Protein AF-A0A918YTJ5-F1 (afdb_monomer_lite)

Secondary structure (DSSP, 8-state):
--------------------EEEEEEEEEEE-TTS-EEEE---SSSTTS--BPPPEETTSPP-----TTSS-TT-EEEEEEEEE-SS-B-SSPPPPEEEEPPPPS-----PPP-TTPPPP-GGGG---EE-SS--B--TT-TT--------SS--TTEEEETTEEEEEEEE-TTSS-HHHHHHHHHHHH---TT-SSGGGTTSPTT-EEE-SSEEEE-SPPEEEEEEEEE-TTS-EEEEEEEEEE--EEEE--S-----SS-EEEPPPEEES-S---SSS------EEE--EEE----TT-EEEE--EEEEEEEETTTEEEEEEEEEEEE-TTTTPEEEE-SSSSS-EEEETT--------TTT-HHHHHHHHHHHHHSTT-TTBTTTTBPPPB--SS--TT---HHHHHHHHS-TTHHHHHS-TTBPPPTT---GGG--S----SS-TTBTTSTTSPTTT-SS--SSGGGSPP---B-S------TT-------

Radius of gyration: 37.9 Å; chains: 1; bounding box: 98×60×128 Å

pLDDT: mean 75.31, std 17.1, range [27.3, 96.94]

Structure (mmCIF, N/CA/C/O backbone):
data_AF-A0A918YTJ5-F1
#
_entry.id   AF-A0A918YTJ5-F1
#
loop_
_atom_site.group_PDB
_atom_site.id
_atom_site.type_symbol
_atom_site.label_atom_id
_atom_site.label_alt_id
_atom_site.label_comp_id
_atom_site.label_asym_id
_atom_site.label_entity_id
_atom_site.label_seq_id
_atom_site.pdbx_PDB_ins_code
_atom_site.Cartn_x
_atom_site.Cartn_y
_atom_site.Cartn_z
_atom_site.occupancy
_atom_site.B_iso_or_equiv
_atom_site.auth_seq_id
_atom_site.auth_comp_id
_atom_site.auth_asym_id
_atom_site.auth_atom_id
_atom_site.pdbx_PDB_model_num
ATOM 1 N N . MET A 1 1 ? 58.053 -27.389 -68.717 1.00 36.47 1 MET A N 1
ATOM 2 C CA . MET A 1 1 ? 59.479 -27.759 -68.578 1.00 36.47 1 MET A CA 1
ATOM 3 C C . MET A 1 1 ? 59.721 -28.129 -67.126 1.00 36.47 1 MET A C 1
ATOM 5 O O . MET A 1 1 ? 59.265 -27.397 -66.259 1.00 36.47 1 MET A O 1
ATOM 9 N N . ALA A 1 2 ? 60.331 -29.284 -66.870 1.00 32.97 2 ALA A N 1
ATOM 10 C CA . ALA A 1 2 ? 60.585 -29.813 -65.532 1.00 32.97 2 ALA A CA 1
ATOM 11 C C . ALA A 1 2 ? 62.058 -29.636 -65.119 1.00 32.97 2 ALA A C 1
ATOM 13 O O . ALA A 1 2 ? 62.939 -29.763 -65.966 1.00 32.97 2 ALA A O 1
ATOM 14 N N . GLY A 1 3 ? 62.282 -29.470 -63.806 1.00 28.69 3 GLY A N 1
ATOM 15 C CA . GLY A 1 3 ? 63.534 -29.760 -63.082 1.00 28.69 3 GLY A CA 1
ATOM 16 C C . GLY A 1 3 ? 64.329 -28.519 -62.636 1.00 28.69 3 GLY A C 1
ATOM 17 O O . GLY A 1 3 ? 64.687 -27.718 -63.483 1.00 28.69 3 GLY A O 1
ATOM 18 N N . ARG A 1 4 ? 64.690 -28.308 -61.359 1.00 31.42 4 ARG A N 1
ATOM 19 C CA . ARG A 1 4 ? 64.740 -29.211 -60.191 1.00 31.42 4 ARG A CA 1
ATOM 20 C C . ARG A 1 4 ? 64.515 -28.488 -58.836 1.00 31.42 4 ARG A C 1
ATOM 22 O O . ARG A 1 4 ? 64.628 -27.268 -58.794 1.00 31.42 4 ARG A O 1
ATOM 29 N N . PRO A 1 5 ? 64.221 -29.253 -57.759 1.00 55.97 5 PRO A N 1
ATOM 30 C CA . PRO A 1 5 ? 63.838 -28.795 -56.415 1.00 55.97 5 PRO A CA 1
ATOM 31 C C . PRO A 1 5 ? 64.933 -29.018 -55.341 1.00 55.97 5 PRO A C 1
ATOM 33 O O . PRO A 1 5 ? 65.920 -29.684 -55.643 1.00 55.97 5 PRO A O 1
ATOM 36 N N . TYR A 1 6 ? 64.668 -28.527 -54.114 1.00 32.19 6 TYR A N 1
ATOM 37 C CA . TYR A 1 6 ? 65.204 -28.838 -52.755 1.00 32.19 6 TYR A CA 1
ATOM 38 C C . TYR A 1 6 ? 65.557 -27.529 -52.002 1.00 32.19 6 TYR A C 1
ATOM 40 O O . TYR A 1 6 ? 66.200 -26.664 -52.577 1.00 32.19 6 TYR A O 1
ATOM 48 N N . ASP A 1 7 ? 65.177 -27.272 -50.747 1.00 29.78 7 ASP A N 1
ATOM 49 C CA . ASP A 1 7 ? 64.709 -28.170 -49.690 1.00 29.78 7 ASP A CA 1
ATOM 50 C C . ASP A 1 7 ? 63.885 -27.404 -48.632 1.00 29.78 7 ASP A C 1
ATOM 52 O O . ASP A 1 7 ? 64.122 -26.221 -48.378 1.00 29.78 7 ASP A O 1
ATOM 56 N N . ARG A 1 8 ? 62.915 -28.087 -48.015 1.00 40.00 8 ARG A N 1
ATOM 57 C CA . ARG A 1 8 ? 62.169 -27.606 -46.842 1.00 40.00 8 ARG A CA 1
ATOM 58 C C . ARG A 1 8 ? 62.979 -27.939 -45.594 1.00 40.00 8 ARG A C 1
ATOM 60 O O . ARG A 1 8 ? 63.242 -29.110 -45.353 1.00 40.00 8 ARG A O 1
ATOM 67 N N . ASP A 1 9 ? 63.225 -26.953 -44.740 1.00 29.66 9 ASP A N 1
ATOM 68 C CA . ASP A 1 9 ? 63.443 -27.209 -43.315 1.00 29.66 9 ASP A CA 1
ATOM 69 C C . ASP A 1 9 ? 62.149 -26.857 -42.552 1.00 29.66 9 ASP A C 1
ATOM 71 O O . ASP A 1 9 ? 61.804 -25.677 -42.455 1.00 29.66 9 ASP A O 1
ATOM 75 N N . PRO A 1 10 ? 61.380 -27.841 -42.043 1.00 40.41 10 PRO A N 1
ATOM 76 C CA . PRO A 1 10 ? 60.172 -27.586 -41.267 1.00 40.41 10 PRO A CA 1
ATOM 77 C C . PRO A 1 10 ? 60.450 -27.333 -39.770 1.00 40.41 10 PRO A C 1
ATOM 79 O O . PRO A 1 10 ? 59.513 -27.336 -38.976 1.00 40.41 10 PRO A O 1
ATOM 82 N N . ALA A 1 11 ? 61.698 -27.097 -39.345 1.00 34.66 11 ALA A N 1
ATOM 83 C CA . ALA A 1 11 ? 62.053 -27.009 -37.923 1.00 34.66 11 ALA A CA 1
ATOM 84 C C . ALA A 1 11 ? 62.209 -25.585 -37.336 1.00 34.66 11 ALA A C 1
ATOM 86 O O . ALA A 1 11 ? 62.731 -25.443 -36.227 1.00 34.66 11 ALA A O 1
ATOM 87 N N . ARG A 1 12 ? 61.743 -24.515 -38.005 1.00 35.09 12 ARG A N 1
ATOM 88 C CA . ARG A 1 12 ? 61.795 -23.133 -37.461 1.00 35.09 12 ARG A CA 1
ATOM 89 C C . ARG A 1 12 ? 60.466 -22.372 -37.454 1.00 35.09 12 ARG A C 1
ATOM 91 O O . ARG A 1 12 ? 60.432 -21.186 -37.744 1.00 35.09 12 ARG A O 1
ATOM 98 N N . HIS A 1 13 ? 59.393 -23.019 -37.022 1.00 40.31 13 HIS A N 1
ATOM 99 C CA . HIS A 1 13 ? 58.301 -22.315 -36.341 1.00 40.31 13 HIS A CA 1
ATOM 100 C C . HIS A 1 13 ? 58.062 -23.009 -35.002 1.00 40.31 13 HIS A C 1
ATOM 102 O O . HIS A 1 13 ? 57.096 -23.734 -34.800 1.00 40.31 13 HIS A O 1
ATOM 108 N N . ARG A 1 14 ? 59.026 -22.853 -34.087 1.00 39.16 14 ARG A N 1
ATOM 109 C CA . ARG A 1 14 ? 58.709 -22.944 -32.664 1.00 39.16 14 ARG A CA 1
ATOM 110 C C . ARG A 1 14 ? 58.101 -21.604 -32.301 1.00 39.16 14 ARG A C 1
ATOM 112 O O . ARG A 1 14 ? 58.812 -20.605 -32.387 1.00 39.16 14 ARG A O 1
ATOM 119 N N . ASP A 1 15 ? 56.834 -21.627 -31.908 1.00 47.06 15 ASP A N 1
ATOM 120 C CA . ASP A 1 15 ? 56.181 -20.581 -31.133 1.00 47.06 15 ASP A CA 1
ATOM 121 C C . ASP A 1 15 ? 57.139 -20.114 -30.030 1.00 47.06 15 ASP A C 1
ATOM 123 O O . ASP A 1 15 ? 57.325 -20.778 -29.006 1.00 47.06 15 ASP A O 1
ATOM 127 N N . ARG A 1 16 ? 57.823 -18.994 -30.268 1.00 38.62 16 ARG A N 1
ATOM 128 C CA . ARG A 1 16 ? 58.324 -18.183 -29.172 1.00 38.62 16 ARG A CA 1
ATOM 129 C C . ARG A 1 16 ? 57.152 -17.300 -28.766 1.00 38.62 16 ARG A C 1
ATOM 131 O O . ARG A 1 16 ? 56.555 -16.679 -29.642 1.00 38.62 16 ARG A O 1
ATOM 138 N N . PRO A 1 17 ? 56.799 -17.230 -27.475 1.00 39.62 17 PRO A N 1
ATOM 139 C CA . PRO A 1 17 ? 55.975 -16.146 -26.980 1.00 39.62 17 PRO A CA 1
ATOM 140 C C . PRO A 1 17 ? 56.853 -14.894 -26.998 1.00 39.62 17 PRO A C 1
ATOM 142 O O . PRO A 1 17 ? 57.390 -14.477 -25.972 1.00 39.62 17 PRO A O 1
ATOM 145 N N . ASP A 1 18 ? 57.076 -14.347 -28.189 1.00 53.09 18 ASP A N 1
ATOM 146 C CA . ASP A 1 18 ? 57.568 -12.991 -28.332 1.00 53.09 18 ASP A CA 1
ATOM 147 C C . ASP A 1 18 ? 56.468 -12.151 -27.680 1.00 53.09 18 ASP A C 1
ATOM 149 O O . ASP A 1 18 ? 55.302 -12.237 -28.063 1.00 53.09 18 ASP A O 1
ATOM 153 N N . GLY A 1 19 ? 56.779 -11.486 -26.565 1.00 57.88 19 GLY A N 1
ATOM 154 C CA . GLY A 1 19 ? 55.809 -10.807 -25.691 1.00 57.88 19 GLY A CA 1
ATOM 155 C C . GLY A 1 19 ? 55.100 -9.613 -26.338 1.00 57.88 19 GLY A C 1
ATOM 156 O O . GLY A 1 19 ? 54.576 -8.755 -25.622 1.00 57.88 19 GLY A O 1
ATOM 157 N N . ASP A 1 20 ? 55.119 -9.571 -27.663 1.00 74.00 20 ASP A N 1
ATOM 158 C CA . ASP A 1 20 ? 54.517 -8.600 -28.537 1.00 74.00 20 ASP A CA 1
ATOM 159 C C . ASP A 1 20 ? 53.005 -8.673 -28.381 1.00 74.00 20 ASP A C 1
ATOM 161 O O . ASP A 1 20 ? 52.380 -9.736 -28.239 1.00 74.00 20 ASP A O 1
ATOM 165 N N . LYS A 1 21 ? 52.424 -7.483 -28.319 1.00 88.25 21 LYS A N 1
ATOM 166 C CA . LYS A 1 21 ? 50.992 -7.308 -28.202 1.00 88.25 21 LYS A CA 1
ATOM 167 C C . LYS A 1 21 ? 50.489 -6.663 -29.471 1.00 88.25 21 LYS A C 1
ATOM 169 O O . LYS A 1 21 ? 51.160 -5.798 -30.023 1.00 88.25 21 LYS A O 1
ATOM 174 N N . SER A 1 22 ? 49.269 -7.003 -29.840 1.00 90.31 22 SER A N 1
ATOM 175 C CA . SER A 1 22 ? 48.565 -6.327 -30.919 1.00 90.31 22 SER A CA 1
ATOM 176 C C . SER A 1 22 ? 47.175 -5.934 -30.458 1.00 90.31 22 SER A C 1
ATOM 178 O O . SER A 1 22 ? 46.566 -6.630 -29.641 1.00 90.31 22 SER A O 1
ATOM 180 N N . ASP A 1 23 ? 46.671 -4.819 -30.968 1.00 93.19 23 ASP A N 1
ATOM 181 C CA . ASP A 1 23 ? 45.237 -4.567 -30.982 1.00 93.19 23 ASP A CA 1
ATOM 182 C C . ASP A 1 23 ? 44.627 -5.066 -32.302 1.00 93.19 23 ASP A C 1
ATOM 184 O O . ASP A 1 23 ? 45.338 -5.394 -33.258 1.00 93.19 23 ASP A O 1
ATOM 188 N N . LEU A 1 24 ? 43.303 -5.211 -32.317 1.00 93.56 24 LEU A N 1
ATOM 189 C CA . LEU A 1 24 ? 42.543 -5.566 -33.506 1.00 93.56 24 LEU A CA 1
ATOM 190 C C . LEU A 1 24 ? 41.509 -4.480 -33.789 1.00 93.56 24 LEU A C 1
ATOM 192 O O . LEU A 1 24 ? 40.708 -4.127 -32.921 1.00 93.56 24 LEU A O 1
ATOM 196 N N . THR A 1 25 ? 41.486 -4.015 -35.035 1.00 94.12 25 THR A N 1
ATOM 197 C CA . THR A 1 25 ? 40.391 -3.215 -35.596 1.00 94.12 25 THR A CA 1
ATOM 198 C C . THR A 1 25 ? 39.316 -4.145 -36.146 1.00 94.12 25 THR A C 1
ATOM 200 O O . THR A 1 25 ? 39.648 -5.089 -36.863 1.00 94.12 25 THR A O 1
ATOM 203 N N . PHE A 1 26 ? 38.042 -3.880 -35.848 1.00 95.31 26 PHE A N 1
ATOM 204 C CA . PHE A 1 26 ? 36.903 -4.682 -36.305 1.00 95.31 26 PHE A CA 1
ATOM 205 C C . PHE A 1 26 ? 36.098 -3.914 -37.361 1.00 95.31 26 PHE A C 1
ATOM 207 O O . PHE A 1 26 ? 35.505 -2.881 -37.070 1.00 95.31 26 PHE A O 1
ATOM 214 N N . ASP A 1 27 ? 36.056 -4.436 -38.586 1.00 95.38 27 ASP A N 1
ATOM 215 C CA . ASP A 1 27 ? 35.302 -3.862 -39.706 1.00 95.38 27 ASP A CA 1
ATOM 216 C C . ASP A 1 27 ? 34.002 -4.651 -39.897 1.00 95.38 27 ASP A C 1
ATOM 218 O O . ASP A 1 27 ? 34.051 -5.850 -40.184 1.00 95.38 27 ASP A O 1
ATOM 222 N N . VAL A 1 28 ? 32.849 -4.000 -39.706 1.00 96.56 28 VAL A N 1
ATOM 223 C CA . VAL A 1 28 ? 31.519 -4.636 -39.679 1.00 96.56 28 VAL A CA 1
ATOM 224 C C . VAL A 1 28 ? 30.684 -4.194 -40.877 1.00 96.56 28 VAL A C 1
ATOM 226 O O . VAL A 1 28 ? 30.636 -3.020 -41.226 1.00 96.56 28 VAL A O 1
ATOM 229 N N . TRP A 1 29 ? 30.034 -5.155 -41.530 1.00 96.94 29 TRP A N 1
ATOM 230 C CA . TRP A 1 29 ? 29.288 -4.972 -42.769 1.00 96.94 29 TRP A CA 1
ATOM 231 C C . TRP A 1 29 ? 27.923 -5.659 -42.694 1.00 96.94 29 TRP A C 1
ATOM 233 O O . TRP A 1 29 ? 27.777 -6.745 -42.134 1.00 96.94 29 TRP A O 1
ATOM 243 N N . THR A 1 30 ? 26.912 -5.057 -43.317 1.00 95.88 30 THR A N 1
ATOM 244 C CA . THR A 1 30 ? 25.667 -5.759 -43.673 1.00 95.88 30 THR A CA 1
ATOM 245 C C . THR A 1 30 ? 25.954 -6.883 -44.667 1.00 95.88 30 THR A C 1
ATOM 247 O O . THR A 1 30 ? 26.967 -6.840 -45.370 1.00 95.88 30 THR A O 1
ATOM 250 N N . VAL A 1 31 ? 25.063 -7.872 -44.763 1.00 93.50 31 VAL A N 1
ATOM 251 C CA . VAL A 1 31 ? 25.209 -8.998 -45.701 1.00 93.50 31 VAL A CA 1
ATOM 252 C C . VAL A 1 31 ? 24.128 -9.014 -46.780 1.00 93.50 31 VAL A C 1
ATOM 254 O O . VAL A 1 31 ? 23.015 -8.519 -46.594 1.00 93.50 31 VAL A O 1
ATOM 257 N N . ASN A 1 32 ? 24.465 -9.589 -47.930 1.00 89.75 32 ASN A N 1
ATOM 258 C CA . ASN A 1 32 ? 23.506 -10.027 -48.938 1.00 89.75 32 ASN A CA 1
ATOM 259 C C . ASN A 1 32 ? 22.760 -11.290 -48.456 1.00 89.75 32 ASN A C 1
ATOM 261 O O . ASN A 1 32 ? 23.204 -11.938 -47.506 1.00 89.75 32 ASN A O 1
ATOM 265 N N . PRO A 1 33 ? 21.659 -11.700 -49.119 1.00 85.69 33 PRO A N 1
ATOM 266 C CA . PRO A 1 33 ? 20.944 -12.933 -48.769 1.00 85.69 33 PRO A CA 1
ATOM 267 C C . PRO A 1 33 ? 21.802 -14.210 -48.795 1.00 85.69 33 PRO A C 1
ATOM 269 O O . PRO A 1 33 ? 21.458 -15.188 -48.141 1.00 85.69 33 PRO A O 1
ATOM 272 N N . ASP A 1 34 ? 22.912 -14.210 -49.536 1.00 87.12 34 ASP A N 1
ATOM 273 C CA . ASP A 1 34 ? 23.883 -15.310 -49.606 1.00 87.12 34 ASP A CA 1
ATOM 274 C C . ASP A 1 34 ? 24.972 -15.249 -48.512 1.00 87.12 34 ASP A C 1
ATOM 276 O O . ASP A 1 34 ? 25.892 -16.065 -48.508 1.00 87.12 34 ASP A O 1
ATOM 280 N N . GLY A 1 35 ? 24.884 -14.288 -47.584 1.00 84.50 35 GLY A N 1
ATOM 281 C CA . GLY A 1 35 ? 25.835 -14.090 -46.489 1.00 84.50 35 GLY A CA 1
ATOM 282 C C . GLY A 1 35 ? 27.096 -13.310 -46.870 1.00 84.50 35 GLY A C 1
ATOM 283 O O . GLY A 1 35 ? 27.946 -13.081 -46.009 1.00 84.50 35 GLY A O 1
ATOM 284 N N . THR A 1 36 ? 27.240 -12.873 -48.127 1.00 93.19 36 THR A N 1
ATOM 285 C CA . THR A 1 36 ? 28.409 -12.090 -48.551 1.00 93.19 36 THR A CA 1
ATOM 286 C C . THR A 1 36 ? 28.341 -10.639 -48.048 1.00 93.19 36 THR A C 1
ATOM 288 O O . THR A 1 36 ? 27.249 -10.069 -47.990 1.00 93.19 36 THR A O 1
ATOM 291 N N . PRO A 1 37 ? 29.477 -10.006 -47.688 1.00 95.31 37 PRO A N 1
ATOM 292 C CA . PRO A 1 37 ? 29.504 -8.611 -47.244 1.00 95.31 37 PRO A CA 1
ATOM 293 C C . PRO A 1 37 ? 28.951 -7.660 -48.313 1.00 95.31 37 PRO A C 1
ATOM 295 O O . PRO A 1 37 ? 29.299 -7.765 -49.489 1.00 95.31 37 PRO A O 1
ATOM 298 N N . LYS A 1 38 ? 28.107 -6.713 -47.895 1.00 94.69 38 LYS A N 1
ATOM 299 C CA . LYS A 1 38 ? 27.379 -5.788 -48.774 1.00 94.69 38 LYS A CA 1
ATOM 300 C C . LYS A 1 38 ? 27.793 -4.332 -48.584 1.00 94.69 38 LYS A C 1
ATOM 302 O O . LYS A 1 38 ? 28.252 -3.709 -49.535 1.00 94.69 38 LYS A O 1
ATOM 307 N N . ALA A 1 39 ? 27.601 -3.780 -47.386 1.00 95.06 39 ALA A N 1
ATOM 308 C CA . ALA A 1 39 ? 27.927 -2.384 -47.087 1.00 95.06 39 ALA A CA 1
ATOM 309 C C . ALA A 1 39 ? 28.452 -2.220 -45.658 1.00 95.06 39 ALA A C 1
ATOM 311 O O . ALA A 1 39 ? 27.913 -2.852 -44.746 1.00 95.06 39 ALA A O 1
ATOM 312 N N . HIS A 1 40 ? 29.459 -1.358 -45.494 1.00 94.44 40 HIS A N 1
ATOM 313 C CA . HIS A 1 40 ? 30.055 -0.996 -44.207 1.00 94.44 40 HIS A CA 1
ATOM 314 C C . HIS A 1 40 ? 29.012 -0.412 -43.242 1.00 94.44 40 HIS A C 1
ATOM 316 O O . HIS A 1 40 ? 28.089 0.288 -43.666 1.00 94.44 40 HIS A O 1
ATOM 322 N N . VAL A 1 41 ? 29.174 -0.713 -41.955 1.00 92.19 41 VAL A N 1
ATOM 323 C CA . VAL A 1 41 ? 28.360 -0.201 -40.853 1.00 92.19 41 VAL A CA 1
ATOM 324 C C . VAL A 1 41 ? 29.274 0.540 -39.887 1.00 92.19 41 VAL A C 1
ATOM 326 O O . VAL A 1 41 ? 30.125 -0.079 -39.247 1.00 92.19 41 VAL A O 1
ATOM 329 N N . ASP A 1 42 ? 29.047 1.845 -39.740 1.00 91.81 42 ASP A N 1
ATOM 330 C CA . ASP A 1 42 ? 29.731 2.649 -38.730 1.00 91.81 42 ASP A CA 1
ATOM 331 C C . ASP A 1 42 ? 29.273 2.178 -37.344 1.00 91.81 42 ASP A C 1
ATOM 333 O O . ASP A 1 42 ? 28.131 2.397 -36.947 1.00 91.81 42 ASP A O 1
ATOM 337 N N . THR A 1 43 ? 30.152 1.489 -36.623 1.00 89.88 43 THR A N 1
ATOM 338 C CA . THR A 1 43 ? 29.904 0.876 -35.306 1.00 89.88 43 THR A CA 1
ATOM 339 C C . THR A 1 43 ? 30.643 1.580 -34.164 1.00 89.88 43 THR A C 1
ATOM 341 O O . THR A 1 43 ? 30.514 1.186 -33.005 1.00 89.88 43 THR A O 1
ATOM 344 N N . ASP A 1 44 ? 31.381 2.649 -34.470 1.00 87.81 44 ASP A N 1
ATOM 345 C CA . ASP A 1 44 ? 32.092 3.505 -33.519 1.00 87.81 44 ASP A CA 1
ATOM 346 C C . ASP A 1 44 ? 32.001 4.981 -33.958 1.00 87.81 44 ASP A C 1
ATOM 348 O O . ASP A 1 44 ? 31.724 5.287 -35.115 1.00 87.81 44 ASP A O 1
ATOM 352 N N . LYS A 1 45 ? 32.224 5.920 -33.034 1.00 82.19 45 LYS A N 1
ATOM 353 C CA . LYS A 1 45 ? 32.199 7.370 -33.308 1.00 82.19 45 LYS A CA 1
ATOM 354 C C . LYS A 1 45 ? 33.534 7.922 -33.790 1.00 82.19 45 LYS A C 1
ATOM 356 O O . LYS A 1 45 ? 33.628 9.117 -34.075 1.00 82.19 45 LYS A O 1
ATOM 361 N N . ASN A 1 46 ? 34.582 7.105 -33.797 1.00 82.25 46 ASN A N 1
ATOM 362 C CA . ASN A 1 46 ? 35.857 7.500 -34.361 1.00 82.25 46 ASN A CA 1
ATOM 363 C C . ASN A 1 46 ? 35.738 7.752 -35.874 1.00 82.25 46 ASN A C 1
ATOM 365 O O . ASN A 1 46 ? 34.772 7.369 -36.527 1.00 82.25 46 ASN A O 1
ATOM 369 N N . GLN A 1 47 ? 36.750 8.407 -36.436 1.00 85.88 47 GLN A N 1
ATOM 370 C CA . GLN A 1 47 ? 36.768 8.826 -37.842 1.00 85.88 47 GLN A CA 1
ATOM 371 C C . GLN A 1 47 ? 36.675 7.681 -38.868 1.00 85.88 47 GLN A C 1
ATOM 373 O O . GLN A 1 47 ? 36.530 7.955 -40.056 1.00 85.88 47 GLN A O 1
ATOM 378 N N . TYR A 1 48 ? 36.797 6.427 -38.429 1.00 84.81 48 TYR A N 1
ATOM 379 C CA . TYR A 1 48 ? 36.774 5.242 -39.279 1.00 84.81 48 TYR A CA 1
ATOM 380 C C . TYR A 1 48 ? 35.539 4.366 -39.063 1.00 84.81 48 TYR A C 1
ATOM 382 O O . TYR A 1 48 ? 35.405 3.374 -39.767 1.00 84.81 48 TYR A O 1
ATOM 390 N N . GLY A 1 49 ? 34.674 4.682 -38.091 1.00 88.69 49 GLY A N 1
ATOM 391 C CA . GLY A 1 49 ? 33.473 3.892 -37.815 1.00 88.69 49 GLY A CA 1
ATOM 392 C C . GLY A 1 49 ? 33.745 2.476 -37.288 1.00 88.69 49 GLY A C 1
ATOM 393 O O . GLY A 1 49 ? 32.828 1.662 -37.245 1.00 88.69 49 GLY A O 1
ATOM 394 N N . MET A 1 50 ? 34.978 2.152 -36.888 1.00 93.62 50 MET A N 1
ATOM 395 C CA . MET A 1 50 ? 35.397 0.785 -36.546 1.00 93.62 50 MET A CA 1
ATOM 396 C C . MET A 1 50 ? 35.902 0.706 -35.105 1.00 93.62 50 MET A C 1
ATOM 398 O O . MET A 1 50 ? 36.834 1.438 -34.760 1.00 93.62 50 MET A O 1
ATOM 402 N N . PRO A 1 51 ? 35.357 -0.173 -34.252 1.00 93.12 51 PRO A N 1
ATOM 403 C CA . PRO A 1 51 ? 35.840 -0.322 -32.892 1.00 93.12 51 PRO A CA 1
ATOM 404 C C . PRO A 1 51 ? 37.189 -1.057 -32.883 1.00 93.12 51 PRO A C 1
ATOM 406 O O . PRO A 1 51 ? 37.458 -1.934 -33.711 1.00 93.12 51 PRO A O 1
ATOM 409 N N . VAL A 1 52 ? 38.045 -0.692 -31.930 1.00 92.50 52 VAL A N 1
ATOM 410 C CA . VAL A 1 52 ? 39.405 -1.232 -31.772 1.00 92.50 52 VAL A CA 1
ATOM 411 C C . VAL A 1 52 ? 39.533 -1.850 -30.382 1.00 92.50 52 VAL A C 1
ATOM 413 O O . VAL A 1 52 ? 39.058 -1.277 -29.398 1.00 92.50 52 VAL A O 1
ATOM 416 N N . SER A 1 53 ? 40.133 -3.036 -30.280 1.00 93.06 53 SER A N 1
ATOM 417 C CA . SER A 1 53 ? 40.377 -3.668 -28.979 1.00 93.06 53 SER A CA 1
ATOM 418 C C . SER A 1 53 ? 41.492 -2.972 -28.195 1.00 93.06 53 SER A C 1
ATOM 420 O O . SER A 1 53 ? 42.256 -2.167 -28.715 1.00 93.06 53 SER A O 1
ATOM 422 N N . GLY A 1 54 ? 41.659 -3.351 -26.927 1.00 91.88 54 GLY A N 1
ATOM 423 C CA . GLY A 1 54 ? 42.947 -3.157 -26.259 1.00 91.88 54 GLY A CA 1
ATOM 424 C C . GLY A 1 54 ? 44.036 -4.070 -26.842 1.00 91.88 54 GLY A C 1
ATOM 425 O O . GLY A 1 54 ? 43.730 -5.060 -27.512 1.00 91.88 54 GLY A O 1
ATOM 426 N N . TYR A 1 55 ? 45.296 -3.764 -26.527 1.00 91.75 55 TYR A N 1
ATOM 427 C CA . TYR A 1 55 ? 46.449 -4.610 -26.848 1.00 91.75 55 TYR A CA 1
ATOM 428 C C . TYR A 1 55 ? 46.400 -5.934 -26.081 1.00 91.75 55 TYR A C 1
ATOM 430 O O . TYR A 1 55 ? 46.419 -5.942 -24.845 1.00 91.75 55 TYR A O 1
ATOM 4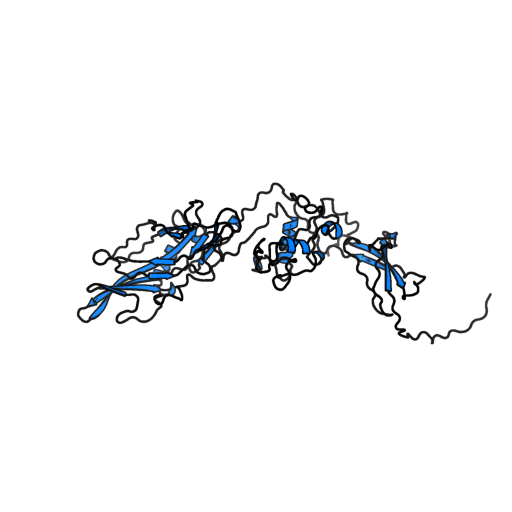38 N N . VAL A 1 56 ? 46.419 -7.046 -26.809 1.00 90.62 56 VAL A N 1
ATOM 439 C CA . VAL A 1 56 ? 46.439 -8.409 -26.266 1.00 90.62 56 VAL 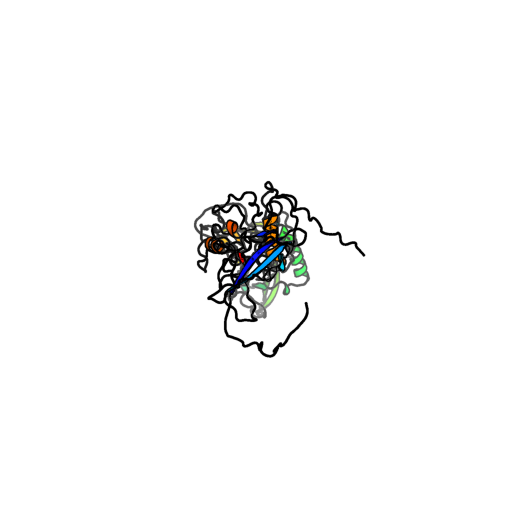A CA 1
ATOM 440 C C . VAL A 1 56 ? 47.691 -9.148 -26.714 1.00 90.62 56 VAL A C 1
ATOM 442 O O . VAL A 1 56 ? 48.276 -8.815 -27.742 1.00 90.62 56 VAL A O 1
ATOM 445 N N . LYS A 1 57 ? 48.136 -10.138 -25.937 1.00 89.06 57 LYS A N 1
ATOM 446 C CA . LYS A 1 57 ? 49.277 -10.970 -26.341 1.00 89.06 57 LYS A CA 1
ATOM 447 C C . LYS A 1 57 ? 48.873 -11.921 -27.464 1.00 89.06 57 LYS A C 1
ATOM 449 O O . LYS A 1 57 ? 47.707 -12.304 -27.569 1.00 89.06 57 LYS A O 1
ATOM 454 N N . SER A 1 58 ? 49.855 -12.372 -28.242 1.00 81.81 58 SER A N 1
ATOM 455 C CA . SER A 1 58 ? 49.645 -13.441 -29.221 1.00 81.81 58 SER A CA 1
ATOM 456 C C . SER A 1 58 ? 48.959 -14.663 -28.585 1.00 81.81 58 SER A C 1
ATOM 458 O O . SER A 1 58 ? 49.370 -15.147 -27.528 1.00 81.81 58 SER A O 1
ATOM 460 N N . GLY A 1 59 ? 47.874 -15.130 -29.210 1.00 82.50 59 GLY A N 1
ATOM 461 C CA . GLY A 1 59 ? 47.043 -16.241 -28.731 1.00 82.50 59 GLY A CA 1
ATOM 462 C C . GLY A 1 59 ? 45.944 -15.875 -27.719 1.00 82.50 59 GLY A C 1
ATOM 463 O O . GLY A 1 59 ? 45.101 -16.723 -27.423 1.00 82.50 59 GLY A O 1
ATOM 464 N N . GLU A 1 60 ? 45.899 -14.642 -27.205 1.00 86.31 60 GLU A N 1
ATOM 465 C CA . GLU A 1 60 ? 44.816 -14.173 -26.329 1.00 86.31 60 GLU A CA 1
ATOM 466 C C . GLU A 1 60 ? 43.612 -13.634 -27.126 1.00 86.31 60 GLU A C 1
ATOM 468 O O . GLU A 1 60 ? 43.703 -13.287 -28.304 1.00 86.31 60 GLU A O 1
ATOM 473 N N . ARG A 1 61 ? 42.438 -13.572 -26.480 1.00 89.69 61 ARG A N 1
ATOM 474 C CA . ARG A 1 61 ? 41.216 -13.046 -27.105 1.00 89.69 61 ARG A CA 1
ATOM 475 C C . ARG A 1 61 ? 41.211 -11.520 -27.087 1.00 89.69 61 ARG A C 1
ATOM 477 O O . ARG A 1 61 ? 41.094 -10.924 -26.021 1.00 89.69 61 ARG A O 1
ATOM 484 N N . ALA A 1 62 ? 41.226 -10.913 -28.268 1.00 90.62 62 ALA A N 1
ATOM 485 C CA . ALA A 1 62 ? 40.854 -9.517 -28.453 1.00 90.62 62 ALA A CA 1
ATOM 486 C C . ALA A 1 62 ? 39.328 -9.354 -28.446 1.00 90.62 62 ALA A C 1
ATOM 488 O O . ALA A 1 62 ? 38.595 -10.189 -28.981 1.00 90.62 62 ALA A O 1
ATOM 489 N N . SER A 1 63 ? 38.847 -8.265 -27.856 1.00 91.56 63 SER A N 1
ATOM 490 C CA . SER A 1 63 ? 37.427 -7.914 -27.830 1.00 91.56 63 SER A CA 1
ATOM 491 C C . SER A 1 63 ? 37.251 -6.413 -27.980 1.00 91.56 63 SER A C 1
ATOM 493 O O . SER A 1 63 ? 38.028 -5.649 -27.405 1.00 91.56 63 SER A O 1
ATOM 495 N N . ALA A 1 64 ? 36.195 -6.009 -28.675 1.00 89.88 64 ALA A N 1
ATOM 496 C CA . ALA A 1 64 ? 35.737 -4.632 -28.722 1.00 89.88 64 ALA A CA 1
ATOM 497 C C . ALA A 1 64 ? 34.243 -4.569 -28.375 1.00 89.88 64 ALA A C 1
ATOM 499 O O . ALA A 1 64 ? 33.503 -5.530 -28.601 1.00 89.88 64 ALA A O 1
ATOM 500 N N . THR A 1 65 ? 33.819 -3.451 -27.792 1.00 86.38 65 THR A N 1
ATOM 501 C CA . THR A 1 65 ? 32.427 -3.218 -27.397 1.00 86.38 65 THR A CA 1
ATOM 502 C C . THR A 1 65 ? 31.771 -2.316 -28.427 1.00 86.38 65 THR A C 1
ATOM 504 O O . THR A 1 65 ? 32.301 -1.254 -28.734 1.00 86.38 65 THR A O 1
ATOM 507 N N . ILE A 1 66 ? 30.615 -2.735 -28.936 1.00 83.31 66 ILE A N 1
ATOM 508 C CA . ILE A 1 66 ? 29.771 -1.924 -29.814 1.00 83.31 66 ILE A CA 1
ATOM 509 C C . ILE A 1 66 ? 28.591 -1.439 -28.978 1.00 83.31 66 ILE A C 1
ATOM 511 O O . ILE A 1 66 ? 27.881 -2.257 -28.387 1.00 83.31 66 ILE A O 1
ATOM 515 N N . ASP A 1 67 ? 28.395 -0.122 -28.915 1.00 74.12 67 ASP A N 1
ATOM 516 C CA . ASP A 1 67 ? 27.252 0.453 -28.207 1.00 74.12 67 ASP A CA 1
ATOM 517 C C . ASP A 1 67 ? 25.933 0.000 -28.856 1.00 74.12 67 ASP A C 1
ATOM 519 O O . ASP A 1 67 ? 25.826 -0.216 -30.068 1.00 74.12 67 ASP A O 1
ATOM 523 N N . TYR A 1 68 ? 24.889 -0.117 -28.037 1.00 66.50 68 TYR A N 1
ATOM 524 C CA . TYR A 1 68 ? 23.549 -0.397 -28.537 1.00 66.50 68 TYR A CA 1
ATOM 525 C C . TYR A 1 68 ? 23.101 0.673 -29.548 1.00 66.50 68 TYR A C 1
ATOM 527 O O . TYR A 1 68 ? 23.331 1.865 -29.347 1.00 66.50 68 TYR A O 1
ATOM 535 N N . GLY A 1 69 ? 22.429 0.241 -30.620 1.00 68.06 69 GLY A N 1
ATOM 536 C CA . GLY A 1 69 ? 21.896 1.117 -31.668 1.00 68.06 69 GLY A CA 1
ATOM 537 C C . GLY A 1 69 ? 22.664 1.090 -32.992 1.00 68.06 69 GLY A C 1
ATOM 538 O O . GLY A 1 69 ? 22.099 1.503 -34.000 1.00 68.06 69 GLY A O 1
ATOM 539 N N . TYR A 1 70 ? 23.893 0.560 -33.027 1.00 80.06 70 TYR A N 1
ATOM 540 C CA . TYR A 1 70 ? 24.645 0.397 -34.283 1.00 80.06 70 TYR A CA 1
ATOM 541 C C . TYR A 1 70 ? 24.284 -0.876 -35.061 1.00 80.06 70 TYR A C 1
ATOM 543 O O . TYR A 1 70 ? 24.388 -0.905 -36.285 1.00 80.06 70 TYR A O 1
ATOM 551 N N . LEU A 1 71 ? 23.855 -1.931 -34.362 1.00 85.62 71 LEU A N 1
ATOM 552 C CA . LEU A 1 71 ? 23.483 -3.216 -34.955 1.00 85.62 71 LEU A CA 1
ATOM 553 C C . LEU A 1 71 ? 22.054 -3.595 -34.556 1.00 85.62 71 LEU A C 1
ATOM 555 O O . LEU A 1 71 ? 21.654 -3.416 -33.403 1.00 85.62 71 LEU A O 1
ATOM 559 N N . HIS A 1 72 ? 21.298 -4.144 -35.504 1.00 77.38 72 HIS A N 1
ATOM 560 C CA . HIS A 1 72 ? 19.901 -4.524 -35.312 1.00 77.38 72 HIS A CA 1
ATOM 561 C C . HIS A 1 72 ? 19.780 -5.976 -34.814 1.00 77.38 72 HIS A C 1
ATOM 563 O O . HIS A 1 72 ? 20.415 -6.866 -35.383 1.00 77.38 72 HIS A O 1
ATOM 569 N N . PRO A 1 73 ? 18.965 -6.251 -33.779 1.00 77.19 73 PRO A N 1
ATOM 570 C CA . PRO A 1 73 ? 18.609 -7.612 -33.372 1.00 77.19 73 PRO A CA 1
ATOM 571 C C . PRO A 1 73 ? 18.007 -8.433 -34.518 1.00 77.19 73 PRO A C 1
ATOM 573 O O . PRO A 1 73 ? 17.334 -7.888 -35.391 1.00 77.19 73 PRO A O 1
ATOM 576 N N . GLY A 1 74 ? 18.295 -9.734 -34.540 1.00 74.56 74 GLY A N 1
ATOM 577 C CA . GLY A 1 74 ? 17.846 -10.661 -35.584 1.00 74.56 74 GLY A CA 1
ATOM 578 C C . GLY A 1 74 ? 18.618 -10.563 -36.901 1.00 74.56 74 GLY A C 1
ATOM 579 O O . GLY A 1 74 ? 18.497 -11.441 -37.754 1.00 74.56 74 GLY A O 1
ATOM 580 N N . TRP A 1 75 ? 19.440 -9.524 -37.089 1.00 85.06 75 TRP A N 1
ATOM 581 C CA . TRP A 1 75 ? 20.184 -9.329 -38.328 1.00 85.06 75 TRP A CA 1
ATOM 582 C C . TRP A 1 75 ? 21.514 -10.072 -38.313 1.00 85.06 75 TRP A C 1
ATOM 584 O O . TRP A 1 75 ? 22.241 -10.111 -37.313 1.00 85.06 75 TRP A O 1
ATOM 594 N N . THR A 1 76 ? 21.851 -10.623 -39.476 1.00 90.25 76 THR A N 1
ATOM 595 C CA . THR A 1 76 ? 23.174 -11.164 -39.764 1.00 90.25 76 THR A CA 1
ATOM 596 C C . THR A 1 76 ? 24.074 -10.064 -40.323 1.00 90.25 76 THR A C 1
ATOM 598 O O . THR A 1 76 ? 23.685 -9.310 -41.213 1.00 90.25 76 THR A O 1
ATOM 601 N N . TYR A 1 77 ? 25.299 -10.001 -39.814 1.00 95.12 77 TYR A N 1
ATOM 602 C CA . TYR A 1 77 ? 26.366 -9.121 -40.273 1.00 95.12 77 TYR A CA 1
ATOM 603 C C . TYR A 1 77 ? 27.603 -9.950 -40.605 1.00 95.12 77 TYR A C 1
ATOM 605 O O . TYR A 1 77 ? 27.778 -11.062 -40.100 1.00 95.12 77 TYR A O 1
ATOM 613 N N . ALA A 1 78 ? 28.474 -9.399 -41.440 1.00 96.81 78 ALA A N 1
ATOM 614 C CA . ALA A 1 78 ? 29.817 -9.902 -41.658 1.00 96.81 78 ALA A CA 1
ATOM 615 C C . ALA A 1 78 ? 30.810 -9.001 -40.925 1.00 96.81 78 ALA A C 1
ATOM 617 O O . ALA A 1 78 ? 30.627 -7.789 -40.862 1.00 96.81 78 ALA A O 1
ATOM 618 N N . PHE A 1 79 ? 31.872 -9.581 -40.387 1.00 95.88 79 PHE A N 1
ATOM 619 C CA . PHE A 1 79 ? 32.998 -8.828 -39.867 1.00 95.88 79 PHE A CA 1
ATOM 620 C C . PHE A 1 79 ? 34.321 -9.448 -40.296 1.00 95.88 79 PHE A C 1
ATOM 622 O O . PHE A 1 79 ? 34.402 -10.626 -40.657 1.00 95.88 79 PHE A O 1
ATOM 629 N N . ARG A 1 80 ? 35.360 -8.628 -40.240 1.00 95.44 80 ARG A N 1
ATOM 630 C CA . ARG A 1 80 ? 36.759 -9.024 -40.391 1.00 95.44 80 ARG A CA 1
ATOM 631 C C . ARG A 1 80 ? 37.623 -8.150 -39.495 1.00 95.44 80 ARG A C 1
ATOM 633 O O . ARG A 1 80 ? 37.179 -7.096 -39.038 1.00 95.44 80 ARG A O 1
ATOM 640 N N . THR A 1 81 ? 38.854 -8.575 -39.262 1.00 94.94 81 THR A N 1
ATOM 641 C CA . THR A 1 81 ? 39.781 -7.870 -38.380 1.00 94.94 81 THR A CA 1
ATOM 642 C C . THR A 1 81 ? 41.118 -7.593 -39.049 1.00 94.94 81 THR A C 1
ATOM 644 O O . THR A 1 81 ? 41.570 -8.380 -39.882 1.00 94.94 81 THR A O 1
ATOM 647 N N . SER A 1 82 ? 41.763 -6.499 -38.654 1.00 93.94 82 SER A N 1
ATOM 648 C CA . SER A 1 82 ? 43.164 -6.208 -38.975 1.00 93.94 82 SER A CA 1
ATOM 649 C C . SER A 1 82 ? 43.925 -5.945 -37.683 1.00 93.94 82 SER A C 1
ATOM 651 O O . SER A 1 82 ? 43.407 -5.253 -36.804 1.00 93.94 82 SER A O 1
ATOM 653 N N . ALA A 1 83 ? 45.110 -6.540 -37.551 1.00 91.75 83 ALA A N 1
ATOM 654 C CA . ALA A 1 83 ? 45.941 -6.405 -36.362 1.00 91.75 83 ALA A CA 1
ATOM 655 C C . ALA A 1 83 ? 46.933 -5.245 -36.511 1.00 91.75 83 ALA A C 1
ATO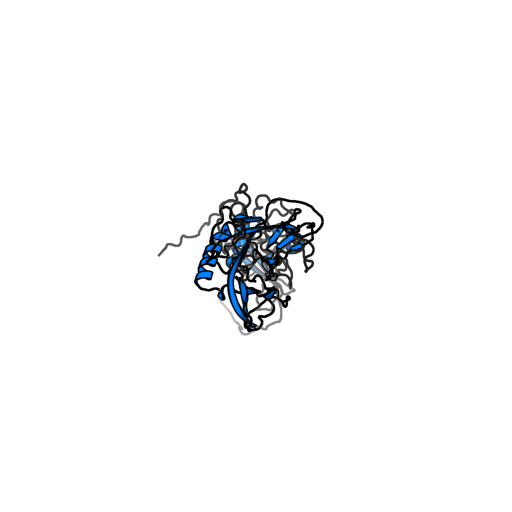M 657 O O . ALA A 1 83 ? 47.440 -4.990 -37.607 1.00 91.75 83 ALA A O 1
ATOM 658 N N . PHE A 1 84 ? 47.220 -4.573 -35.399 1.00 89.69 84 PHE A N 1
ATOM 659 C CA . PHE A 1 84 ? 48.247 -3.541 -35.292 1.00 89.69 84 PHE A CA 1
ATOM 660 C C . PHE A 1 84 ? 49.139 -3.827 -34.086 1.00 89.69 84 PHE A C 1
ATOM 662 O O . PHE A 1 84 ? 48.657 -3.976 -32.965 1.00 89.69 84 PHE A O 1
ATOM 669 N N . ASP A 1 85 ? 50.449 -3.924 -34.308 1.00 85.00 85 ASP A N 1
ATOM 670 C CA . ASP A 1 85 ? 51.438 -4.288 -33.280 1.00 85.00 85 ASP A CA 1
ATOM 671 C C . ASP A 1 85 ? 52.040 -3.084 -32.528 1.00 85.00 85 ASP A C 1
ATOM 673 O O . ASP A 1 85 ? 52.953 -3.234 -31.717 1.00 85.00 85 ASP A O 1
ATOM 677 N N . GLY A 1 86 ? 51.535 -1.874 -32.788 1.00 81.69 86 GLY A N 1
ATOM 678 C CA . GLY A 1 86 ? 52.098 -0.620 -32.278 1.00 81.69 86 GLY A CA 1
ATOM 679 C C . GLY A 1 86 ? 53.023 0.096 -33.263 1.00 81.69 86 GLY A C 1
ATOM 680 O O . GLY A 1 86 ? 53.351 1.264 -33.047 1.00 81.69 86 GLY A O 1
ATOM 681 N N . SER A 1 87 ? 53.413 -0.561 -34.358 1.00 82.56 87 SER A N 1
ATOM 682 C CA . SER A 1 87 ? 54.292 -0.009 -35.390 1.00 82.56 87 SER A CA 1
ATOM 683 C C . SER A 1 87 ? 53.726 -0.144 -36.804 1.00 82.56 87 SER A C 1
ATOM 685 O O . SER A 1 87 ? 53.822 0.802 -37.590 1.00 82.56 87 SER A O 1
ATOM 687 N N . LEU A 1 88 ? 53.099 -1.277 -37.127 1.00 82.31 88 LEU A N 1
ATOM 688 C CA . LEU A 1 88 ? 52.576 -1.585 -38.452 1.00 82.31 88 LEU A CA 1
ATOM 689 C C . LEU A 1 88 ? 51.217 -2.273 -38.364 1.00 82.31 88 LEU A C 1
ATOM 691 O O . LEU A 1 88 ? 50.944 -3.060 -37.459 1.00 82.31 88 LEU A O 1
ATOM 695 N N . TYR A 1 89 ? 50.368 -1.961 -39.342 1.00 82.44 89 TYR A N 1
ATOM 696 C CA . TYR A 1 89 ? 49.161 -2.734 -39.599 1.00 82.44 89 TYR A CA 1
ATOM 697 C C . TYR A 1 89 ? 49.509 -3.937 -40.463 1.00 82.44 89 TYR A C 1
ATOM 699 O O . TYR A 1 89 ? 50.307 -3.833 -41.402 1.00 82.44 89 TYR A O 1
ATOM 707 N N . GLU A 1 90 ? 48.833 -5.047 -40.200 1.00 83.50 90 GLU A N 1
ATOM 708 C CA . GLU A 1 90 ? 48.815 -6.166 -41.127 1.00 83.50 90 GLU A CA 1
ATOM 709 C C . GLU A 1 90 ? 48.320 -5.703 -42.502 1.00 83.50 90 GLU A C 1
ATOM 711 O O . GLU A 1 90 ? 47.296 -5.028 -42.641 1.00 83.50 90 GLU A O 1
ATOM 716 N N . GLN A 1 91 ? 49.059 -6.072 -43.550 1.00 82.38 91 GLN A N 1
ATOM 717 C CA . GLN A 1 91 ? 48.725 -5.668 -44.922 1.00 82.38 91 GLN A CA 1
ATOM 718 C C . GLN A 1 91 ? 47.490 -6.401 -45.454 1.00 82.38 91 GLN A C 1
ATOM 720 O O . GLN A 1 91 ? 46.901 -5.993 -46.455 1.00 82.38 91 GLN A O 1
ATOM 725 N N . THR A 1 92 ? 47.107 -7.499 -44.799 1.00 87.88 92 THR A N 1
ATOM 726 C CA . THR A 1 92 ? 45.985 -8.340 -45.202 1.00 87.88 92 THR A CA 1
ATOM 727 C C . THR A 1 92 ? 44.994 -8.459 -44.058 1.00 87.88 92 THR A C 1
ATOM 729 O O . THR A 1 92 ? 45.345 -8.845 -42.948 1.00 87.88 92 THR A O 1
ATOM 732 N N . TRP A 1 93 ? 43.733 -8.155 -44.351 1.00 93.25 93 TRP A N 1
ATOM 733 C CA . TRP A 1 93 ? 42.636 -8.374 -43.417 1.00 93.25 93 TRP A CA 1
ATOM 734 C C . TRP A 1 93 ? 42.346 -9.865 -43.244 1.00 93.25 93 TRP A C 1
ATOM 736 O O . TRP A 1 93 ? 42.554 -10.662 -44.163 1.00 93.25 93 TRP A O 1
ATOM 746 N N . SER A 1 94 ? 41.785 -10.233 -42.092 1.00 93.62 94 SER A N 1
ATOM 747 C CA . SER A 1 94 ? 41.275 -11.586 -41.885 1.00 93.62 94 SER A CA 1
ATOM 748 C C . SER A 1 94 ? 40.213 -11.950 -42.936 1.00 93.62 94 SER A C 1
ATOM 750 O O . SER A 1 94 ? 39.537 -11.068 -43.483 1.00 93.62 94 SER A O 1
ATOM 752 N N . PRO A 1 95 ? 39.983 -13.253 -43.176 1.00 95.75 95 PRO A N 1
ATOM 753 C CA . PRO A 1 95 ? 38.781 -13.703 -43.863 1.00 95.75 95 PRO A CA 1
ATOM 754 C C . PRO A 1 95 ? 37.516 -13.157 -43.191 1.00 95.75 95 PRO A C 1
ATOM 756 O O . PRO A 1 95 ? 37.505 -12.881 -41.987 1.00 95.75 95 PRO A O 1
ATOM 759 N N . TRP A 1 96 ? 36.448 -13.033 -43.975 1.00 95.81 96 TRP A N 1
ATOM 760 C CA . TRP A 1 96 ? 35.136 -12.652 -43.467 1.00 95.81 96 TRP A CA 1
ATOM 761 C C . TRP A 1 96 ? 34.536 -13.763 -42.611 1.00 95.81 96 TRP A C 1
ATOM 763 O O . TRP A 1 96 ? 34.552 -14.934 -42.991 1.00 95.81 96 TRP A O 1
ATOM 773 N N . ALA A 1 97 ? 33.946 -13.372 -41.489 1.00 94.88 97 ALA A N 1
ATOM 774 C CA . ALA A 1 97 ? 33.115 -14.223 -40.657 1.00 94.88 97 ALA A CA 1
ATOM 775 C C . ALA A 1 97 ? 31.746 -13.567 -40.470 1.00 94.88 97 ALA A C 1
ATOM 777 O O . ALA A 1 97 ? 31.646 -12.349 -40.362 1.00 94.88 97 ALA A O 1
ATOM 778 N N . THR A 1 98 ? 30.682 -14.364 -40.420 1.00 95.06 98 THR A N 1
ATOM 779 C CA . THR A 1 98 ? 29.329 -13.859 -40.163 1.00 95.06 98 THR A CA 1
ATOM 780 C C . THR A 1 98 ? 28.926 -14.075 -38.714 1.00 95.06 98 THR A C 1
ATOM 782 O O . THR A 1 98 ? 29.228 -15.116 -38.129 1.00 95.06 98 THR A O 1
ATOM 785 N N . PHE A 1 99 ? 28.171 -13.139 -38.154 1.00 90.44 99 PHE A N 1
ATOM 786 C CA . PHE A 1 99 ? 27.505 -13.293 -36.866 1.00 90.44 99 PHE A CA 1
ATOM 787 C C . PHE A 1 99 ? 26.071 -12.780 -36.962 1.00 90.44 99 PHE A C 1
ATOM 789 O O . PHE A 1 99 ? 25.767 -11.913 -37.774 1.00 90.44 99 PHE A O 1
ATOM 796 N N . THR A 1 100 ? 25.180 -13.328 -36.139 1.00 88.00 100 THR A N 1
ATOM 797 C CA . THR A 1 100 ? 23.798 -12.848 -36.033 1.00 88.00 100 THR A CA 1
ATOM 798 C C . THR A 1 100 ? 23.608 -12.233 -34.662 1.00 88.00 100 THR A C 1
ATOM 800 O O . THR A 1 100 ? 23.912 -12.866 -33.646 1.00 88.00 100 THR A O 1
ATOM 803 N N . VAL A 1 101 ? 23.132 -10.990 -34.631 1.00 83.19 101 VAL A N 1
ATOM 804 C CA . VAL A 1 101 ? 22.709 -10.365 -33.380 1.00 83.19 101 VAL A CA 1
ATOM 805 C C . VAL A 1 101 ? 21.473 -11.120 -32.922 1.00 83.19 101 VAL A C 1
ATOM 807 O O . VAL A 1 101 ? 20.532 -11.288 -33.692 1.00 83.19 101 VAL A O 1
ATOM 810 N N . ARG A 1 102 ? 21.477 -11.627 -31.688 1.00 70.69 102 ARG A N 1
ATOM 811 C CA . ARG A 1 102 ? 20.329 -12.384 -31.171 1.00 70.69 102 ARG A CA 1
ATOM 812 C C . ARG A 1 102 ? 19.053 -11.552 -31.302 1.00 70.69 102 ARG A C 1
ATOM 814 O O . ARG A 1 102 ? 19.080 -10.357 -31.013 1.00 70.69 102 ARG A O 1
ATOM 821 N N . ASP A 1 103 ? 17.971 -12.203 -31.723 1.00 62.47 103 ASP A N 1
ATOM 822 C CA . ASP A 1 103 ? 16.630 -11.621 -31.708 1.00 62.47 103 ASP A CA 1
ATOM 823 C C . ASP A 1 103 ? 16.247 -11.134 -30.307 1.00 62.47 103 ASP A C 1
ATOM 825 O O . ASP A 1 103 ? 16.810 -11.568 -29.290 1.00 62.47 103 ASP A O 1
ATOM 829 N N . HIS A 1 104 ? 15.257 -10.242 -30.258 1.00 63.19 104 HIS A N 1
ATOM 830 C CA . HIS A 1 104 ? 14.608 -9.872 -29.009 1.00 63.19 104 HIS A CA 1
ATOM 831 C C . HIS A 1 104 ? 14.143 -11.141 -28.289 1.00 63.19 104 HIS A C 1
ATOM 833 O O . HIS A 1 104 ? 13.506 -12.012 -28.875 1.00 63.19 104 HIS A O 1
ATOM 839 N N . ALA A 1 105 ? 14.479 -11.267 -27.004 1.00 55.97 105 ALA A N 1
ATOM 840 C CA . ALA A 1 105 ? 14.185 -12.489 -26.261 1.00 55.97 105 ALA A CA 1
ATOM 841 C C . ALA A 1 105 ? 12.673 -12.789 -26.188 1.00 55.97 105 ALA A C 1
ATOM 843 O O . ALA A 1 105 ? 12.302 -13.952 -26.029 1.00 55.97 105 ALA A O 1
ATOM 844 N N . VAL A 1 106 ? 11.817 -11.757 -26.275 1.00 66.25 106 VAL A N 1
ATOM 845 C CA . VAL A 1 106 ? 10.352 -11.857 -26.235 1.00 66.25 106 VAL A CA 1
ATOM 846 C C . VAL A 1 106 ? 9.713 -10.656 -26.950 1.00 66.25 106 VAL A C 1
ATOM 848 O O . VAL A 1 106 ? 9.933 -9.522 -26.529 1.00 66.25 106 VAL A O 1
ATOM 851 N N . ASP A 1 107 ? 8.845 -10.916 -27.930 1.00 73.81 107 ASP A N 1
ATOM 852 C CA . ASP A 1 107 ? 7.894 -9.934 -28.467 1.00 73.81 107 ASP A CA 1
ATOM 853 C C . ASP A 1 107 ? 6.499 -10.169 -27.872 1.00 73.81 107 ASP A C 1
ATOM 855 O O . ASP A 1 107 ? 6.017 -11.303 -27.805 1.00 73.81 107 ASP A O 1
ATOM 859 N N . VAL A 1 108 ? 5.830 -9.097 -27.437 1.00 76.75 108 VAL A N 1
ATOM 860 C CA . VAL A 1 108 ? 4.476 -9.159 -26.867 1.00 76.75 108 VAL A CA 1
ATOM 861 C C . VAL A 1 108 ? 3.584 -8.131 -27.546 1.00 76.75 108 VAL A C 1
ATOM 863 O O . VAL A 1 108 ? 3.885 -6.940 -27.556 1.00 76.75 108 VAL A O 1
ATOM 866 N N . THR A 1 109 ? 2.443 -8.578 -28.068 1.00 82.56 109 THR A N 1
ATOM 867 C CA . THR A 1 109 ? 1.406 -7.677 -28.577 1.00 82.56 109 THR A CA 1
ATOM 868 C C . THR A 1 109 ? 0.556 -7.158 -27.421 1.00 82.56 109 THR A C 1
ATOM 870 O O . THR A 1 109 ? -0.056 -7.934 -26.685 1.00 82.56 109 THR A O 1
ATOM 873 N N . LEU A 1 110 ? 0.503 -5.837 -27.275 1.00 84.38 110 LEU A N 1
ATOM 874 C CA . LEU A 1 110 ? -0.327 -5.146 -26.293 1.00 84.38 110 LEU A CA 1
ATOM 875 C C . LEU A 1 110 ? -1.539 -4.505 -26.988 1.00 84.38 110 LEU A C 1
ATOM 877 O O . LEU A 1 110 ? -1.467 -4.216 -28.182 1.00 84.38 110 LEU A O 1
ATOM 881 N N . PRO A 1 111 ? -2.661 -4.281 -26.280 1.00 85.44 111 PRO A N 1
ATOM 882 C CA . PRO A 1 111 ? -3.767 -3.515 -26.844 1.00 85.44 111 PRO A CA 1
ATOM 883 C C . PRO A 1 111 ? -3.346 -2.065 -27.106 1.00 85.44 111 PRO A C 1
ATOM 885 O O . PRO A 1 111 ? -2.494 -1.524 -26.401 1.00 85.44 111 PRO A O 1
ATOM 888 N N . GLU A 1 112 ? -3.993 -1.427 -28.079 1.00 82.69 112 GLU A N 1
ATOM 889 C CA . GLU A 1 112 ? -3.796 -0.002 -28.349 1.00 82.69 112 GLU A CA 1
ATOM 890 C C . GLU A 1 112 ? -4.194 0.861 -27.135 1.00 82.69 112 GLU A C 1
ATOM 892 O O . GLU A 1 112 ? -5.225 0.587 -26.505 1.00 82.69 112 GLU A O 1
ATOM 897 N N . PRO A 1 113 ? -3.418 1.909 -26.791 1.00 85.56 113 PRO A N 1
ATOM 898 C CA . PRO A 1 113 ? -3.745 2.803 -25.686 1.00 85.56 113 PRO A CA 1
ATOM 899 C C . PRO A 1 113 ? -5.088 3.527 -25.869 1.00 85.56 113 PRO A C 1
ATOM 901 O O . PRO A 1 113 ? -5.288 4.295 -26.812 1.00 85.56 113 PRO A O 1
ATOM 904 N N . ASP A 1 114 ? -5.980 3.383 -24.892 1.00 87.81 114 ASP A N 1
ATOM 905 C CA . ASP A 1 114 ? -7.193 4.188 -24.773 1.00 87.81 114 ASP A CA 1
ATOM 906 C C . ASP A 1 114 ? -6.889 5.482 -24.003 1.00 87.81 114 ASP A C 1
ATOM 908 O O . ASP A 1 114 ? -6.930 5.557 -22.772 1.00 87.81 114 ASP A O 1
ATOM 912 N N . LYS A 1 115 ? -6.572 6.535 -24.755 1.00 83.88 115 LYS A N 1
ATOM 913 C CA . LYS A 1 115 ? -6.301 7.891 -24.248 1.00 83.88 115 LYS A CA 1
ATOM 914 C C . LYS A 1 115 ? -7.478 8.507 -23.476 1.00 83.88 115 LYS A C 1
ATOM 916 O O . LYS A 1 115 ? -7.244 9.335 -22.586 1.00 83.88 115 LYS A O 1
ATOM 921 N N . ASP A 1 116 ? -8.698 8.050 -23.740 1.00 89.56 116 ASP A N 1
ATOM 922 C CA . ASP A 1 116 ? -9.933 8.525 -23.117 1.00 89.56 116 ASP A CA 1
ATOM 923 C C . ASP A 1 116 ? -10.333 7.670 -21.898 1.00 89.56 116 ASP A C 1
ATOM 925 O O . ASP A 1 116 ? -11.270 8.011 -21.170 1.00 89.56 116 ASP A O 1
ATOM 929 N N . ALA A 1 117 ? -9.565 6.614 -21.591 1.00 89.56 117 ALA A N 1
ATOM 930 C CA . ALA A 1 117 ? -9.786 5.790 -20.412 1.00 89.56 117 ALA A CA 1
ATOM 931 C C . ALA A 1 117 ? -9.771 6.645 -19.126 1.00 89.56 117 ALA A C 1
ATOM 933 O O . ALA A 1 117 ? -8.845 7.452 -18.912 1.00 89.56 117 ALA A O 1
ATOM 934 N N . PRO A 1 118 ? -10.767 6.455 -18.235 1.00 90.88 118 PRO A N 1
ATOM 935 C CA . PRO A 1 118 ? -10.876 7.215 -16.999 1.00 90.88 118 PRO A CA 1
ATOM 936 C C . PRO A 1 118 ? -9.728 6.882 -16.044 1.00 90.88 118 PRO A C 1
ATOM 938 O O . PRO A 1 118 ? -9.096 5.825 -16.130 1.00 90.88 118 PRO A O 1
ATOM 941 N N . ALA A 1 119 ? -9.468 7.784 -15.096 1.00 87.31 119 ALA A N 1
ATOM 942 C CA . ALA A 1 119 ? -8.545 7.506 -14.004 1.00 87.31 119 ALA A CA 1
ATOM 943 C C . ALA A 1 119 ? -9.017 6.285 -13.196 1.00 87.31 119 ALA A C 1
ATOM 945 O O . ALA A 1 119 ? -10.214 6.088 -12.972 1.00 87.31 119 ALA A O 1
ATOM 946 N N . VAL A 1 120 ? -8.065 5.468 -12.746 1.00 88.25 120 VAL A N 1
ATOM 947 C CA . VAL A 1 120 ? -8.360 4.309 -11.902 1.00 88.25 120 VAL A CA 1
ATOM 948 C C . VAL A 1 120 ? -8.778 4.806 -10.522 1.00 88.25 120 VAL A C 1
ATOM 950 O O . VAL A 1 120 ? -8.037 5.536 -9.865 1.00 88.25 120 VAL A O 1
ATOM 953 N N . ASP A 1 121 ? -9.955 4.389 -10.063 1.00 86.19 121 ASP A N 1
ATOM 954 C CA . ASP A 1 121 ? -10.380 4.615 -8.684 1.00 86.19 121 ASP A CA 1
ATOM 955 C C . ASP A 1 121 ? -9.645 3.645 -7.753 1.00 86.19 121 ASP A C 1
ATOM 957 O O . ASP A 1 121 ? -10.057 2.504 -7.540 1.00 86.19 121 ASP A O 1
ATOM 961 N N . LEU A 1 122 ? -8.526 4.112 -7.208 1.00 83.50 122 LEU A N 1
ATOM 962 C CA . LEU A 1 122 ? -7.643 3.327 -6.351 1.00 83.50 122 LEU A CA 1
ATOM 963 C C . LEU A 1 122 ? -8.292 2.917 -5.027 1.00 83.50 122 LEU A C 1
ATOM 965 O O . LEU A 1 122 ? -7.852 1.946 -4.418 1.00 83.50 122 LEU A O 1
ATOM 969 N N . ALA A 1 123 ? -9.339 3.616 -4.571 1.00 78.94 123 ALA A N 1
ATOM 970 C CA . ALA A 1 123 ? -10.040 3.238 -3.347 1.00 78.94 123 ALA A CA 1
ATOM 971 C C . ALA A 1 123 ? -10.757 1.886 -3.502 1.00 78.94 123 ALA A C 1
ATOM 973 O O . ALA A 1 123 ? -10.836 1.125 -2.539 1.00 78.94 123 ALA A O 1
ATOM 974 N N . LYS A 1 124 ? -11.203 1.541 -4.721 1.00 83.44 124 LYS A N 1
ATOM 975 C CA . LYS A 1 124 ? -11.845 0.247 -5.020 1.00 83.44 124 LYS A CA 1
ATOM 976 C C . LYS A 1 124 ? -10.900 -0.946 -4.911 1.00 83.44 124 LYS A C 1
ATOM 978 O O . LYS A 1 124 ? -11.365 -2.053 -4.672 1.00 83.44 124 LYS A O 1
ATOM 983 N N . TYR A 1 125 ? -9.597 -0.720 -5.058 1.00 85.56 125 TYR A N 1
ATOM 984 C CA . TYR A 1 125 ? -8.574 -1.769 -5.002 1.00 85.56 125 TYR A CA 1
ATOM 985 C C . TYR A 1 125 ? -7.919 -1.892 -3.621 1.00 85.56 125 TYR A C 1
ATOM 987 O O . TYR A 1 125 ? -7.018 -2.707 -3.428 1.00 85.56 125 TYR A O 1
ATOM 995 N N . GLN A 1 126 ? -8.366 -1.095 -2.645 1.00 86.81 126 GLN A N 1
ATOM 996 C CA . GLN A 1 126 ? -7.934 -1.242 -1.261 1.00 86.81 126 GLN A CA 1
ATOM 997 C C . GLN A 1 126 ? -8.672 -2.400 -0.597 1.00 86.81 126 GLN A C 1
ATOM 999 O O . GLN A 1 126 ? -9.869 -2.326 -0.288 1.00 86.81 126 GLN A O 1
ATOM 1004 N N . GLU A 1 127 ? -7.925 -3.457 -0.320 1.00 89.12 127 GLU A N 1
ATOM 1005 C CA . GLU A 1 127 ? -8.374 -4.591 0.479 1.00 89.12 127 GLU A CA 1
ATOM 1006 C C . GLU A 1 127 ? -8.046 -4.366 1.963 1.00 89.12 127 GLU A C 1
ATOM 1008 O O . GLU A 1 127 ? -7.049 -3.695 2.263 1.00 89.12 127 GLU A O 1
ATOM 1013 N N . PRO A 1 128 ? -8.866 -4.892 2.895 1.00 90.38 128 PRO A N 1
ATOM 1014 C CA . PRO A 1 128 ? -8.526 -4.905 4.313 1.00 90.38 128 PRO A CA 1
ATOM 1015 C C . PRO A 1 128 ? -7.235 -5.692 4.556 1.00 90.38 128 PRO A C 1
ATOM 1017 O O . PRO A 1 128 ? -7.110 -6.832 4.114 1.00 90.38 128 PRO A O 1
ATOM 1020 N N . GLN A 1 129 ? -6.300 -5.099 5.290 1.00 89.00 129 GLN A N 1
ATOM 1021 C CA . GLN A 1 129 ? -5.075 -5.748 5.752 1.00 89.00 129 GLN A CA 1
ATOM 1022 C C . GLN A 1 129 ? -5.200 -6.068 7.234 1.00 89.00 129 GLN A C 1
ATOM 1024 O O . GLN A 1 129 ? -5.815 -5.305 7.977 1.00 89.00 129 GLN A O 1
ATOM 1029 N N . VAL A 1 130 ? -4.642 -7.203 7.651 1.00 88.19 130 VAL A N 1
ATOM 1030 C CA . VAL A 1 130 ? -4.576 -7.567 9.069 1.00 88.19 130 VAL A CA 1
ATOM 1031 C C . VAL A 1 130 ? -3.560 -6.655 9.754 1.00 88.19 130 VAL A C 1
ATOM 1033 O O . VAL A 1 130 ? -2.441 -6.513 9.272 1.00 88.19 130 VAL A O 1
ATOM 1036 N N . SER A 1 131 ? -3.977 -6.050 10.861 1.00 79.75 131 SER A N 1
ATOM 1037 C CA . SER A 1 131 ? -3.109 -5.355 11.812 1.00 79.75 131 SER A CA 1
ATOM 1038 C C . SER A 1 131 ? -2.308 -6.406 12.583 1.00 79.75 131 SER A C 1
ATOM 1040 O O . SER A 1 131 ? -2.906 -7.317 13.166 1.00 79.75 131 SER A O 1
ATOM 1042 N N . ASN A 1 132 ? -0.980 -6.328 12.543 1.00 65.00 132 ASN A N 1
ATOM 1043 C CA . ASN A 1 132 ? -0.084 -7.273 13.210 1.00 65.00 132 ASN A CA 1
ATOM 1044 C C . ASN A 1 132 ? 0.000 -7.005 14.714 1.00 65.00 132 ASN A C 1
ATOM 1046 O O . ASN A 1 132 ? 0.112 -7.957 15.487 1.00 65.00 132 ASN A O 1
ATOM 1050 N N . ASP A 1 133 ? -0.149 -5.747 15.123 1.00 57.38 133 ASP A N 1
ATOM 1051 C CA . ASP A 1 133 ? -0.136 -5.364 16.523 1.00 57.38 133 ASP A CA 1
ATOM 1052 C C . ASP A 1 133 ? -1.532 -5.078 17.071 1.00 57.38 133 ASP A C 1
ATOM 1054 O O . ASP A 1 133 ? -2.431 -4.549 16.411 1.00 57.38 133 ASP A O 1
ATOM 1058 N N . HIS A 1 134 ? -1.715 -5.531 18.305 1.00 54.25 134 HIS A N 1
ATOM 1059 C CA . HIS A 1 134 ? -2.961 -5.447 19.044 1.00 54.25 134 HIS A CA 1
ATOM 1060 C C . HIS A 1 134 ? -3.149 -4.055 19.625 1.00 54.25 134 HIS A C 1
ATOM 1062 O O . HIS A 1 134 ? -2.174 -3.362 19.892 1.00 54.25 134 HIS A O 1
ATOM 1068 N N . VAL A 1 135 ? -4.400 -3.719 19.952 1.00 51.84 135 VAL A N 1
ATOM 1069 C CA . VAL A 1 135 ? -4.683 -2.744 21.007 1.00 51.84 135 VAL A CA 1
ATOM 1070 C C . VAL A 1 135 ? -3.888 -3.166 22.243 1.00 51.84 135 VAL A C 1
ATOM 1072 O O . VAL A 1 135 ? -4.271 -4.099 22.954 1.00 51.84 135 VAL A O 1
ATOM 1075 N N . ASN A 1 136 ? -2.723 -2.552 22.443 1.00 46.28 136 ASN A N 1
ATOM 1076 C CA . ASN A 1 136 ? -1.874 -2.862 23.572 1.00 46.28 136 ASN A CA 1
ATOM 1077 C C . ASN A 1 136 ? -2.574 -2.283 24.798 1.00 46.28 136 ASN A C 1
ATOM 1079 O O . ASN A 1 136 ? -2.778 -1.072 24.914 1.00 46.28 136 ASN A O 1
ATOM 1083 N N . SER A 1 137 ? -2.943 -3.150 25.740 1.00 45.41 137 SER A N 1
ATOM 1084 C CA . SER A 1 137 ? -3.065 -2.735 27.133 1.00 45.41 137 SER A CA 1
ATOM 1085 C C . SER A 1 137 ? -1.713 -2.118 27.498 1.00 45.41 137 SER A C 1
ATOM 1087 O O . SER A 1 137 ? -0.716 -2.835 27.562 1.00 45.41 137 SER A O 1
ATOM 1089 N N . SER A 1 138 ? -1.663 -0.786 27.565 1.00 35.97 138 SER A N 1
ATOM 1090 C CA . SER A 1 138 ? -0.436 0.016 27.577 1.00 35.97 138 SER A CA 1
ATOM 1091 C C . SER A 1 138 ? 0.653 -0.577 28.495 1.00 35.97 138 SER A C 1
ATOM 1093 O O . SER A 1 138 ? 0.376 -0.769 29.681 1.00 35.97 138 SER A O 1
ATOM 1095 N N . PRO A 1 139 ? 1.898 -0.804 28.016 1.00 32.75 139 PRO A N 1
ATOM 1096 C CA . PRO A 1 139 ? 3.005 -1.313 28.840 1.00 32.75 139 PRO A CA 1
ATOM 1097 C C . PRO A 1 139 ? 3.451 -0.364 29.968 1.00 32.75 139 PRO A C 1
ATOM 1099 O O . PRO A 1 139 ? 4.328 -0.716 30.750 1.00 32.75 139 PRO A O 1
ATOM 1102 N N . GLY A 1 140 ? 2.892 0.849 30.038 1.00 33.16 140 GLY A N 1
ATOM 1103 C CA . GLY A 1 140 ? 3.299 1.895 30.978 1.00 33.16 140 GLY A CA 1
ATOM 1104 C C . GLY A 1 140 ? 2.269 2.260 32.044 1.00 33.16 140 GLY A C 1
ATOM 1105 O O . GLY A 1 140 ? 2.554 3.149 32.840 1.00 33.16 140 GLY A O 1
ATOM 1106 N N . ASN A 1 141 ? 1.093 1.618 32.084 1.00 35.84 141 ASN A N 1
ATOM 1107 C CA . ASN A 1 141 ? 0.149 1.842 33.178 1.00 35.84 141 ASN A CA 1
ATOM 1108 C C . ASN A 1 141 ? 0.175 0.642 34.147 1.00 35.84 141 ASN A C 1
ATOM 1110 O O . ASN A 1 141 ? -0.279 -0.444 33.763 1.00 35.84 141 ASN A O 1
ATOM 1114 N N . PRO A 1 142 ? 0.658 0.803 35.398 1.00 37.09 142 PRO A N 1
ATOM 1115 C CA . PRO A 1 142 ? 0.596 -0.233 36.435 1.00 37.09 142 PRO A CA 1
ATOM 1116 C C . PRO A 1 142 ? -0.839 -0.621 36.851 1.00 37.09 142 PRO A C 1
ATOM 1118 O O . PRO A 1 142 ? -1.000 -1.396 37.798 1.00 37.09 142 PRO A O 1
ATOM 1121 N N . ASP A 1 143 ? -1.854 -0.102 36.153 1.00 41.31 143 ASP A N 1
ATOM 1122 C CA . ASP A 1 143 ? -3.272 -0.418 36.317 1.00 41.31 143 ASP A CA 1
ATOM 1123 C C . ASP A 1 143 ? -3.870 -1.203 35.127 1.00 41.31 143 ASP A C 1
ATOM 1125 O O . ASP A 1 143 ? -5.083 -1.391 35.048 1.00 41.31 143 ASP A O 1
ATOM 1129 N N . SER A 1 144 ? -3.047 -1.738 34.209 1.00 39.38 144 SER A N 1
ATOM 1130 C CA . SER A 1 144 ? -3.511 -2.783 33.279 1.00 39.38 144 SER A CA 1
ATOM 1131 C C . SER A 1 144 ? -3.706 -4.104 34.042 1.00 39.38 144 SER A C 1
ATOM 1133 O O . SER A 1 144 ? -2.795 -4.910 34.222 1.00 39.38 144 SER A O 1
ATOM 1135 N N . LEU A 1 145 ? -4.916 -4.284 34.577 1.00 43.28 145 LEU A N 1
ATOM 1136 C CA . LEU A 1 145 ? -5.327 -5.391 35.445 1.00 43.28 145 LEU A CA 1
ATOM 1137 C C . LEU A 1 145 ? -5.226 -6.755 34.736 1.00 43.28 145 LEU A C 1
ATOM 1139 O O . LEU A 1 145 ? -6.199 -7.282 34.203 1.00 43.28 145 LEU A O 1
ATOM 1143 N N . SER A 1 146 ? -4.037 -7.357 34.757 1.00 37.97 146 SER A N 1
ATOM 1144 C CA . SER A 1 146 ? -3.784 -8.716 34.280 1.00 37.97 146 SER A CA 1
ATOM 1145 C C . SER A 1 146 ? -3.785 -9.732 35.437 1.00 37.97 146 SER A C 1
ATOM 1147 O O . SER A 1 146 ? -2.901 -9.721 36.288 1.00 37.97 146 SER A O 1
ATOM 1149 N N . ARG A 1 147 ? -4.798 -10.610 35.381 1.00 42.09 147 ARG A N 1
ATOM 1150 C CA . ARG A 1 147 ? -4.950 -12.025 35.796 1.00 42.09 147 ARG A CA 1
ATOM 1151 C C . ARG A 1 147 ? -4.150 -12.636 36.966 1.00 42.09 147 ARG A C 1
ATOM 1153 O O . ARG A 1 147 ? -2.928 -12.694 36.968 1.00 42.09 147 ARG A O 1
ATOM 1160 N N . ASN A 1 148 ? -4.945 -13.336 37.790 1.00 34.12 148 ASN A N 1
ATOM 1161 C CA . ASN A 1 148 ? -4.649 -14.358 38.806 1.00 34.12 148 ASN A CA 1
ATOM 1162 C C . ASN A 1 148 ? -4.147 -13.871 40.174 1.00 34.12 148 ASN A C 1
ATOM 1164 O O . ASN A 1 148 ? -2.958 -13.922 40.462 1.00 34.12 148 ASN A O 1
ATOM 1168 N N . LYS A 1 149 ? -5.086 -13.520 41.068 1.00 31.92 149 LYS A N 1
ATOM 1169 C CA . LYS A 1 149 ? -5.600 -14.377 42.167 1.00 31.92 149 LYS A CA 1
ATOM 1170 C C . LYS A 1 149 ? -6.517 -13.509 43.050 1.00 31.92 149 LYS A C 1
ATOM 1172 O O . LYS A 1 149 ? -6.045 -12.615 43.741 1.00 31.92 149 LYS A O 1
ATOM 1177 N N . LEU A 1 150 ? -7.823 -13.750 43.022 1.00 43.06 150 LEU A N 1
ATOM 1178 C CA . LEU A 1 150 ? -8.746 -13.297 44.077 1.00 43.06 150 LEU A CA 1
ATOM 1179 C C . LEU A 1 150 ? -9.050 -14.539 44.929 1.00 43.06 150 LEU A C 1
ATOM 1181 O O . LEU A 1 150 ? -9.163 -15.602 44.313 1.00 43.06 150 LEU A O 1
ATOM 1185 N N . PRO A 1 151 ? -9.182 -14.496 46.273 1.00 42.72 151 PRO A N 1
ATOM 1186 C CA . PRO A 1 151 ? -9.306 -13.365 47.211 1.00 42.72 151 PRO A CA 1
ATOM 1187 C C . PRO A 1 151 ? -8.196 -13.405 48.317 1.00 42.72 151 PRO A C 1
ATOM 1189 O O . PRO A 1 151 ? -7.366 -14.305 48.321 1.00 42.72 151 PRO A O 1
ATOM 1192 N N . THR A 1 152 ? -8.033 -12.486 49.271 1.00 43.34 152 THR A N 1
ATOM 1193 C CA . THR A 1 152 ? -8.820 -11.316 49.661 1.00 43.34 152 THR A CA 1
ATOM 1194 C C . THR A 1 152 ? -7.870 -10.253 50.265 1.00 43.34 152 THR A C 1
ATOM 1196 O O . THR A 1 152 ? -6.843 -10.597 50.851 1.00 43.34 152 THR A O 1
ATOM 1199 N N . PRO A 1 153 ? -8.243 -8.972 50.161 1.00 44.53 153 PRO A N 1
ATOM 1200 C CA . PRO A 1 153 ? -9.562 -8.603 49.719 1.00 44.53 153 PRO A CA 1
ATOM 1201 C C . PRO A 1 153 ? -9.598 -7.828 48.420 1.00 44.53 153 PRO A C 1
ATOM 1203 O O . PRO A 1 153 ? -10.256 -6.814 48.360 1.00 44.53 153 PRO A O 1
ATOM 1206 N N . LEU A 1 154 ? -9.086 -8.434 47.344 1.00 54.59 154 LEU A N 1
ATOM 1207 C CA . LEU A 1 154 ? -9.651 -8.325 45.982 1.00 54.59 154 LEU A CA 1
ATOM 1208 C C . LEU A 1 154 ? -8.876 -7.497 44.918 1.00 54.59 154 LEU A C 1
ATOM 1210 O O . LEU A 1 154 ? -9.349 -7.357 43.796 1.00 54.59 154 LEU A O 1
ATOM 1214 N N . GLY A 1 155 ? -7.637 -7.063 45.178 1.00 56.91 155 GLY A N 1
ATOM 1215 C CA . GLY A 1 155 ? -6.728 -6.538 44.134 1.00 56.91 155 GLY A CA 1
ATOM 1216 C C . GLY A 1 155 ? -7.015 -5.102 43.644 1.00 56.91 155 GLY A C 1
ATOM 1217 O O . GLY A 1 155 ? -7.919 -4.433 44.125 1.00 56.91 155 GLY A O 1
ATOM 1218 N N . LYS A 1 156 ? -6.209 -4.602 42.692 1.00 56.94 156 LYS A N 1
ATOM 1219 C CA . LYS A 1 156 ? -6.143 -3.185 42.251 1.00 56.94 156 LYS A CA 1
ATOM 1220 C C . LYS A 1 156 ? -7.373 -2.627 41.490 1.00 56.94 156 LYS A C 1
ATOM 1222 O O . LYS A 1 156 ? -7.332 -1.484 41.055 1.00 56.94 156 LYS A O 1
ATOM 1227 N N . GLY A 1 157 ? -8.444 -3.401 41.308 1.00 70.44 157 GLY A N 1
ATOM 1228 C CA . GLY A 1 157 ? -9.570 -3.065 40.418 1.00 70.44 157 GLY A CA 1
ATOM 1229 C C . GLY A 1 157 ? -10.938 -3.001 41.096 1.00 70.44 157 GLY A C 1
ATOM 1230 O O . GLY A 1 157 ? -11.945 -3.191 40.418 1.00 70.44 157 GLY A O 1
ATOM 1231 N N . CYS A 1 158 ? -10.991 -2.805 42.416 1.00 77.50 158 CYS A N 1
ATOM 1232 C CA . CYS A 1 158 ? -12.236 -2.817 43.185 1.00 77.50 158 CYS A CA 1
ATOM 1233 C C . CYS A 1 158 ? -12.447 -1.531 43.997 1.00 77.50 158 CYS A C 1
ATOM 1235 O O . CYS A 1 158 ? -11.492 -0.962 44.524 1.00 77.50 158 CYS A O 1
ATOM 1237 N N . LYS A 1 159 ? -13.709 -1.115 44.149 1.00 80.06 159 LYS A N 1
ATOM 1238 C CA . LYS A 1 159 ? -14.157 0.007 44.984 1.00 80.06 159 LYS A CA 1
ATOM 1239 C C . LYS A 1 159 ? -15.180 -0.484 46.010 1.00 80.06 159 LYS A C 1
ATOM 1241 O O . LYS A 1 159 ? -16.172 -1.112 45.647 1.00 80.06 159 LYS A O 1
ATOM 1246 N N . GLU A 1 160 ? -14.945 -0.208 47.290 1.00 82.00 160 GLU A N 1
ATOM 1247 C CA . GLU A 1 160 ? -15.903 -0.510 48.363 1.00 82.00 160 GLU A CA 1
ATOM 1248 C C . GLU A 1 160 ? -16.866 0.666 48.570 1.00 82.00 160 GLU A C 1
ATOM 1250 O O . GLU A 1 160 ? -16.466 1.832 48.543 1.00 82.00 160 GLU A O 1
ATOM 1255 N N . THR A 1 161 ? -18.150 0.386 48.786 1.00 80.25 161 THR A N 1
ATOM 1256 C CA . THR A 1 161 ? -19.130 1.392 49.211 1.00 80.25 161 THR A CA 1
ATOM 1257 C C . THR A 1 161 ? -20.203 0.742 50.077 1.00 80.25 161 THR A C 1
ATOM 1259 O O . THR A 1 161 ? -20.990 -0.075 49.601 1.00 80.25 161 THR A O 1
ATOM 1262 N N . GLY A 1 162 ? -20.229 1.104 51.362 1.00 82.62 162 GLY A N 1
ATOM 1263 C CA . GLY A 1 162 ? -21.118 0.478 52.340 1.00 82.62 162 GLY A CA 1
ATOM 1264 C C . GLY A 1 162 ? -20.812 -1.011 52.511 1.00 82.62 162 GLY A C 1
ATOM 1265 O O . GLY A 1 162 ? -19.674 -1.393 52.776 1.00 82.62 162 GLY A O 1
ATOM 1266 N N . ASP A 1 163 ? -21.831 -1.851 52.352 1.00 84.88 163 ASP A N 1
ATOM 1267 C CA . ASP A 1 163 ? -21.728 -3.312 52.389 1.00 84.88 163 ASP A CA 1
ATOM 1268 C C . ASP A 1 163 ? -21.436 -3.930 51.009 1.00 84.88 163 ASP A C 1
ATOM 1270 O O . ASP A 1 163 ? -21.438 -5.154 50.880 1.00 84.88 163 ASP A O 1
ATOM 1274 N N . LYS A 1 164 ? -21.198 -3.120 49.968 1.00 85.56 164 LYS A N 1
ATOM 1275 C CA . LYS A 1 164 ? -20.941 -3.588 48.598 1.00 85.56 164 LYS A CA 1
ATOM 1276 C C . LYS A 1 164 ? -19.499 -3.348 48.161 1.00 85.56 164 LYS A C 1
ATOM 1278 O O . LYS A 1 164 ? -18.864 -2.371 48.554 1.00 85.56 164 LYS A O 1
ATOM 1283 N N . ILE A 1 165 ? -19.005 -4.231 47.296 1.00 84.38 165 ILE A N 1
ATOM 1284 C CA . ILE A 1 165 ? -17.699 -4.122 46.638 1.00 84.38 165 ILE A CA 1
ATOM 1285 C C . ILE A 1 165 ? -17.904 -4.276 45.134 1.00 84.38 165 ILE A C 1
ATOM 1287 O O . ILE A 1 165 ? -18.424 -5.293 44.677 1.00 84.38 165 ILE A O 1
ATOM 1291 N N . TYR A 1 166 ? -17.480 -3.279 44.371 1.00 83.69 166 TYR A N 1
ATOM 1292 C CA . TYR A 1 166 ? -17.608 -3.223 42.921 1.00 83.69 166 TYR A CA 1
ATOM 1293 C C . TYR A 1 166 ? -16.242 -3.457 42.296 1.00 83.69 166 TYR A C 1
ATOM 1295 O O . TYR A 1 166 ? -15.341 -2.640 42.457 1.00 83.69 166 TYR A O 1
ATOM 1303 N N . CYS A 1 167 ? -16.075 -4.574 41.601 1.00 80.12 167 CYS A N 1
ATOM 1304 C CA . CYS A 1 167 ? -14.819 -4.962 40.975 1.00 80.12 167 CYS A CA 1
ATOM 1305 C C . CYS A 1 167 ? -14.948 -4.964 39.460 1.00 80.12 167 CYS A C 1
ATOM 1307 O O . CYS A 1 167 ? -15.958 -5.424 38.927 1.00 80.12 167 CYS A O 1
ATOM 1309 N N . ALA A 1 168 ? -13.897 -4.525 38.779 1.00 78.31 168 ALA A N 1
ATOM 1310 C CA . ALA A 1 168 ? -13.824 -4.502 37.334 1.00 78.31 168 ALA A CA 1
ATOM 1311 C C . ALA A 1 168 ? -12.488 -5.041 36.827 1.00 78.31 168 ALA A C 1
ATOM 1313 O O . ALA A 1 168 ? -11.437 -4.790 37.415 1.00 78.31 168 ALA A O 1
ATOM 1314 N N . THR A 1 169 ? -12.517 -5.786 35.725 1.00 74.62 169 THR A N 1
ATOM 1315 C CA . THR A 1 169 ? -11.314 -6.364 35.110 1.00 74.62 169 THR A CA 1
ATOM 1316 C C . THR A 1 169 ? -11.399 -6.321 33.593 1.00 74.62 169 THR A C 1
ATOM 1318 O O . THR A 1 169 ? -12.475 -6.518 33.031 1.00 74.62 169 THR A O 1
ATOM 1321 N N . VAL A 1 170 ? -10.258 -6.098 32.934 1.00 71.44 170 VAL A N 1
ATOM 1322 C CA . VAL A 1 170 ? -10.132 -6.202 31.475 1.00 71.44 170 VAL A CA 1
ATOM 1323 C C . VAL A 1 170 ? -9.411 -7.512 31.139 1.00 71.44 170 VAL A C 1
ATOM 1325 O O . VAL A 1 170 ? -8.225 -7.683 31.423 1.00 71.44 170 VAL A O 1
ATOM 1328 N N . GLY A 1 171 ? -10.151 -8.467 30.582 1.00 66.44 171 GLY A N 1
ATOM 1329 C CA . GLY A 1 171 ? -9.696 -9.808 30.217 1.00 66.44 171 GLY A CA 1
ATOM 1330 C C . GLY A 1 171 ? -9.398 -9.971 28.723 1.00 66.44 171 GLY A C 1
ATOM 1331 O O . GLY A 1 171 ? -9.499 -9.044 27.920 1.00 66.44 171 GLY A O 1
ATOM 1332 N N . LYS A 1 172 ? -9.026 -11.194 28.329 1.00 63.66 172 LYS A N 1
ATOM 1333 C CA . LYS A 1 172 ? -8.968 -11.622 26.919 1.00 63.66 172 LYS A CA 1
ATOM 1334 C C . LYS A 1 172 ? -10.248 -12.397 26.584 1.00 63.66 172 LYS A C 1
ATOM 1336 O O . LYS A 1 172 ? -10.729 -13.111 27.447 1.00 63.66 172 LYS A O 1
ATOM 1341 N N . PRO A 1 173 ? -10.690 -12.446 25.314 1.00 60.59 173 PRO A N 1
ATOM 1342 C CA . PRO A 1 173 ? -11.822 -13.283 24.878 1.00 60.59 173 PRO A CA 1
ATOM 1343 C C . PRO A 1 173 ? -11.762 -14.771 25.262 1.00 60.59 173 PRO A C 1
ATOM 1345 O O . PRO A 1 173 ? -12.769 -15.473 25.204 1.00 60.59 173 PRO A O 1
ATOM 1348 N N . ALA A 1 174 ? -10.574 -15.285 25.590 1.00 61.75 174 ALA A N 1
ATOM 1349 C CA . ALA A 1 174 ? -10.393 -16.646 26.083 1.00 61.75 174 ALA A CA 1
ATOM 1350 C C . ALA A 1 174 ? -10.934 -16.851 27.511 1.00 61.75 174 ALA A C 1
ATOM 1352 O O . ALA A 1 174 ? -11.219 -17.990 27.870 1.00 61.75 174 ALA A O 1
ATOM 1353 N N . ASP A 1 175 ? -11.083 -15.776 28.289 1.00 68.38 175 ASP A N 1
ATOM 1354 C CA . ASP A 1 175 ? -11.553 -15.801 29.677 1.00 68.38 175 ASP A CA 1
ATOM 1355 C C . ASP A 1 175 ? -13.095 -15.927 29.766 1.00 68.38 175 ASP A C 1
ATOM 1357 O O . ASP A 1 175 ? -13.620 -16.377 30.782 1.00 68.38 175 ASP A O 1
ATOM 1361 N N . MET A 1 176 ? -13.808 -15.647 28.667 1.00 71.62 176 MET A N 1
ATOM 1362 C CA . MET A 1 176 ? -15.254 -15.843 28.518 1.00 71.62 176 MET A CA 1
ATOM 1363 C C . MET A 1 176 ? -15.670 -17.327 28.594 1.00 71.62 176 MET A C 1
ATOM 1365 O O . MET A 1 176 ? -14.943 -18.240 28.193 1.00 71.62 176 MET A O 1
ATOM 1369 N N . THR A 1 177 ? -16.906 -17.596 29.002 1.00 78.44 177 THR A N 1
ATOM 1370 C CA . THR A 1 177 ? -17.567 -18.901 28.839 1.00 78.44 177 THR A CA 1
ATOM 1371 C C . THR A 1 177 ? -17.892 -19.186 27.361 1.00 78.44 177 THR A C 1
ATOM 1373 O O . THR A 1 177 ? -17.893 -18.272 26.529 1.00 78.44 177 THR A O 1
ATOM 1376 N N . PRO A 1 178 ? -18.168 -20.448 26.973 1.00 81.38 178 PRO A N 1
ATOM 1377 C CA . PRO A 1 178 ? -18.591 -20.773 25.609 1.00 81.38 178 PRO A CA 1
ATOM 1378 C C . PRO A 1 178 ? -19.814 -19.977 25.132 1.00 81.38 178 PRO A C 1
ATOM 1380 O O . PRO A 1 178 ? -19.807 -19.494 23.999 1.00 81.38 178 PRO A O 1
ATOM 1383 N N . ASP A 1 179 ? -20.810 -19.789 25.999 1.00 80.19 179 ASP A N 1
ATOM 1384 C CA . ASP A 1 179 ? -22.045 -19.072 25.668 1.00 80.19 179 ASP A CA 1
ATOM 1385 C C . ASP A 1 179 ? -21.804 -17.566 25.522 1.00 80.19 179 ASP A C 1
ATOM 1387 O O . ASP A 1 179 ? -22.271 -16.957 24.558 1.00 80.19 179 ASP A O 1
ATOM 1391 N N . GLU A 1 180 ? -20.994 -16.971 26.406 1.00 76.62 180 GLU A N 1
ATOM 1392 C CA . GLU A 1 180 ? -20.551 -15.575 26.280 1.00 76.62 180 GLU A CA 1
ATOM 1393 C C . GLU A 1 180 ? -19.778 -15.365 24.975 1.00 76.62 180 GLU A C 1
ATOM 1395 O O . GLU A 1 180 ? -20.080 -14.440 24.223 1.00 76.62 180 GLU A O 1
ATOM 1400 N N . ARG A 1 181 ? -18.846 -16.264 24.626 1.00 77.62 181 ARG A N 1
ATOM 1401 C CA . ARG A 1 181 ? -18.131 -16.189 23.340 1.00 77.62 181 ARG A CA 1
ATOM 1402 C C . ARG A 1 181 ? -19.070 -16.284 22.149 1.00 77.62 181 ARG A C 1
ATOM 1404 O O . ARG A 1 181 ? -18.872 -15.565 21.172 1.00 77.62 181 ARG A O 1
ATOM 1411 N N . ALA A 1 182 ? -20.058 -17.175 22.197 1.00 79.62 182 ALA A N 1
ATOM 1412 C CA . ALA A 1 182 ? -21.032 -17.326 21.123 1.00 79.62 182 ALA A CA 1
ATOM 1413 C C . ALA A 1 182 ? -21.881 -16.056 20.969 1.00 79.62 182 ALA A C 1
ATOM 1415 O O . ALA A 1 182 ? -22.089 -15.588 19.846 1.00 79.62 182 ALA A O 1
ATOM 1416 N N . HIS A 1 183 ? -22.306 -15.462 22.086 1.00 77.62 183 HIS A N 1
ATOM 1417 C CA . HIS A 1 183 ? -23.060 -14.216 22.101 1.00 77.62 183 HIS A CA 1
ATOM 1418 C C . HIS A 1 183 ? -22.231 -13.036 21.579 1.00 77.62 183 HIS A C 1
ATOM 1420 O O . HIS A 1 183 ? -22.652 -12.346 20.653 1.00 77.62 183 HIS A O 1
ATOM 1426 N N . VAL A 1 184 ? -21.004 -12.867 22.078 1.00 74.88 184 VAL A N 1
ATOM 1427 C CA . VAL A 1 184 ? -20.072 -11.831 21.620 1.00 74.88 184 VAL A CA 1
ATOM 1428 C C . VAL A 1 184 ? -19.755 -12.015 20.142 1.00 74.88 184 VAL A C 1
ATOM 1430 O O . VAL A 1 184 ? -19.843 -11.067 19.373 1.00 74.88 184 VAL A O 1
ATOM 1433 N N . ALA A 1 185 ? -19.460 -13.232 19.680 1.00 75.38 185 ALA A N 1
ATOM 1434 C CA . ALA A 1 185 ? -19.237 -13.493 18.261 1.00 75.38 185 ALA A CA 1
ATOM 1435 C C . ALA A 1 185 ? -20.467 -13.153 17.402 1.00 75.38 185 ALA A C 1
ATOM 1437 O O . ALA A 1 185 ? -20.302 -12.659 16.283 1.00 75.38 185 ALA A O 1
ATOM 1438 N N . LYS A 1 186 ? -21.686 -13.380 17.910 1.00 77.62 186 LYS A N 1
ATOM 1439 C CA . LYS A 1 186 ? -22.937 -12.981 17.252 1.00 77.62 186 LYS A CA 1
ATOM 1440 C C . LYS A 1 186 ? -23.064 -11.455 17.182 1.00 77.62 186 LYS A C 1
ATOM 1442 O O . LYS A 1 186 ? -23.245 -10.945 16.079 1.00 77.62 186 LYS A O 1
ATOM 1447 N N . GLY A 1 187 ? -22.867 -10.732 18.286 1.00 74.06 187 GLY A N 1
ATOM 1448 C CA . GLY A 1 187 ? -22.872 -9.261 18.316 1.00 74.06 187 GLY A CA 1
ATOM 1449 C C . GLY A 1 187 ? -21.782 -8.653 17.423 1.00 74.06 187 GLY A C 1
ATOM 1450 O O . GLY A 1 187 ? -22.029 -7.743 16.632 1.00 74.06 187 GLY A O 1
ATOM 1451 N N . LEU A 1 188 ? -20.583 -9.248 17.409 1.00 71.50 188 LEU A N 1
ATOM 1452 C CA . LEU A 1 188 ? -19.462 -8.861 16.544 1.00 71.50 188 LEU A CA 1
ATOM 1453 C C . LEU A 1 188 ? -19.729 -9.079 15.049 1.00 71.50 188 LEU A C 1
ATOM 1455 O O . LEU A 1 188 ? -19.111 -8.399 14.220 1.00 71.50 188 LEU A O 1
ATOM 1459 N N . ARG A 1 189 ? -20.658 -9.972 14.697 1.00 72.19 189 ARG A N 1
ATOM 1460 C CA . ARG A 1 189 ? -21.137 -10.210 13.326 1.00 72.19 189 ARG A CA 1
ATOM 1461 C C . ARG A 1 189 ? -22.415 -9.441 12.995 1.00 72.19 189 ARG A C 1
ATOM 1463 O O . ARG A 1 189 ? -22.708 -9.274 11.817 1.00 72.19 189 ARG A O 1
ATOM 1470 N N . ALA A 1 190 ? -23.158 -8.974 13.999 1.00 66.06 190 ALA A N 1
ATOM 1471 C CA . ALA A 1 190 ? -24.434 -8.301 13.803 1.00 66.06 190 ALA A CA 1
ATOM 1472 C C . ALA A 1 190 ? -24.260 -7.031 12.957 1.00 66.06 190 ALA A C 1
ATOM 1474 O O . ALA A 1 190 ? -23.396 -6.190 13.244 1.00 66.06 190 ALA A O 1
ATOM 1475 N N . ILE A 1 191 ? -25.081 -6.930 11.911 1.00 57.91 191 ILE A N 1
ATOM 1476 C CA . ILE A 1 191 ? -25.115 -5.833 10.946 1.00 57.91 191 ILE A CA 1
ATOM 1477 C C . ILE A 1 191 ? -26.008 -4.738 11.531 1.00 57.91 191 ILE A C 1
ATOM 1479 O O . ILE A 1 191 ? -27.209 -4.937 11.696 1.00 57.91 191 ILE A O 1
ATOM 1483 N N . GLY A 1 192 ? -25.433 -3.578 11.846 1.00 56.06 192 GLY A N 1
ATOM 1484 C CA . GLY A 1 192 ? -26.235 -2.381 12.102 1.00 56.06 192 GLY A CA 1
ATOM 1485 C C . GLY A 1 192 ? -26.792 -1.846 10.781 1.00 56.06 192 GLY A C 1
ATOM 1486 O O . GLY A 1 192 ? -26.087 -1.876 9.772 1.00 56.06 192 GLY A O 1
ATOM 1487 N N . ALA A 1 193 ? -28.020 -1.319 10.781 1.00 50.03 193 ALA A N 1
ATOM 1488 C CA . ALA A 1 193 ? -28.721 -0.814 9.589 1.00 50.03 193 ALA A CA 1
ATOM 1489 C C . ALA A 1 193 ? -27.980 0.312 8.819 1.00 50.03 193 ALA A C 1
ATOM 1491 O O . ALA A 1 193 ? -28.375 0.681 7.717 1.00 50.03 193 ALA A O 1
ATOM 1492 N N . SER A 1 194 ? -26.870 0.820 9.356 1.00 57.19 194 SER A N 1
ATOM 1493 C CA . SER A 1 194 ? -25.947 1.748 8.701 1.00 57.19 194 SER A CA 1
ATOM 1494 C C . SER A 1 194 ? -24.512 1.485 9.173 1.00 57.19 194 SER A C 1
ATOM 1496 O O . SER A 1 194 ? -23.944 2.239 9.965 1.00 57.19 194 SER A O 1
ATOM 1498 N N . SER A 1 195 ? -23.928 0.367 8.742 1.00 64.75 195 SER A N 1
ATOM 1499 C CA . SER A 1 195 ? -22.535 0.026 9.050 1.00 64.75 195 SER A CA 1
ATOM 1500 C C . SER A 1 195 ? -21.587 1.148 8.605 1.00 64.75 195 SER A C 1
ATOM 1502 O O . SER A 1 195 ? -21.440 1.409 7.410 1.00 64.75 195 SER A O 1
ATOM 1504 N N . LEU A 1 196 ? -20.928 1.807 9.569 1.00 75.50 196 LEU A N 1
ATOM 1505 C CA . LEU A 1 196 ? -19.964 2.889 9.315 1.00 75.50 196 LEU A CA 1
ATOM 1506 C C . LEU A 1 196 ? -18.857 2.447 8.338 1.00 75.50 196 LEU A C 1
ATOM 1508 O O . LEU A 1 196 ? -18.407 3.233 7.504 1.00 75.50 196 LEU A O 1
ATOM 1512 N N . VAL A 1 197 ? -18.468 1.170 8.421 1.00 84.19 197 VAL A N 1
ATOM 1513 C CA . VAL A 1 197 ? -17.460 0.506 7.587 1.00 84.19 197 VAL A CA 1
ATOM 1514 C C . VAL A 1 197 ? -18.055 -0.800 7.055 1.00 84.19 197 VAL A C 1
ATOM 1516 O O . VAL A 1 197 ? -18.017 -1.827 7.732 1.00 84.19 197 VAL A O 1
ATOM 1519 N N . SER A 1 198 ? -18.607 -0.771 5.843 1.00 82.50 198 SER A N 1
ATOM 1520 C CA . SER A 1 198 ? -19.429 -1.863 5.293 1.00 82.50 198 SER A CA 1
ATOM 1521 C C . SER A 1 198 ? -18.698 -3.202 5.149 1.00 82.50 198 SER A C 1
ATOM 1523 O O . SER A 1 198 ? -19.290 -4.256 5.358 1.00 82.50 198 SER A O 1
ATOM 1525 N N . TRP A 1 199 ? -17.399 -3.189 4.839 1.00 86.19 199 TRP A N 1
ATOM 1526 C CA . TRP A 1 199 ? -16.607 -4.420 4.722 1.00 86.19 199 TRP A CA 1
ATOM 1527 C C . TRP A 1 199 ? -16.262 -5.040 6.081 1.00 86.19 199 TRP A C 1
ATOM 1529 O O . TRP A 1 199 ? -15.907 -6.217 6.138 1.00 86.19 199 TRP A O 1
ATOM 1539 N N . CYS A 1 200 ? -16.372 -4.277 7.176 1.00 84.69 200 CYS A N 1
ATOM 1540 C CA . CYS A 1 200 ? -16.052 -4.775 8.507 1.00 84.69 200 CYS A CA 1
ATOM 1541 C C . CYS A 1 200 ? -16.977 -5.934 8.874 1.00 84.69 200 CYS A C 1
ATOM 1543 O O . CYS A 1 200 ? -16.512 -6.900 9.459 1.00 84.69 200 CYS A O 1
ATOM 1545 N N . ASP A 1 201 ? -18.252 -5.915 8.478 1.00 81.88 201 ASP A N 1
ATOM 1546 C CA . ASP A 1 201 ? -19.217 -6.974 8.805 1.00 81.88 201 ASP A CA 1
ATOM 1547 C C . ASP A 1 201 ? -18.742 -8.369 8.361 1.00 81.88 201 ASP A C 1
ATOM 1549 O O . ASP A 1 201 ? -18.779 -9.302 9.165 1.00 81.88 201 ASP A O 1
ATOM 1553 N N . GLY A 1 202 ? -18.167 -8.484 7.159 1.00 82.62 202 GLY A N 1
ATOM 1554 C CA . GLY A 1 202 ? -17.634 -9.738 6.611 1.00 82.62 202 GLY A CA 1
ATOM 1555 C C . GLY A 1 202 ? -16.253 -10.160 7.131 1.00 82.62 202 GLY A C 1
ATOM 1556 O O . GLY A 1 202 ? -15.835 -11.290 6.891 1.00 82.62 202 GLY A O 1
ATOM 1557 N N . ALA A 1 203 ? -15.532 -9.291 7.846 1.00 85.19 203 ALA A N 1
ATOM 1558 C CA . ALA A 1 203 ? -14.196 -9.606 8.354 1.00 85.19 203 ALA A CA 1
ATOM 1559 C C . ALA A 1 203 ? -14.244 -10.646 9.492 1.00 85.19 203 ALA A C 1
ATOM 1561 O O . ALA A 1 203 ? -15.164 -10.636 10.319 1.00 85.19 203 ALA A O 1
ATOM 1562 N N . ALA A 1 204 ? -13.247 -11.531 9.576 1.00 85.31 204 ALA A N 1
ATOM 1563 C CA . ALA A 1 204 ? -13.227 -12.572 10.604 1.00 85.31 204 ALA A CA 1
ATOM 1564 C C . ALA A 1 204 ? -13.031 -11.984 12.014 1.00 85.31 204 ALA A C 1
ATOM 1566 O O . ALA A 1 204 ? -12.253 -11.052 12.205 1.00 85.31 204 ALA A O 1
ATOM 1567 N N . VAL A 1 205 ? -13.730 -12.551 13.001 1.00 80.31 205 VAL A N 1
ATOM 1568 C CA . VAL A 1 205 ? -13.614 -12.181 14.423 1.00 80.31 205 VAL A CA 1
ATOM 1569 C C . VAL A 1 205 ? -12.241 -12.581 14.978 1.00 80.31 205 VAL A C 1
ATOM 1571 O O . VAL A 1 205 ? -11.677 -13.587 14.553 1.00 80.31 205 VAL A O 1
ATOM 1574 N N . GLY A 1 206 ? -11.714 -11.811 15.937 1.00 76.44 206 GLY A N 1
ATOM 1575 C CA . GLY A 1 206 ? -10.447 -12.107 16.622 1.00 76.44 206 GLY A CA 1
ATOM 1576 C C . GLY A 1 206 ? -9.201 -11.503 15.969 1.00 76.44 206 GLY A C 1
ATOM 1577 O O . GLY A 1 206 ? -8.095 -11.718 16.461 1.00 76.44 206 GLY A O 1
ATOM 1578 N N . LYS A 1 207 ? -9.376 -10.737 14.890 1.00 81.44 207 LYS A N 1
ATOM 1579 C CA . LYS A 1 207 ? -8.327 -9.953 14.231 1.00 81.44 207 LYS A CA 1
ATOM 1580 C C . LYS A 1 207 ? -8.780 -8.510 14.082 1.00 81.44 207 LYS A C 1
ATOM 1582 O O . LYS A 1 207 ? -9.981 -8.251 14.007 1.00 81.44 207 LYS A O 1
ATOM 1587 N N . ASP A 1 208 ? -7.814 -7.615 13.969 1.00 84.06 208 ASP A N 1
ATOM 1588 C CA . ASP A 1 208 ? -8.052 -6.218 13.637 1.00 84.06 208 ASP A CA 1
ATOM 1589 C C . ASP A 1 208 ? -7.619 -5.967 12.197 1.00 84.06 208 ASP A C 1
ATOM 1591 O O . ASP A 1 208 ? -6.694 -6.605 11.687 1.00 84.06 208 ASP A O 1
ATOM 1595 N N . TYR A 1 209 ? -8.338 -5.079 11.521 1.00 88.38 209 TYR A N 1
ATOM 1596 C CA . TYR A 1 209 ? -8.157 -4.824 10.102 1.00 88.38 209 TYR A CA 1
ATOM 1597 C C . TYR A 1 209 ? -8.127 -3.337 9.812 1.00 88.38 209 TYR A C 1
ATOM 1599 O O . TYR A 1 209 ? -8.916 -2.566 10.365 1.00 88.38 209 TYR A O 1
ATOM 1607 N N . ILE A 1 210 ? -7.293 -2.963 8.852 1.00 89.19 210 ILE A N 1
ATOM 1608 C CA . ILE A 1 210 ? -7.175 -1.597 8.360 1.00 89.19 210 ILE A CA 1
ATOM 1609 C C . ILE A 1 210 ? -7.258 -1.549 6.836 1.00 89.19 210 ILE A C 1
ATOM 1611 O O . ILE A 1 210 ? -6.730 -2.397 6.117 1.00 89.19 210 ILE A O 1
ATOM 1615 N N . LYS A 1 211 ? -7.927 -0.515 6.344 1.00 89.94 211 LYS A N 1
ATOM 1616 C CA . LYS A 1 211 ? -7.694 0.093 5.035 1.00 89.94 211 LYS A CA 1
ATOM 1617 C C . LYS A 1 211 ? -7.027 1.445 5.251 1.00 89.94 211 LYS A C 1
ATOM 1619 O O . LYS A 1 211 ? -6.900 1.909 6.379 1.00 89.94 211 LYS A O 1
ATOM 1624 N N . ARG A 1 212 ? -6.685 2.149 4.171 1.00 85.94 212 ARG A N 1
ATOM 1625 C CA . ARG A 1 212 ? -6.042 3.467 4.264 1.00 85.94 212 ARG A CA 1
ATOM 1626 C C . ARG A 1 212 ? -6.813 4.456 5.145 1.00 85.94 212 ARG A C 1
ATOM 1628 O O . ARG A 1 212 ? -6.196 5.240 5.853 1.00 85.94 212 ARG A O 1
ATOM 1635 N N . THR A 1 213 ? -8.144 4.455 5.081 1.00 85.81 213 THR A N 1
ATOM 1636 C CA . THR A 1 213 ? -9.005 5.452 5.753 1.00 85.81 213 THR A CA 1
ATOM 1637 C C . THR A 1 213 ? -10.117 4.837 6.602 1.00 85.81 213 THR A C 1
ATOM 1639 O O . THR A 1 213 ? -11.017 5.551 7.050 1.00 85.81 213 THR A O 1
ATOM 1642 N N . GLU A 1 214 ? -10.097 3.517 6.781 1.00 88.44 214 GLU A N 1
ATOM 1643 C CA . GLU A 1 214 ? -11.135 2.767 7.489 1.00 88.44 214 GLU A CA 1
ATOM 1644 C C . GLU A 1 214 ? -10.484 1.702 8.372 1.00 88.44 214 GLU A C 1
ATOM 1646 O O . GLU A 1 214 ? -9.553 1.036 7.935 1.00 88.44 214 GLU A O 1
ATOM 1651 N N . GLY A 1 215 ? -10.976 1.536 9.594 1.00 87.44 215 GLY A N 1
ATOM 1652 C CA . GLY A 1 215 ? -10.479 0.568 10.568 1.00 87.44 215 GLY A CA 1
ATOM 1653 C C . GLY A 1 215 ? -11.617 -0.281 11.124 1.00 87.44 215 GLY A C 1
ATOM 1654 O O . GLY A 1 215 ? -12.749 0.188 11.270 1.00 87.44 215 GLY A O 1
ATOM 1655 N N . CYS A 1 216 ? -11.317 -1.538 11.422 1.00 86.81 216 CYS A N 1
ATOM 1656 C CA . CYS A 1 216 ? -12.250 -2.526 11.945 1.00 86.81 216 CYS A CA 1
ATOM 1657 C C . CYS A 1 216 ? -11.538 -3.347 13.023 1.00 86.81 216 CYS A C 1
ATOM 1659 O O . CYS A 1 216 ? -10.784 -4.269 12.717 1.00 86.81 216 CYS A O 1
ATOM 1661 N N . VAL A 1 217 ? -11.784 -3.000 14.282 1.00 82.38 217 VAL A N 1
ATOM 1662 C CA . VAL A 1 217 ? -11.276 -3.719 15.451 1.00 82.38 217 VAL A CA 1
ATOM 1663 C C . VAL A 1 217 ? -12.308 -4.775 15.821 1.00 82.38 217 VAL A C 1
ATOM 1665 O O . VAL A 1 217 ? -13.406 -4.449 16.283 1.00 82.38 217 VAL A O 1
ATOM 1668 N N . LYS A 1 218 ? -11.983 -6.041 15.558 1.00 78.50 218 LYS A N 1
ATOM 1669 C CA . LYS A 1 218 ? -12.827 -7.202 15.889 1.00 78.50 218 LYS A CA 1
ATOM 1670 C C . LYS A 1 218 ? -12.173 -8.129 16.902 1.00 78.50 218 LYS A C 1
ATOM 1672 O O . LYS A 1 218 ? -12.734 -9.183 17.225 1.00 78.50 218 LYS A O 1
ATOM 1677 N N . LYS A 1 219 ? -11.007 -7.755 17.416 1.00 71.81 219 LYS A N 1
ATOM 1678 C CA . LYS A 1 219 ? -10.439 -8.348 18.611 1.00 71.81 219 LYS A CA 1
ATOM 1679 C C . LYS A 1 219 ? -11.030 -7.636 19.830 1.00 71.81 219 LYS A C 1
ATOM 1681 O O . LYS A 1 219 ? -10.552 -6.590 20.245 1.00 71.81 219 LYS A O 1
ATOM 1686 N N . ALA A 1 220 ? -12.128 -8.178 20.355 1.00 65.44 220 ALA A N 1
ATOM 1687 C CA . ALA A 1 220 ? -12.778 -7.607 21.530 1.00 65.44 220 ALA A CA 1
ATOM 1688 C C . ALA A 1 220 ? -11.902 -7.777 22.776 1.00 65.44 220 ALA A C 1
ATOM 1690 O O . ALA A 1 220 ? -11.316 -8.840 22.974 1.00 65.44 220 ALA A O 1
ATOM 1691 N N . ASN A 1 221 ? -11.858 -6.760 23.629 1.00 70.69 221 ASN A N 1
ATOM 1692 C CA . ASN A 1 221 ? -11.395 -6.917 25.002 1.00 70.69 221 ASN A CA 1
ATOM 1693 C C . ASN A 1 221 ? -12.616 -7.178 25.882 1.00 70.69 221 ASN A C 1
ATOM 1695 O O . ASN A 1 221 ? -13.650 -6.526 25.726 1.00 70.69 221 ASN A O 1
ATOM 1699 N N . GLU A 1 222 ? -12.506 -8.174 26.754 1.00 74.44 222 GLU A N 1
ATOM 1700 C CA . GLU A 1 222 ? -13.563 -8.501 27.705 1.00 74.44 222 GLU A CA 1
ATOM 1701 C C . GLU A 1 222 ? -13.481 -7.540 28.885 1.00 74.44 222 GLU A C 1
ATOM 1703 O O . GLU A 1 222 ? -12.399 -7.343 29.428 1.00 74.44 222 GLU A O 1
ATOM 1708 N N . ILE A 1 223 ? -14.606 -6.982 29.314 1.00 76.94 223 ILE A N 1
ATOM 1709 C CA . ILE A 1 223 ? -14.713 -6.241 30.568 1.00 76.94 223 ILE A CA 1
ATOM 1710 C C . ILE A 1 223 ? -15.651 -7.036 31.463 1.00 76.94 223 ILE A C 1
ATOM 1712 O O . ILE A 1 223 ? -16.830 -7.173 31.147 1.00 76.94 223 ILE A O 1
ATOM 1716 N N . THR A 1 224 ? -15.139 -7.560 32.572 1.00 77.88 224 THR A N 1
ATOM 1717 C CA . THR A 1 224 ? -15.965 -8.237 33.574 1.00 77.88 224 THR A CA 1
ATOM 1718 C C . THR A 1 224 ? -16.115 -7.344 34.792 1.00 77.88 224 THR A C 1
ATOM 1720 O O . THR A 1 224 ? -15.131 -7.016 35.458 1.00 77.88 224 THR A O 1
ATOM 1723 N N . ASN A 1 225 ? -17.368 -7.024 35.101 1.00 81.12 225 ASN A N 1
ATOM 1724 C CA . ASN A 1 225 ? -17.797 -6.292 36.280 1.00 81.12 225 ASN A CA 1
ATOM 1725 C C . ASN A 1 225 ? -18.482 -7.261 37.241 1.00 81.12 225 ASN A C 1
ATOM 1727 O O . ASN A 1 225 ? -19.407 -7.973 36.858 1.00 81.12 225 ASN A O 1
ATOM 1731 N N . THR A 1 226 ? -18.024 -7.313 38.488 1.00 81.88 226 THR A N 1
ATOM 1732 C CA . THR A 1 226 ? -18.597 -8.178 39.526 1.00 81.88 226 THR A CA 1
ATOM 1733 C C . THR A 1 226 ? -18.902 -7.358 40.766 1.00 81.88 226 THR A C 1
ATOM 1735 O O . THR A 1 226 ? -18.064 -6.587 41.231 1.00 81.88 226 THR A O 1
ATOM 1738 N N . VAL A 1 227 ? -20.104 -7.537 41.302 1.00 84.88 227 VAL A N 1
ATOM 1739 C CA . VAL A 1 227 ? -20.543 -6.924 42.552 1.00 84.88 227 VAL A CA 1
ATOM 1740 C C . VAL A 1 227 ? -20.548 -7.990 43.633 1.00 84.88 227 VAL A C 1
ATOM 1742 O O . VAL A 1 227 ? -21.156 -9.049 43.466 1.00 84.88 227 VAL A O 1
ATOM 1745 N N . TYR A 1 228 ? -19.901 -7.695 44.752 1.00 85.69 228 TYR A N 1
ATOM 1746 C CA . TYR A 1 228 ? -19.922 -8.517 45.953 1.00 85.69 228 TYR A CA 1
ATOM 1747 C C . TYR A 1 228 ? -20.674 -7.802 47.072 1.00 85.69 228 TYR A C 1
ATOM 1749 O O . TYR A 1 228 ? -20.670 -6.575 47.151 1.00 85.69 228 TYR A O 1
ATOM 1757 N N . THR A 1 229 ? -21.280 -8.575 47.967 1.00 86.62 229 THR A N 1
ATOM 1758 C CA . THR A 1 229 ? -21.750 -8.095 49.267 1.00 86.62 229 THR A CA 1
ATOM 1759 C C . THR A 1 229 ? -20.792 -8.566 50.354 1.00 86.62 229 THR A C 1
ATOM 1761 O O . THR A 1 229 ? -20.320 -9.703 50.312 1.00 86.62 229 THR A O 1
ATOM 1764 N N . LYS A 1 230 ? -20.509 -7.702 51.324 1.00 84.50 230 LYS A N 1
ATOM 1765 C CA . LYS A 1 230 ? -19.725 -8.007 52.517 1.00 84.50 230 LYS A CA 1
ATOM 1766 C C . LYS A 1 230 ? -20.672 -8.481 53.610 1.00 84.50 230 LYS A C 1
ATOM 1768 O O . LYS A 1 230 ? -21.576 -7.757 54.022 1.00 84.50 230 LYS A O 1
ATOM 1773 N N . LEU A 1 231 ? -20.488 -9.716 54.045 1.00 82.81 231 LEU A N 1
ATOM 1774 C CA . LEU A 1 231 ? -21.242 -10.307 55.137 1.00 82.81 231 LEU A CA 1
ATOM 1775 C C . LEU A 1 231 ? -20.704 -9.793 56.487 1.00 82.81 231 LEU A C 1
ATOM 1777 O O . LEU A 1 231 ? -19.535 -9.404 56.578 1.00 82.81 231 LEU A O 1
ATOM 1781 N N . PRO A 1 232 ? -21.511 -9.811 57.567 1.00 82.00 232 PRO A N 1
ATOM 1782 C CA . PRO A 1 232 ? -21.075 -9.356 58.892 1.00 82.00 232 PRO A CA 1
ATOM 1783 C C . PRO A 1 232 ? -19.843 -10.092 59.445 1.00 82.00 232 PRO A C 1
ATOM 1785 O O . PRO A 1 232 ? -19.105 -9.536 60.252 1.00 82.00 232 PRO A O 1
ATOM 1788 N N . ASN A 1 233 ? -19.602 -11.330 59.000 1.00 80.38 233 ASN A N 1
ATOM 1789 C CA . ASN A 1 233 ? -18.429 -12.141 59.349 1.00 80.38 233 ASN A CA 1
ATOM 1790 C C . ASN A 1 233 ? -17.159 -11.763 58.549 1.00 80.38 233 ASN A C 1
ATOM 1792 O O . ASN A 1 233 ? -16.123 -12.400 58.723 1.00 80.38 233 ASN A O 1
ATOM 1796 N N . GLY A 1 234 ? -17.229 -10.754 57.672 1.00 76.44 234 GLY A N 1
ATOM 1797 C CA . GLY A 1 234 ? -16.130 -10.308 56.812 1.0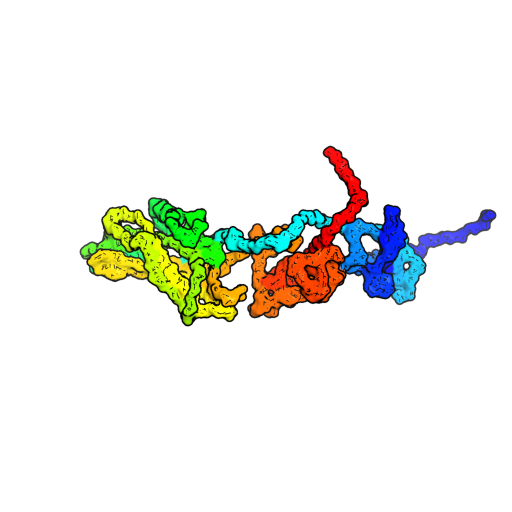0 76.44 234 GLY A CA 1
ATOM 1798 C C . GLY A 1 234 ? -15.975 -11.089 55.502 1.00 76.44 234 GLY A C 1
ATOM 1799 O O . GLY A 1 234 ? -15.116 -10.738 54.694 1.00 76.44 234 GLY A O 1
ATOM 1800 N N . GLU A 1 235 ? -16.794 -12.114 55.267 1.00 81.38 235 GLU A N 1
ATOM 1801 C CA . GLU A 1 235 ? -16.813 -12.884 54.022 1.00 81.38 235 GLU A CA 1
ATOM 1802 C C . GLU A 1 235 ? -17.470 -12.085 52.887 1.00 81.38 235 GLU A C 1
ATOM 1804 O O . GLU A 1 235 ? -18.333 -11.237 53.122 1.00 81.38 235 GLU A O 1
ATOM 1809 N N . THR A 1 236 ? -17.061 -12.332 51.642 1.00 81.50 236 THR A N 1
ATOM 1810 C CA . THR A 1 236 ? -17.623 -11.660 50.466 1.00 81.50 236 THR A CA 1
ATOM 1811 C C . THR A 1 236 ? -18.364 -12.649 49.577 1.00 81.50 236 THR A C 1
ATOM 1813 O O . THR A 1 236 ? -17.848 -13.714 49.249 1.00 81.50 236 THR A O 1
ATOM 1816 N N . TRP A 1 237 ? -19.576 -12.285 49.154 1.00 81.25 237 TRP A N 1
ATOM 1817 C CA . TRP A 1 237 ? -20.416 -13.125 48.298 1.00 81.25 237 TRP A CA 1
ATOM 1818 C C . TRP A 1 237 ? -20.778 -12.402 46.995 1.00 81.25 237 TRP A C 1
ATOM 1820 O O . TRP A 1 237 ? -21.230 -11.256 47.066 1.00 81.25 237 TRP A O 1
ATOM 1830 N N . PRO A 1 238 ? -20.590 -13.010 45.806 1.00 84.00 238 PRO A N 1
ATOM 1831 C CA . PRO A 1 238 ? -20.954 -12.380 44.540 1.00 84.00 238 PRO A CA 1
ATOM 1832 C C . PRO A 1 238 ? -22.480 -12.278 44.420 1.00 84.00 238 PRO A C 1
ATOM 1834 O O . PRO A 1 238 ? -23.193 -13.274 44.517 1.00 84.00 238 PRO A O 1
ATOM 1837 N N . VAL A 1 239 ? -22.981 -11.065 44.200 1.00 84.75 239 VAL A N 1
ATOM 1838 C CA . VAL A 1 239 ? -24.419 -10.762 44.078 1.00 84.75 239 VAL A CA 1
ATOM 1839 C C . VAL A 1 239 ? -24.810 -10.276 42.683 1.00 84.75 239 VAL A C 1
ATOM 1841 O O . VAL A 1 239 ? -25.994 -10.191 42.378 1.00 84.75 239 VAL A O 1
ATOM 1844 N N . GLY A 1 240 ? -23.833 -9.994 41.817 1.00 80.62 240 GLY A N 1
ATOM 1845 C CA . GLY A 1 240 ? -24.077 -9.647 40.420 1.00 80.62 240 GLY A CA 1
ATOM 1846 C C . GLY A 1 240 ? -22.816 -9.751 39.572 1.00 80.62 240 GLY A C 1
ATOM 1847 O O . GLY A 1 240 ? -21.710 -9.527 40.064 1.00 80.62 240 GLY A O 1
ATOM 1848 N N . ARG A 1 241 ? -22.980 -10.085 38.290 1.00 82.31 241 ARG A N 1
ATOM 1849 C CA . ARG A 1 241 ? -21.901 -10.128 37.296 1.00 82.31 241 ARG A CA 1
ATOM 1850 C C . ARG A 1 241 ? -22.417 -9.608 35.959 1.00 82.31 241 ARG A C 1
ATOM 1852 O O . ARG A 1 241 ? -23.494 -10.002 35.529 1.00 82.31 241 ARG A O 1
ATOM 1859 N N . ALA A 1 242 ? -21.627 -8.765 35.307 1.00 78.62 242 ALA A N 1
ATOM 1860 C CA . ALA A 1 242 ? -21.870 -8.266 33.962 1.00 78.62 242 ALA A CA 1
ATOM 1861 C C . ALA A 1 242 ? -20.595 -8.409 33.123 1.00 78.62 242 ALA A C 1
ATOM 1863 O O . ALA A 1 242 ? -19.495 -8.145 33.610 1.00 78.62 242 ALA A O 1
ATOM 1864 N N . VAL A 1 243 ? -20.751 -8.836 31.871 1.00 76.25 243 VAL A N 1
ATOM 1865 C CA . VAL A 1 243 ? -19.648 -9.038 30.926 1.00 76.25 243 VAL A CA 1
ATOM 1866 C C . VAL A 1 243 ? -19.916 -8.203 29.687 1.00 76.25 243 VAL A C 1
ATOM 1868 O O . VAL A 1 243 ? -20.978 -8.316 29.079 1.00 76.25 243 VAL A O 1
ATOM 1871 N N . PHE A 1 244 ? -18.944 -7.382 29.306 1.00 75.31 244 PHE A N 1
ATOM 1872 C CA . PHE A 1 244 ? -19.008 -6.522 28.133 1.00 75.31 244 PHE A CA 1
ATOM 1873 C C . PHE A 1 244 ? -17.881 -6.875 27.171 1.00 75.31 244 PHE A C 1
ATOM 1875 O O . PHE A 1 244 ? -16.787 -7.273 27.570 1.00 75.31 244 PHE A O 1
ATOM 1882 N N . ALA A 1 245 ? -18.141 -6.695 25.884 1.00 71.31 245 ALA A N 1
ATOM 1883 C CA . ALA A 1 245 ? -17.156 -6.834 24.827 1.00 71.31 245 ALA A CA 1
ATOM 1884 C C . ALA A 1 245 ? -17.362 -5.700 23.827 1.00 71.31 245 ALA A C 1
ATOM 1886 O O . ALA A 1 245 ? -18.496 -5.401 23.452 1.00 71.31 245 ALA A O 1
ATOM 1887 N N . SER A 1 246 ? -16.279 -5.070 23.380 1.00 70.50 246 SER A N 1
ATOM 1888 C CA . SER A 1 246 ? -16.347 -3.975 22.412 1.00 70.50 246 SER A CA 1
ATOM 1889 C C . SER A 1 246 ? -15.818 -4.392 21.038 1.00 70.50 246 SER A C 1
ATOM 1891 O O . SER A 1 246 ? -14.913 -5.214 20.904 1.00 70.50 246 SER A O 1
ATOM 1893 N N . ARG A 1 247 ? -16.390 -3.795 19.990 1.00 70.94 247 ARG A N 1
ATOM 1894 C CA . ARG A 1 247 ? -15.758 -3.669 18.671 1.00 70.94 247 ARG A CA 1
ATOM 1895 C C . ARG A 1 247 ? -15.723 -2.213 18.285 1.00 70.94 247 ARG A C 1
ATOM 1897 O O . ARG A 1 247 ? -16.664 -1.4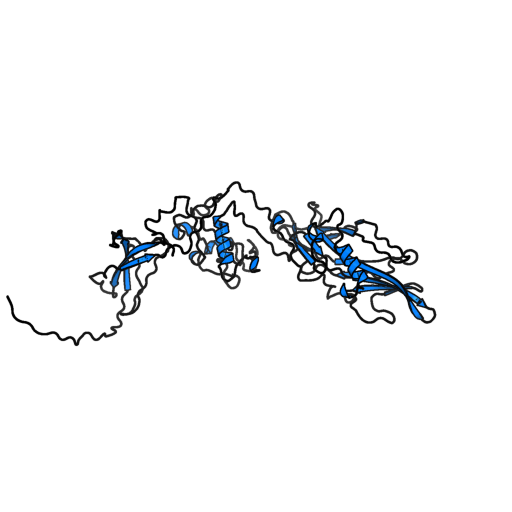78 18.579 1.00 70.94 247 ARG A O 1
ATOM 1904 N N . SER A 1 248 ? -14.705 -1.846 17.526 1.00 74.19 248 SER A N 1
ATOM 1905 C CA . SER A 1 248 ? -14.557 -0.483 17.035 1.00 74.19 248 SER A CA 1
ATOM 1906 C C . SER A 1 248 ? -14.582 -0.482 15.518 1.00 74.19 248 SER A C 1
ATOM 1908 O O . SER A 1 248 ? -13.936 -1.295 14.857 1.00 74.19 248 SER A O 1
ATOM 1910 N N . ARG A 1 249 ? -15.353 0.441 14.952 1.00 78.94 249 ARG A N 1
ATOM 1911 C CA . ARG A 1 249 ? -15.350 0.740 13.522 1.00 78.94 249 ARG A CA 1
ATOM 1912 C C . ARG A 1 249 ? -14.991 2.198 13.387 1.00 78.94 249 ARG A C 1
ATOM 1914 O O . ARG A 1 249 ? -15.619 3.038 14.022 1.00 78.94 249 ARG A O 1
ATOM 1921 N N . SER A 1 250 ? -14.017 2.480 12.544 1.00 78.31 250 SER A N 1
ATOM 1922 C CA . SER A 1 250 ? -13.515 3.832 12.360 1.00 78.31 250 SER A CA 1
ATOM 1923 C C . SER A 1 250 ? -13.540 4.158 10.883 1.00 78.31 250 SER A C 1
ATOM 1925 O O . SER A 1 250 ? -13.057 3.386 10.059 1.00 78.31 250 SER A O 1
ATOM 1927 N N . ARG A 1 251 ? -14.100 5.311 10.536 1.00 78.31 251 ARG A N 1
ATOM 1928 C CA . ARG A 1 251 ? -14.101 5.829 9.171 1.00 78.31 251 ARG A CA 1
ATOM 1929 C C . ARG A 1 251 ? -13.900 7.326 9.209 1.00 78.31 251 ARG A C 1
ATOM 1931 O O . ARG A 1 251 ? -14.453 8.007 10.066 1.00 78.31 251 ARG A O 1
ATOM 1938 N N . ARG A 1 252 ? -13.168 7.841 8.227 1.00 71.75 252 ARG A N 1
ATOM 1939 C CA . ARG A 1 252 ? -13.078 9.278 7.975 1.00 71.75 252 ARG A CA 1
ATOM 1940 C C . ARG A 1 252 ? -14.386 9.819 7.348 1.00 71.75 252 ARG A C 1
ATOM 1942 O O . ARG A 1 252 ? -14.729 9.376 6.249 1.00 71.75 252 ARG A O 1
ATOM 1949 N N . PRO A 1 253 ? -15.079 10.800 7.964 1.00 57.81 253 PRO A N 1
ATOM 1950 C CA . PRO A 1 253 ? -16.136 11.571 7.306 1.00 57.81 253 PRO A CA 1
ATOM 1951 C C . PRO A 1 253 ? -15.556 12.636 6.354 1.00 57.81 253 PRO A C 1
ATOM 1953 O O . PRO A 1 253 ? -14.398 13.036 6.472 1.00 57.81 253 PRO A O 1
ATOM 1956 N N . SER A 1 254 ? -16.356 13.104 5.391 1.00 47.09 254 SER A N 1
ATOM 1957 C CA . SER A 1 254 ? -15.922 14.036 4.334 1.00 47.09 254 SER A CA 1
ATOM 1958 C C . SER A 1 254 ? -15.866 15.518 4.743 1.00 47.09 254 SER A C 1
ATOM 1960 O O . SER A 1 254 ? -15.450 16.347 3.934 1.00 47.09 254 SER A O 1
ATOM 1962 N N . THR A 1 255 ? -16.288 15.885 5.955 1.00 42.75 255 THR A N 1
ATOM 1963 C CA . THR A 1 255 ? -16.530 17.286 6.340 1.00 42.75 255 THR A CA 1
ATOM 1964 C C . THR A 1 255 ? -15.378 17.925 7.126 1.00 42.75 255 THR A C 1
ATOM 1966 O O . THR A 1 255 ? -14.608 17.259 7.814 1.00 42.75 255 THR A O 1
ATOM 1969 N N . ARG A 1 256 ? -15.230 19.248 6.949 1.00 47.66 256 ARG A N 1
ATOM 1970 C CA . ARG A 1 256 ? -14.039 20.058 7.256 1.00 47.66 256 ARG A CA 1
ATOM 1971 C C . ARG A 1 256 ? -14.393 21.175 8.241 1.00 47.66 256 ARG A C 1
ATOM 1973 O O . ARG A 1 256 ? -15.270 21.971 7.918 1.00 47.66 256 ARG A O 1
ATOM 1980 N N . THR A 1 257 ? -13.646 21.327 9.337 1.00 42.12 257 THR A N 1
ATOM 1981 C CA . THR A 1 257 ? -13.747 22.526 10.193 1.00 42.12 257 THR A CA 1
ATOM 1982 C C . THR A 1 257 ? -12.362 22.967 10.687 1.00 42.12 257 THR A C 1
ATOM 1984 O O . THR A 1 257 ? -11.663 22.164 11.305 1.00 42.12 257 THR A O 1
ATOM 1987 N N . PRO A 1 258 ? -11.924 24.211 10.416 1.00 38.59 258 PRO A N 1
ATOM 1988 C CA . PRO A 1 258 ? -10.657 24.740 10.917 1.00 38.59 258 PRO A CA 1
ATOM 1989 C C . PRO A 1 258 ? -10.813 25.339 12.330 1.00 38.59 258 PRO A C 1
ATOM 1991 O O . PRO A 1 258 ? -11.739 26.101 12.584 1.00 38.59 258 PRO A O 1
ATOM 1994 N N . SER A 1 259 ? -9.899 25.001 13.245 1.00 41.50 259 SER A N 1
ATOM 1995 C CA . SER A 1 259 ? -9.748 25.592 14.592 1.00 41.50 259 SER A CA 1
ATOM 1996 C C . SER A 1 259 ? -8.284 25.404 15.062 1.00 41.50 259 SER A C 1
ATOM 1998 O O . SER A 1 259 ? -7.567 24.632 14.423 1.00 41.50 259 SER A O 1
ATOM 2000 N N . PRO A 1 260 ? -7.768 26.070 16.113 1.00 40.72 260 PRO A N 1
ATOM 2001 C CA . PRO A 1 260 ? -6.376 25.901 16.550 1.00 40.72 260 PRO A CA 1
ATOM 2002 C C . PRO A 1 260 ? -6.117 24.490 17.109 1.00 40.72 260 PRO A C 1
ATOM 2004 O O . PRO A 1 260 ? -7.048 23.837 17.582 1.00 40.72 260 PRO A O 1
ATOM 2007 N N . SER A 1 261 ? -4.865 24.026 17.029 1.00 48.53 261 SER A N 1
ATOM 2008 C CA . SER A 1 261 ? -4.400 22.643 17.250 1.00 48.53 261 SER A CA 1
ATOM 2009 C C . SER A 1 261 ? -4.918 21.995 18.540 1.00 48.53 261 SER A C 1
ATOM 2011 O O . SER A 1 261 ? -4.369 22.214 19.621 1.00 48.53 261 SER A O 1
ATOM 2013 N N . LYS A 1 262 ? -5.960 21.170 18.407 1.00 63.66 262 LYS A N 1
ATOM 2014 C CA . LYS A 1 262 ? -6.481 20.257 19.432 1.00 63.66 262 LYS A CA 1
ATOM 2015 C C . LYS A 1 262 ? -7.011 18.998 18.739 1.00 63.66 262 LYS A C 1
ATOM 2017 O O . LYS A 1 262 ? -7.652 19.100 17.695 1.00 63.66 262 LYS A O 1
ATOM 2022 N N . CYS A 1 263 ? -6.759 17.824 19.318 1.00 74.50 263 CYS A N 1
ATOM 2023 C CA . CYS A 1 263 ? -7.594 16.652 19.058 1.00 74.50 263 CYS A CA 1
ATOM 2024 C C . CYS A 1 263 ? -8.790 16.752 20.008 1.00 74.50 263 CYS A C 1
ATOM 2026 O O . CYS A 1 263 ? -8.596 16.823 21.222 1.00 74.50 263 CYS A O 1
ATOM 2028 N N . THR A 1 264 ? -10.007 16.834 19.480 1.00 81.94 264 THR A N 1
ATOM 2029 C CA . THR A 1 264 ? -11.227 16.841 20.296 1.00 81.94 264 THR A CA 1
ATOM 2030 C C . THR A 1 264 ? -12.045 15.591 20.026 1.00 81.94 264 THR A C 1
ATOM 2032 O O . THR A 1 264 ? -12.086 15.102 18.899 1.00 81.94 264 THR A O 1
ATOM 2035 N N . THR A 1 265 ? -12.716 15.088 21.057 1.00 84.38 265 THR A N 1
ATOM 2036 C CA . THR A 1 265 ? -13.608 13.927 20.981 1.00 84.38 265 THR A CA 1
ATOM 2037 C C . THR A 1 265 ? -15.017 14.385 21.334 1.00 84.38 265 THR A C 1
ATOM 2039 O O . THR A 1 265 ? -15.208 15.065 22.342 1.00 84.38 265 THR A O 1
ATOM 2042 N N . SER A 1 266 ? -16.003 14.065 20.495 1.00 87.75 266 SER A N 1
ATOM 2043 C CA . SER A 1 266 ? -17.409 14.330 20.810 1.00 87.75 266 SER A CA 1
ATOM 2044 C C . SER A 1 266 ? -17.872 13.480 21.993 1.00 87.75 266 SER A C 1
ATOM 2046 O O . SER A 1 266 ? -17.344 12.394 22.230 1.00 87.75 266 SER A O 1
ATOM 2048 N N . ALA A 1 267 ? -18.936 13.913 22.670 1.00 87.00 267 ALA A N 1
ATOM 2049 C CA . ALA A 1 267 ? -19.684 13.004 23.531 1.00 87.00 267 ALA A CA 1
ATOM 2050 C C . ALA A 1 267 ? -20.181 11.788 22.712 1.00 87.00 267 ALA A C 1
ATOM 2052 O O . ALA A 1 267 ? -20.478 11.945 21.516 1.00 87.00 267 ALA A O 1
ATOM 2053 N N . PRO A 1 268 ? -20.259 10.586 23.314 1.00 86.50 268 PRO A N 1
ATOM 2054 C CA . PRO A 1 268 ? -20.778 9.412 22.630 1.00 86.50 268 PRO A CA 1
ATOM 2055 C C . PRO A 1 268 ? -22.260 9.582 22.308 1.00 86.50 268 PRO A C 1
ATOM 2057 O O . PRO A 1 268 ? -23.055 9.980 23.156 1.00 86.50 268 PRO A O 1
ATOM 2060 N N . THR A 1 269 ? -22.646 9.213 21.090 1.00 88.31 269 THR A N 1
ATOM 2061 C CA . THR A 1 269 ? -24.055 8.992 20.743 1.00 88.31 269 THR A CA 1
ATOM 2062 C C . THR A 1 269 ? -24.350 7.502 20.834 1.00 88.31 269 THR A C 1
ATOM 2064 O O . THR A 1 269 ? -23.751 6.720 20.093 1.00 88.31 269 THR A O 1
ATOM 2067 N N . TRP A 1 270 ? -25.244 7.116 21.743 1.00 86.25 270 TRP A N 1
ATOM 2068 C CA . TRP A 1 270 ? -25.599 5.720 21.994 1.00 86.25 270 TRP A CA 1
ATOM 2069 C C . TRP A 1 270 ? -26.856 5.298 21.236 1.00 86.25 270 TRP A C 1
ATOM 2071 O O . TRP A 1 270 ? -27.826 6.052 21.166 1.00 86.25 270 TRP A O 1
ATOM 2081 N N . SER A 1 271 ? -26.856 4.079 20.701 1.00 84.12 271 SER A N 1
ATOM 2082 C CA . SER A 1 271 ? -28.042 3.468 20.099 1.00 84.12 271 SER A CA 1
ATOM 2083 C C . SER A 1 271 ? -27.979 1.933 20.147 1.00 84.12 271 SER A C 1
ATOM 2085 O O . SER A 1 271 ? -27.050 1.362 19.566 1.00 84.12 271 SER A O 1
ATOM 2087 N N . PRO A 1 272 ? -28.977 1.250 20.749 1.00 84.62 272 PRO A N 1
ATOM 2088 C CA . PRO A 1 272 ? -29.961 1.786 21.709 1.00 84.62 272 PRO A CA 1
ATOM 2089 C C . PRO A 1 272 ? -29.284 2.387 22.965 1.00 84.62 272 PRO A C 1
ATOM 2091 O O . PRO A 1 272 ? -28.063 2.280 23.091 1.00 84.62 272 PRO A O 1
ATOM 2094 N N . PRO A 1 273 ? -30.020 3.039 23.889 1.00 84.25 273 PRO A N 1
ATOM 2095 C CA . PRO A 1 273 ? -29.445 3.553 25.136 1.00 84.25 273 PRO A CA 1
ATOM 2096 C C . PRO A 1 273 ? -28.626 2.494 25.904 1.00 84.25 273 PRO A C 1
ATOM 2098 O O . PRO A 1 273 ? -28.997 1.319 25.884 1.00 84.25 273 PRO A O 1
ATOM 2101 N N . PRO A 1 274 ? -27.527 2.881 26.580 1.00 84.00 274 PRO A N 1
ATOM 2102 C CA . PRO A 1 274 ? -26.657 1.961 27.306 1.00 84.00 274 PRO A CA 1
ATOM 2103 C C . PRO A 1 274 ? -27.253 1.687 28.693 1.00 84.00 274 PRO A C 1
ATOM 2105 O O . PRO A 1 274 ? -26.776 2.195 29.705 1.00 84.00 274 PRO A O 1
ATOM 2108 N N . THR A 1 275 ? -28.364 0.957 28.740 1.00 81.25 275 THR A N 1
ATOM 2109 C CA . THR A 1 275 ? -29.059 0.616 29.987 1.00 81.25 275 THR A CA 1
ATOM 2110 C C . THR A 1 275 ? -29.418 -0.857 30.001 1.00 81.25 275 THR A C 1
ATOM 2112 O O . THR A 1 275 ? -29.975 -1.362 29.028 1.00 81.25 275 THR A O 1
ATOM 2115 N N . TRP A 1 276 ? -29.137 -1.502 31.127 1.00 78.75 276 TRP A N 1
ATOM 2116 C CA . TRP A 1 276 ? -29.228 -2.943 31.330 1.00 78.75 276 TRP A CA 1
ATOM 2117 C C . TRP A 1 276 ? -30.240 -3.283 32.422 1.00 78.75 276 TRP A C 1
ATOM 2119 O O . TRP A 1 276 ? -30.343 -2.558 33.414 1.00 78.75 276 TRP A O 1
ATOM 2129 N N . SER A 1 277 ? -30.949 -4.404 32.282 1.00 77.25 277 SER A N 1
ATOM 2130 C CA . SER A 1 277 ? -31.763 -4.968 33.361 1.00 77.25 277 SER A CA 1
ATOM 2131 C C . SER A 1 277 ? -30.866 -5.525 34.466 1.00 77.25 277 SER A C 1
ATOM 2133 O O . SER A 1 277 ? -29.942 -6.295 34.214 1.00 77.25 277 SER A O 1
ATOM 2135 N N . THR A 1 278 ? -31.183 -5.189 35.716 1.00 69.88 278 THR A N 1
ATOM 2136 C CA . THR A 1 278 ? -30.567 -5.789 36.911 1.00 69.88 278 THR A CA 1
ATOM 2137 C C . THR A 1 278 ? -31.259 -7.083 37.350 1.00 69.88 278 THR A C 1
ATOM 2139 O O . THR A 1 278 ? -30.829 -7.719 38.311 1.00 69.88 278 THR A O 1
ATOM 2142 N N . THR A 1 279 ? -32.332 -7.487 36.661 1.00 71.06 279 THR A N 1
ATOM 2143 C CA . THR A 1 279 ? -33.103 -8.699 36.964 1.00 71.06 279 THR A CA 1
ATOM 2144 C C . THR A 1 279 ? -32.928 -9.749 35.867 1.00 71.06 279 THR A C 1
ATOM 2146 O O . THR A 1 279 ? -33.154 -9.471 34.688 1.00 71.06 279 THR A O 1
ATOM 2149 N N . GLY A 1 280 ? -32.544 -10.966 36.263 1.00 76.00 280 GLY A N 1
ATOM 2150 C CA . GLY A 1 280 ? -32.311 -12.082 35.343 1.00 76.00 280 GLY A CA 1
ATOM 2151 C C . GLY A 1 280 ? -31.030 -11.951 34.511 1.00 76.00 280 GLY A C 1
ATOM 2152 O O . GLY A 1 280 ? -30.098 -11.246 34.888 1.00 76.00 280 GLY A O 1
ATOM 2153 N N . VAL A 1 281 ? -30.976 -12.683 33.393 1.00 74.81 281 VAL A N 1
ATOM 2154 C CA . VAL A 1 281 ? -29.881 -12.607 32.414 1.00 74.81 281 VAL A CA 1
ATOM 2155 C C . VAL A 1 281 ? -30.298 -11.662 31.291 1.00 74.81 281 VAL A C 1
ATOM 2157 O O . VAL A 1 281 ? -31.321 -11.891 30.647 1.00 74.81 281 VAL A O 1
ATOM 2160 N N . ASP A 1 282 ? -29.497 -10.626 31.051 1.00 78.75 282 ASP A N 1
ATOM 2161 C CA . ASP A 1 282 ? -29.715 -9.634 29.997 1.00 78.75 282 ASP A CA 1
ATOM 2162 C C . ASP A 1 282 ? -28.637 -9.755 28.909 1.00 78.75 282 ASP A C 1
ATOM 2164 O O . ASP A 1 282 ? -27.441 -9.615 29.170 1.00 78.75 282 ASP A O 1
ATOM 2168 N N . TYR A 1 283 ? -29.090 -9.999 27.681 1.00 74.69 283 TYR A N 1
ATOM 2169 C CA . TYR A 1 283 ? -28.281 -10.020 26.473 1.00 74.69 283 TYR A CA 1
ATOM 2170 C C . TYR A 1 283 ? -28.761 -8.915 25.523 1.00 74.69 283 TYR A C 1
ATOM 2172 O O . TYR A 1 283 ? -29.802 -9.052 24.877 1.00 74.69 283 TYR A O 1
ATOM 2180 N N . HIS A 1 284 ? -27.989 -7.843 25.397 1.00 76.06 284 HIS A N 1
ATOM 2181 C CA . HIS A 1 284 ? -28.271 -6.705 24.523 1.00 76.06 284 HIS A CA 1
ATOM 2182 C C . HIS A 1 284 ? -26.973 -6.287 23.818 1.00 76.06 284 HIS A C 1
ATOM 2184 O O . HIS A 1 284 ? -25.866 -6.580 24.262 1.00 76.06 284 HIS A O 1
ATOM 2190 N N . ASP A 1 285 ? -27.126 -5.557 22.719 1.00 75.50 285 ASP A N 1
ATOM 2191 C CA . ASP A 1 285 ? -26.029 -4.905 22.015 1.00 75.50 285 ASP A CA 1
ATOM 2192 C C . ASP A 1 285 ? -26.322 -3.401 21.988 1.00 75.50 285 ASP A C 1
ATOM 2194 O O . ASP A 1 285 ? -27.428 -2.982 21.637 1.00 75.50 285 ASP A O 1
ATOM 2198 N N . THR A 1 286 ? -25.331 -2.574 22.318 1.00 79.75 286 THR A N 1
ATOM 2199 C CA . THR A 1 286 ? -25.405 -1.116 22.149 1.00 79.75 286 THR A CA 1
ATOM 2200 C C . THR A 1 286 ? -24.190 -0.598 21.385 1.00 79.75 286 THR A C 1
ATOM 2202 O O . THR A 1 286 ? -23.108 -1.182 21.428 1.00 79.75 286 THR A O 1
ATOM 2205 N N . THR A 1 287 ? -24.370 0.486 20.631 1.00 80.25 287 THR A N 1
ATOM 2206 C CA . THR A 1 287 ? -23.302 1.137 19.866 1.00 80.25 287 THR A CA 1
ATOM 2207 C C . THR A 1 287 ? -23.103 2.563 20.357 1.00 80.25 287 THR A C 1
ATOM 2209 O O . THR A 1 287 ? -24.031 3.364 20.284 1.00 80.25 287 THR A O 1
ATOM 2212 N N . ALA A 1 288 ? -21.879 2.895 20.774 1.00 82.62 288 ALA A N 1
ATOM 2213 C CA . ALA A 1 288 ? -21.434 4.274 20.954 1.00 82.62 288 ALA A CA 1
ATOM 2214 C C . ALA A 1 288 ? -20.730 4.777 19.690 1.00 82.62 288 ALA A C 1
ATOM 2216 O O . ALA A 1 288 ? -19.806 4.137 19.186 1.00 82.62 288 ALA A O 1
ATOM 2217 N N . THR A 1 289 ? -21.136 5.946 19.199 1.00 84.00 289 THR A N 1
ATOM 2218 C CA . THR A 1 289 ? -20.442 6.653 18.115 1.00 84.00 289 THR A CA 1
ATOM 2219 C C . THR A 1 289 ? -19.729 7.882 18.664 1.00 84.00 289 THR A C 1
ATOM 2221 O O . THR A 1 289 ? -20.365 8.749 19.263 1.00 84.00 289 THR A O 1
ATOM 2224 N N . PHE A 1 290 ? -18.424 7.969 18.408 1.00 84.50 290 PHE A N 1
ATOM 2225 C CA . PHE A 1 290 ? -17.581 9.120 18.725 1.00 84.50 290 PHE A CA 1
ATOM 2226 C C . PHE A 1 290 ? -17.111 9.792 17.433 1.00 84.50 290 PHE A C 1
ATOM 2228 O O . PHE A 1 290 ? -16.794 9.121 16.451 1.00 84.50 290 PHE A O 1
ATOM 2235 N N . THR A 1 291 ? -17.036 11.121 17.437 1.00 84.75 291 THR A N 1
ATOM 2236 C CA . THR A 1 291 ? -16.404 11.907 16.372 1.00 84.75 291 THR A CA 1
ATOM 2237 C C . THR A 1 291 ? -15.144 12.555 16.918 1.00 84.75 291 THR A C 1
ATOM 2239 O O . THR A 1 291 ? -15.214 13.381 17.828 1.00 84.75 291 THR A O 1
ATOM 2242 N N . HIS A 1 292 ? -13.998 12.205 16.337 1.00 81.75 292 HIS A N 1
ATOM 2243 C CA . HIS A 1 292 ? -12.723 12.842 16.646 1.00 81.75 292 HIS A CA 1
ATOM 2244 C C . HIS A 1 292 ? -12.415 13.918 15.605 1.00 81.75 292 HIS A C 1
ATOM 2246 O O . HIS A 1 292 ? -12.459 13.652 14.402 1.00 81.75 292 HIS A O 1
ATOM 2252 N N . THR A 1 293 ? -12.098 15.130 16.056 1.00 79.25 293 THR A N 1
ATOM 2253 C CA . THR A 1 293 ? -11.691 16.235 15.183 1.00 79.25 293 THR A CA 1
ATOM 2254 C C . THR A 1 293 ? -10.235 16.569 15.442 1.00 79.25 293 THR A C 1
ATOM 2256 O O . THR A 1 293 ? -9.855 16.888 16.565 1.00 79.25 293 THR A O 1
ATOM 2259 N N . VAL A 1 294 ? -9.428 16.513 14.385 1.00 76.62 294 VAL A N 1
ATOM 2260 C CA . VAL A 1 294 ? -8.008 16.866 14.419 1.00 76.62 294 VAL A CA 1
ATOM 2261 C C . VAL A 1 294 ? -7.834 18.178 13.674 1.00 76.62 294 VAL A C 1
ATOM 2263 O O . VAL A 1 294 ? -8.219 18.296 12.509 1.00 76.62 294 VAL A O 1
ATOM 2266 N N . THR A 1 295 ? -7.254 19.168 14.340 1.00 74.12 295 THR A N 1
ATOM 2267 C CA . THR A 1 295 ? -7.000 20.489 13.764 1.00 74.12 295 THR A CA 1
ATOM 2268 C C . THR A 1 295 ? -5.510 20.844 13.801 1.00 74.12 295 THR A C 1
ATOM 2270 O O . THR A 1 295 ? -4.714 20.162 14.442 1.00 74.12 295 THR A O 1
ATOM 2273 N N . GLY A 1 296 ? -5.099 21.903 13.093 1.00 68.88 296 GLY A N 1
ATOM 2274 C CA . GLY A 1 296 ? -3.693 22.343 13.071 1.00 68.88 296 GLY A CA 1
ATOM 2275 C C . GLY A 1 296 ? -2.758 21.518 12.174 1.00 68.88 296 GLY A C 1
ATOM 2276 O O . GLY A 1 296 ? -1.539 21.629 12.290 1.00 68.88 296 GLY A O 1
ATOM 2277 N N . VAL A 1 297 ? -3.306 20.708 11.265 1.00 72.81 297 VAL A N 1
ATOM 2278 C CA . VAL A 1 297 ? -2.518 20.053 10.211 1.00 72.81 297 VAL A CA 1
ATOM 2279 C C . VAL A 1 297 ? -2.214 21.083 9.121 1.00 72.81 297 VAL A C 1
ATOM 2281 O O . VAL A 1 297 ? -3.125 21.608 8.478 1.00 72.81 297 VAL A O 1
ATOM 2284 N N . THR A 1 298 ? -0.938 21.393 8.935 1.00 68.81 298 THR A N 1
ATOM 2285 C CA . THR A 1 298 ? -0.405 22.356 7.970 1.00 68.81 298 THR A CA 1
ATOM 2286 C C . THR A 1 298 ? 0.476 21.646 6.939 1.00 68.81 298 THR A C 1
ATOM 2288 O O . THR A 1 298 ? 0.812 20.468 7.058 1.00 68.81 298 THR A O 1
ATOM 2291 N N . ALA A 1 299 ? 0.833 22.338 5.857 1.00 66.56 299 ALA A N 1
ATOM 2292 C CA . ALA A 1 299 ? 1.741 21.770 4.868 1.00 66.56 299 ALA A CA 1
ATOM 2293 C C . ALA A 1 299 ? 3.101 21.451 5.514 1.00 66.56 299 ALA A C 1
ATOM 2295 O O . ALA A 1 299 ? 3.728 22.323 6.112 1.00 66.56 299 ALA A O 1
ATOM 2296 N N . GLY A 1 300 ? 3.558 20.206 5.372 1.00 64.50 300 GLY A N 1
ATOM 2297 C CA . GLY A 1 300 ? 4.868 19.769 5.858 1.00 64.50 300 GLY A CA 1
ATOM 2298 C C . GLY A 1 300 ? 4.926 19.318 7.320 1.00 64.50 300 GLY A C 1
ATOM 2299 O O . GLY A 1 300 ? 6.009 18.938 7.756 1.00 64.50 300 GLY A O 1
ATOM 2300 N N . ASN A 1 301 ? 3.809 19.302 8.062 1.00 68.88 301 ASN A N 1
ATOM 2301 C CA . ASN A 1 301 ? 3.756 18.646 9.371 1.00 68.88 301 ASN A CA 1
ATOM 2302 C C . ASN A 1 301 ? 3.002 17.306 9.320 1.00 68.88 301 ASN A C 1
ATOM 2304 O O . ASN A 1 301 ? 2.169 17.049 8.447 1.00 68.88 301 ASN A O 1
ATOM 2308 N N . VAL A 1 302 ? 3.337 16.442 10.275 1.00 75.62 302 VAL A N 1
ATOM 2309 C CA . VAL A 1 302 ? 2.685 15.155 10.513 1.00 75.62 302 VAL A CA 1
ATOM 2310 C C . VAL A 1 302 ? 2.174 15.164 11.947 1.00 75.62 302 VAL A C 1
ATOM 2312 O O . VAL A 1 302 ? 2.947 15.399 12.872 1.00 75.62 302 VAL A O 1
ATOM 2315 N N . VAL A 1 303 ? 0.879 14.919 12.127 1.00 77.69 303 VAL A N 1
ATOM 2316 C CA . VAL A 1 303 ? 0.228 14.833 13.437 1.00 77.69 303 VAL A CA 1
ATOM 2317 C C . VAL A 1 303 ? -0.145 13.371 13.697 1.00 77.69 303 VAL A C 1
ATOM 2319 O O . VAL A 1 303 ? -1.063 12.864 13.042 1.00 77.69 303 VAL A O 1
ATOM 2322 N N . PRO A 1 304 ? 0.557 12.668 14.605 1.00 78.25 304 PRO A N 1
ATOM 2323 C CA . PRO A 1 304 ? 0.137 11.349 15.055 1.00 78.25 304 PRO A CA 1
ATOM 2324 C C . PRO A 1 304 ? -1.070 11.478 15.992 1.00 78.25 304 PRO A C 1
ATOM 2326 O O . PRO A 1 304 ? -1.128 12.371 16.838 1.00 78.25 304 PRO A O 1
ATOM 2329 N N . VAL A 1 305 ? -2.037 10.583 15.836 1.00 77.81 305 VAL A N 1
ATOM 2330 C CA . VAL A 1 305 ? -3.241 10.497 16.659 1.00 77.81 305 VAL A CA 1
ATOM 2331 C C . VAL A 1 305 ? -3.371 9.067 17.152 1.00 77.81 305 VAL A C 1
ATOM 2333 O O . VAL A 1 305 ? -3.597 8.143 16.370 1.00 77.81 305 VAL A O 1
ATOM 2336 N N . GLN A 1 306 ? -3.242 8.926 18.466 1.00 78.44 306 GLN A N 1
ATOM 2337 C CA . GLN A 1 306 ? -3.460 7.686 19.187 1.00 78.44 306 GLN A CA 1
ATOM 2338 C C . GLN A 1 306 ? -4.871 7.708 19.776 1.00 78.44 306 GLN A C 1
ATOM 2340 O O . GLN A 1 306 ? -5.257 8.676 20.436 1.00 78.44 306 GLN A O 1
ATOM 2345 N N . LEU A 1 307 ? -5.648 6.656 19.540 1.00 77.62 307 LEU A N 1
ATOM 2346 C CA . LEU A 1 307 ? -6.929 6.460 20.214 1.00 77.62 307 LEU A CA 1
ATOM 2347 C C . LEU A 1 307 ? -6.687 5.722 21.527 1.00 77.62 307 LEU A C 1
ATOM 2349 O O . LEU A 1 307 ? -5.910 4.770 21.566 1.00 77.62 307 LEU A O 1
ATOM 2353 N N . ILE A 1 308 ? -7.363 6.163 22.585 1.00 76.19 308 ILE A N 1
ATOM 2354 C CA . ILE A 1 308 ? -7.376 5.518 23.898 1.00 76.19 308 ILE A CA 1
ATOM 2355 C C . ILE A 1 308 ? -8.830 5.182 24.206 1.00 76.19 308 ILE A C 1
ATOM 2357 O O . ILE A 1 308 ? -9.713 6.021 24.015 1.00 76.19 308 ILE A O 1
ATOM 2361 N N . TRP A 1 309 ? -9.076 3.952 24.645 1.00 76.19 309 TRP A N 1
ATOM 2362 C CA . TRP A 1 309 ? -10.411 3.500 25.012 1.00 76.19 309 TRP A CA 1
ATOM 2363 C C . TRP A 1 309 ? -10.522 3.410 26.525 1.00 76.19 309 TRP A C 1
ATOM 2365 O O . TRP A 1 309 ? -9.818 2.631 27.165 1.00 76.19 309 TRP A O 1
ATOM 2375 N N . GLU A 1 310 ? -11.433 4.197 27.079 1.00 77.12 310 GLU A N 1
ATOM 2376 C CA . GLU A 1 310 ? -11.738 4.242 28.505 1.00 77.12 310 GLU A CA 1
ATOM 2377 C C . GLU A 1 310 ? -13.215 3.909 28.707 1.00 77.12 310 GLU A C 1
ATOM 2379 O O . GLU A 1 310 ? -14.046 4.152 27.826 1.00 77.12 310 GLU A O 1
ATOM 2384 N N . TRP A 1 311 ? -13.541 3.324 29.852 1.00 77.38 311 TRP A N 1
ATOM 2385 C CA . TRP A 1 311 ? -14.914 3.025 30.232 1.00 77.38 311 TRP A CA 1
ATOM 2386 C C . TRP A 1 311 ? -15.137 3.313 31.712 1.00 77.38 311 TRP A C 1
ATOM 2388 O O . TRP A 1 311 ? -14.211 3.240 32.520 1.00 77.38 311 TRP A O 1
ATOM 2398 N N . ASN A 1 312 ? -16.390 3.600 32.044 1.00 76.62 312 ASN A N 1
ATOM 2399 C CA . ASN A 1 312 ? -16.883 3.740 33.404 1.00 76.62 312 ASN A CA 1
ATOM 2400 C C . ASN A 1 312 ? -18.269 3.091 33.514 1.00 76.62 312 ASN A C 1
ATOM 2402 O O . ASN A 1 312 ? -18.881 2.720 32.506 1.00 76.62 312 ASN A O 1
ATOM 2406 N N . GLY A 1 313 ? -18.750 2.899 34.741 1.00 76.69 313 GLY A N 1
ATOM 2407 C CA . GLY A 1 313 ? -20.031 2.245 34.983 1.00 76.69 313 GLY A CA 1
ATOM 2408 C C . GLY A 1 313 ? -20.696 2.702 36.272 1.00 76.69 313 GLY A C 1
ATOM 2409 O O . GLY A 1 313 ? -20.043 2.921 37.294 1.00 76.69 313 GLY A O 1
ATOM 2410 N N . THR A 1 314 ? -22.022 2.794 36.229 1.00 76.12 314 THR A N 1
ATOM 2411 C CA . THR A 1 314 ? -22.869 3.154 37.367 1.00 76.12 314 THR A CA 1
ATOM 2412 C C . THR A 1 314 ? -23.948 2.096 37.578 1.00 76.12 314 THR A C 1
ATOM 2414 O O . THR A 1 314 ? -24.370 1.420 36.641 1.00 76.12 314 THR A O 1
ATOM 2417 N N . VAL A 1 315 ? -24.386 1.934 38.827 1.00 73.44 315 VAL A N 1
ATOM 2418 C CA . VAL A 1 315 ? -25.530 1.085 39.183 1.00 73.44 315 VAL A CA 1
ATOM 2419 C C . VAL A 1 315 ? -26.626 2.001 39.731 1.00 73.44 315 VAL A C 1
ATOM 2421 O O . VAL A 1 315 ? -26.311 2.841 40.582 1.00 73.44 315 VAL A O 1
ATOM 2424 N N . PRO A 1 316 ? -27.883 1.886 39.259 1.00 65.00 316 PRO A N 1
ATOM 2425 C CA . PRO A 1 316 ? -28.989 2.659 39.809 1.00 65.00 316 PRO A CA 1
ATOM 2426 C C . PRO A 1 316 ? -29.095 2.463 41.331 1.00 65.00 316 PRO A C 1
ATOM 2428 O O . PRO A 1 316 ? -28.930 1.351 41.825 1.00 65.00 316 PRO A O 1
ATOM 2431 N N . ASP A 1 317 ? -29.363 3.559 42.043 1.00 60.81 317 ASP A N 1
ATOM 2432 C CA . ASP A 1 317 ? -29.816 3.640 43.443 1.00 60.81 317 ASP A CA 1
ATOM 2433 C C . ASP A 1 317 ? -28.825 3.880 44.593 1.00 60.81 317 ASP A C 1
ATOM 2435 O O . ASP A 1 317 ? -29.320 4.159 45.684 1.00 60.81 317 ASP A O 1
ATOM 2439 N N . GLN A 1 318 ? -27.489 3.880 44.459 1.00 58.16 318 GLN A N 1
ATOM 2440 C CA . GLN A 1 318 ? -26.649 4.160 45.655 1.00 58.16 318 GLN A CA 1
ATOM 2441 C C . GLN A 1 318 ? -25.285 4.844 45.431 1.00 58.16 318 GLN A C 1
ATOM 2443 O O . GLN A 1 318 ? -24.809 5.494 46.361 1.00 58.16 318 GLN A O 1
ATOM 2448 N N . VAL A 1 319 ? -24.616 4.725 44.272 1.00 64.31 319 VAL A N 1
ATOM 2449 C CA . VAL A 1 319 ? -23.218 5.202 44.141 1.00 64.31 319 VAL A CA 1
ATOM 2450 C C . VAL A 1 319 ? -22.892 5.672 42.712 1.00 64.31 319 VAL A C 1
ATOM 2452 O O . VAL A 1 319 ? -22.786 4.838 41.810 1.00 64.31 319 VAL A O 1
ATOM 2455 N N . PRO A 1 320 ? -22.697 6.984 42.474 1.00 64.75 320 PRO A N 1
ATOM 2456 C CA . PRO A 1 320 ? -22.043 7.470 41.259 1.00 64.75 320 PRO A CA 1
ATOM 2457 C C . PRO A 1 320 ? -20.646 6.851 41.114 1.00 64.75 320 PRO A C 1
ATOM 2459 O O . PRO A 1 320 ? -19.922 6.705 42.103 1.00 64.75 320 PRO A O 1
ATOM 2462 N N . ASP A 1 321 ? -20.281 6.472 39.890 1.00 67.00 321 ASP A N 1
ATOM 2463 C CA . ASP A 1 321 ? -18.992 5.848 39.560 1.00 67.00 321 ASP A CA 1
ATOM 2464 C C . ASP A 1 321 ? -18.694 4.631 40.449 1.00 67.00 321 ASP A C 1
ATOM 2466 O O . ASP A 1 321 ? -17.648 4.525 41.097 1.00 67.00 321 ASP A O 1
ATOM 2470 N N . ALA A 1 322 ? -19.688 3.744 40.576 1.00 70.88 322 ALA A N 1
ATOM 2471 C CA . ALA A 1 322 ? -19.607 2.560 41.426 1.00 70.88 322 ALA A CA 1
ATOM 2472 C C . ALA A 1 322 ? -18.433 1.657 41.020 1.00 70.88 322 ALA A C 1
ATOM 2474 O O . ALA A 1 322 ? -17.754 1.114 41.887 1.00 70.88 322 ALA A O 1
ATOM 2475 N N . PHE A 1 323 ? -18.160 1.544 39.719 1.00 74.75 323 PHE A N 1
ATOM 2476 C CA . PHE A 1 323 ? -17.003 0.821 39.200 1.00 74.75 323 PHE A CA 1
ATOM 2477 C C . PHE A 1 323 ? -15.820 1.770 38.977 1.00 74.75 323 PHE A C 1
ATOM 2479 O O . PHE A 1 323 ? -16.036 2.897 38.533 1.00 74.75 323 PHE A O 1
ATOM 2486 N N . PRO A 1 324 ? -14.578 1.338 39.263 1.00 70.81 324 PRO A N 1
ATOM 2487 C CA . PRO A 1 324 ? -13.403 2.127 38.920 1.00 70.81 324 PRO A CA 1
ATOM 2488 C C . PRO A 1 324 ? -13.293 2.286 37.401 1.00 70.81 324 PRO A C 1
ATOM 2490 O O . PRO A 1 324 ? -13.549 1.334 36.658 1.00 70.81 324 PRO A O 1
ATOM 2493 N N . ASP A 1 325 ? -12.883 3.476 36.961 1.00 71.94 325 ASP A N 1
ATOM 2494 C CA . ASP A 1 325 ? -12.588 3.744 35.555 1.00 71.94 325 ASP A CA 1
ATOM 2495 C C . ASP A 1 325 ? -11.544 2.750 35.043 1.00 71.94 325 ASP A C 1
ATOM 2497 O O . ASP A 1 325 ? -10.543 2.461 35.707 1.00 71.94 325 ASP A O 1
ATOM 2501 N N . GLY A 1 326 ? -11.777 2.215 33.848 1.00 68.88 326 GLY A N 1
ATOM 2502 C CA . GLY A 1 326 ? -10.894 1.229 33.249 1.00 68.88 326 GLY A CA 1
ATOM 2503 C C . GLY A 1 326 ? -10.400 1.645 31.873 1.00 68.88 326 GLY A C 1
ATOM 2504 O O . GLY A 1 326 ? -11.117 2.250 31.078 1.00 68.88 326 GLY A O 1
ATOM 2505 N N . ASN A 1 327 ? -9.161 1.264 31.568 1.00 72.44 327 ASN A N 1
ATOM 2506 C CA . ASN A 1 327 ? -8.539 1.469 30.266 1.00 72.44 327 ASN A CA 1
ATOM 2507 C C . ASN A 1 327 ? -8.529 0.149 29.480 1.00 72.44 327 ASN A C 1
ATOM 2509 O O . ASN A 1 327 ? -8.057 -0.877 29.968 1.00 72.44 327 ASN A O 1
ATOM 2513 N N . ILE A 1 328 ? -9.058 0.176 28.259 1.00 70.44 328 ILE A N 1
ATOM 2514 C CA . ILE A 1 328 ? -9.206 -0.986 27.369 1.00 70.44 328 ILE A CA 1
ATOM 2515 C C . ILE A 1 328 ? -7.998 -1.111 26.421 1.00 70.44 328 ILE A C 1
ATOM 2517 O O . ILE A 1 328 ? -7.863 -2.096 25.701 1.00 70.44 328 ILE A O 1
ATOM 2521 N N . GLY A 1 329 ? -7.092 -0.136 26.444 1.00 70.50 329 GLY A N 1
ATOM 2522 C CA . GLY A 1 329 ? -5.870 -0.062 25.656 1.00 70.50 329 GLY A CA 1
ATOM 2523 C C . GLY A 1 329 ? -5.851 1.144 24.722 1.00 70.50 329 GLY A C 1
ATOM 2524 O O . GLY A 1 329 ? -6.679 2.055 24.814 1.00 70.50 329 GLY A O 1
ATOM 2525 N N . ASN A 1 330 ? -4.876 1.148 23.816 1.00 70.69 330 ASN A N 1
ATOM 2526 C CA . ASN A 1 330 ? -4.662 2.218 22.846 1.00 70.69 330 ASN A CA 1
ATOM 2527 C C . ASN A 1 330 ? -4.355 1.682 21.435 1.00 70.69 330 ASN A C 1
ATOM 2529 O O . ASN A 1 330 ? -4.120 0.493 21.247 1.00 70.69 330 ASN A O 1
ATOM 2533 N N . SER A 1 331 ? -4.411 2.549 20.425 1.00 69.81 331 SER A N 1
ATOM 2534 C CA . SER A 1 331 ? -4.333 2.177 19.001 1.00 69.81 331 SER A CA 1
ATOM 2535 C C . SER A 1 331 ? -2.945 1.776 18.479 1.00 69.81 331 SER A C 1
ATOM 2537 O O . SER A 1 331 ? -2.767 1.679 17.268 1.00 69.81 331 SER A O 1
ATOM 2539 N N . VAL A 1 332 ? -1.942 1.572 19.331 1.00 63.75 332 VAL A N 1
ATOM 2540 C CA . VAL A 1 332 ? -0.552 1.484 18.848 1.00 63.75 332 VAL A CA 1
ATOM 2541 C C . VAL A 1 332 ? -0.114 0.085 18.427 1.00 63.75 332 VAL A C 1
ATOM 2543 O O . VAL A 1 332 ? -0.523 -0.890 19.056 1.00 63.75 332 VAL A O 1
ATOM 2546 N N . PRO A 1 333 ? 0.866 0.003 17.506 1.00 65.50 333 PRO A N 1
ATOM 2547 C CA . PRO A 1 333 ? 1.231 1.025 16.514 1.00 65.50 333 PRO A CA 1
ATOM 2548 C C . PRO A 1 333 ? 0.332 0.996 15.267 1.00 65.50 333 PRO A C 1
ATOM 2550 O O . PRO A 1 333 ? 0.160 2.016 14.606 1.00 65.50 333 PRO A O 1
ATOM 2553 N N . ASP A 1 334 ? -0.257 -0.151 14.930 1.00 68.69 334 ASP A N 1
ATOM 2554 C CA . ASP A 1 334 ? -0.842 -0.368 13.600 1.00 68.69 334 ASP A CA 1
ATOM 2555 C C . ASP A 1 334 ? -2.173 0.362 13.355 1.00 68.69 334 ASP A C 1
ATOM 2557 O O . ASP A 1 334 ? -2.541 0.645 12.209 1.00 68.69 334 ASP A O 1
ATOM 2561 N N . LEU A 1 335 ? -2.895 0.708 14.424 1.00 75.06 335 LEU A N 1
ATOM 2562 C CA . LEU A 1 335 ? -4.119 1.507 14.356 1.00 75.06 335 LEU A CA 1
ATOM 2563 C C . LEU A 1 335 ? -3.848 3.004 14.575 1.00 75.06 335 LEU A C 1
ATOM 2565 O O . LEU A 1 335 ? -4.808 3.779 14.633 1.00 75.06 335 LEU A O 1
ATOM 2569 N N . ASP A 1 336 ? -2.582 3.430 14.657 1.00 78.50 336 ASP A N 1
ATOM 2570 C CA . ASP A 1 336 ? -2.248 4.843 14.775 1.00 78.50 336 ASP A CA 1
ATOM 2571 C C . ASP A 1 336 ? -2.633 5.605 13.513 1.00 78.50 336 ASP A C 1
ATOM 2573 O O . ASP A 1 336 ? -2.349 5.232 12.364 1.00 78.50 336 ASP A O 1
ATOM 2577 N N . ILE A 1 337 ? -3.282 6.736 13.753 1.00 82.44 337 ILE A N 1
ATOM 2578 C CA . ILE A 1 337 ? -3.775 7.599 12.701 1.00 82.44 337 ILE A CA 1
ATOM 2579 C C . ILE A 1 337 ? -2.725 8.674 12.463 1.00 82.44 337 ILE A C 1
ATOM 2581 O O . ILE A 1 337 ? -2.360 9.440 13.349 1.00 82.44 337 ILE A O 1
ATOM 2585 N N . ARG A 1 338 ? -2.256 8.764 11.225 1.00 82.56 338 ARG A N 1
ATOM 2586 C CA . ARG A 1 338 ? -1.398 9.848 10.766 1.00 82.56 338 ARG A CA 1
ATOM 2587 C C . ARG A 1 338 ? -2.248 10.872 10.039 1.00 82.56 338 ARG A C 1
ATOM 2589 O O . ARG A 1 338 ? -2.822 10.552 9.000 1.00 82.56 338 ARG A O 1
ATOM 2596 N N . CYS A 1 339 ? -2.303 12.094 10.553 1.00 82.56 339 CYS A N 1
ATOM 2597 C CA . CYS A 1 339 ? -2.923 13.224 9.875 1.00 82.56 339 CYS A CA 1
ATOM 2598 C C . CYS A 1 339 ? -1.842 14.151 9.310 1.00 82.56 339 CYS A C 1
ATOM 2600 O O . CYS A 1 339 ? -1.021 14.677 10.056 1.00 82.56 339 CYS A O 1
ATOM 2602 N N . ASP A 1 340 ? -1.821 14.346 7.995 1.00 76.00 340 ASP A N 1
ATOM 2603 C CA . ASP A 1 340 ? -0.794 15.135 7.314 1.00 76.00 340 ASP A CA 1
ATOM 2604 C C . ASP A 1 340 ? -1.336 15.837 6.058 1.00 76.00 340 ASP A C 1
ATOM 2606 O O . ASP A 1 340 ? -2.387 15.476 5.527 1.00 76.00 340 ASP A O 1
ATOM 2610 N N . ALA A 1 341 ? -0.618 16.853 5.581 1.00 69.12 341 ALA A N 1
ATOM 2611 C CA . ALA A 1 341 ? -0.847 17.500 4.284 1.00 69.12 341 ALA A CA 1
ATOM 2612 C C . ALA A 1 341 ? 0.369 17.322 3.355 1.00 69.12 341 ALA A C 1
ATOM 2614 O O . ALA A 1 341 ? 0.717 18.210 2.578 1.00 69.12 341 ALA A O 1
ATOM 2615 N N . VAL A 1 342 ? 1.075 16.190 3.472 1.00 65.50 342 VAL A N 1
ATOM 2616 C CA . VAL A 1 342 ? 2.328 15.949 2.736 1.00 65.50 342 VAL A CA 1
ATOM 2617 C C . VAL A 1 342 ? 2.041 15.626 1.272 1.00 65.50 342 VAL A C 1
ATOM 2619 O O . VAL A 1 342 ? 2.731 16.117 0.383 1.00 65.50 342 VAL A O 1
ATOM 2622 N N . ALA A 1 343 ? 1.012 14.818 1.007 1.00 57.94 343 ALA A N 1
ATOM 2623 C CA . ALA A 1 343 ? 0.674 14.398 -0.355 1.00 57.94 343 ALA A CA 1
ATOM 2624 C C . ALA A 1 343 ? -0.220 15.399 -1.106 1.00 57.94 343 ALA A C 1
ATOM 2626 O O . ALA A 1 343 ? -0.254 15.389 -2.335 1.00 57.94 343 ALA A O 1
ATOM 2627 N N . THR A 1 344 ? -0.976 16.241 -0.393 1.00 59.47 344 THR A N 1
ATOM 2628 C CA . THR A 1 344 ? -1.872 17.237 -0.998 1.00 59.47 344 THR A CA 1
ATOM 2629 C C . THR A 1 344 ? -1.942 18.482 -0.122 1.00 59.47 344 THR A C 1
ATOM 2631 O O . THR A 1 344 ? -1.811 18.376 1.093 1.00 59.47 344 THR A O 1
ATOM 2634 N N . ALA A 1 345 ? -2.257 19.643 -0.705 1.00 57.06 345 ALA A N 1
ATOM 2635 C CA . ALA A 1 345 ? -2.496 20.873 0.060 1.00 57.06 345 ALA A CA 1
ATOM 2636 C C . ALA A 1 345 ? -3.679 20.765 1.050 1.00 57.06 345 ALA A C 1
ATOM 2638 O O . ALA A 1 345 ? -3.848 21.628 1.907 1.00 57.06 345 ALA A O 1
ATOM 2639 N N . THR A 1 346 ? -4.503 19.715 0.937 1.00 58.66 346 THR A N 1
ATOM 2640 C CA . THR A 1 346 ? -5.586 19.419 1.876 1.00 58.66 346 THR A CA 1
ATOM 2641 C C . THR A 1 346 ? -5.126 18.377 2.903 1.00 58.66 346 THR A C 1
ATOM 2643 O O . THR A 1 346 ? -4.763 17.264 2.515 1.00 58.66 346 THR A O 1
ATOM 2646 N N . PRO A 1 347 ? -5.200 18.678 4.210 1.00 65.81 347 PRO A N 1
ATOM 2647 C CA . PRO A 1 347 ? -4.964 17.692 5.253 1.00 65.81 347 PRO A CA 1
ATOM 2648 C C . PRO A 1 347 ? -5.799 16.414 5.098 1.00 65.81 347 PRO A C 1
ATOM 2650 O O . PRO A 1 347 ? -7.005 16.444 4.816 1.00 65.81 347 PRO A O 1
ATOM 2653 N N . GLY A 1 348 ? -5.168 15.267 5.324 1.00 74.12 348 GLY A N 1
ATOM 2654 C CA . GLY A 1 348 ? -5.819 13.969 5.354 1.00 74.12 348 GLY A CA 1
ATOM 2655 C C . GLY A 1 348 ? -5.295 13.084 6.472 1.00 74.12 348 GLY A C 1
ATOM 2656 O O . GLY A 1 348 ? -4.117 13.124 6.792 1.00 74.12 348 GLY A O 1
ATOM 2657 N N . CYS A 1 349 ? -6.190 12.280 7.043 1.00 80.25 349 CYS A N 1
ATOM 2658 C CA . CYS A 1 349 ? -5.856 11.274 8.044 1.00 80.25 349 CYS A CA 1
ATOM 2659 C C . CYS A 1 349 ? -5.911 9.877 7.426 1.00 80.25 349 CYS A C 1
ATOM 2661 O O . CYS A 1 349 ? -6.858 9.565 6.692 1.00 80.25 349 CYS A O 1
ATOM 2663 N N . VAL A 1 350 ? -4.900 9.061 7.711 1.00 85.19 350 VAL A N 1
ATOM 2664 C CA . VAL A 1 350 ? -4.759 7.682 7.235 1.00 85.19 350 VAL A CA 1
ATOM 2665 C C . VAL A 1 350 ? -4.257 6.776 8.355 1.00 85.19 350 VAL A C 1
ATOM 2667 O O . VAL A 1 350 ? -3.553 7.245 9.246 1.00 85.19 350 VAL A O 1
ATOM 2670 N N . PHE A 1 351 ? -4.571 5.485 8.293 1.00 86.00 351 PHE A N 1
ATOM 2671 C CA . PHE A 1 351 ? -3.894 4.483 9.119 1.00 86.00 351 PHE A CA 1
ATOM 2672 C C . PHE A 1 351 ? -2.467 4.304 8.600 1.00 86.00 351 PHE A C 1
ATOM 2674 O O . PHE A 1 351 ? -2.270 3.973 7.427 1.00 86.00 351 PHE A O 1
ATOM 2681 N N . SER A 1 352 ? -1.481 4.599 9.445 1.00 79.38 352 SER A N 1
ATOM 2682 C CA . SER A 1 352 ? -0.074 4.726 9.041 1.00 79.38 352 SER A CA 1
ATOM 2683 C C . SER A 1 352 ? 0.541 3.394 8.601 1.00 79.38 352 SER A C 1
ATOM 2685 O O . SER A 1 352 ? 1.337 3.379 7.662 1.00 79.38 352 SER A O 1
ATOM 2687 N N . ALA A 1 353 ? 0.115 2.292 9.222 1.00 82.75 353 ALA A N 1
ATOM 2688 C CA . ALA A 1 353 ? 0.589 0.943 8.935 1.00 82.75 353 ALA A CA 1
ATOM 2689 C C . ALA A 1 353 ? -0.011 0.328 7.659 1.00 82.75 353 ALA A C 1
ATOM 2691 O O . ALA A 1 353 ? 0.452 -0.716 7.202 1.00 82.75 353 ALA A O 1
ATOM 2692 N N . TYR A 1 354 ? -1.023 0.957 7.046 1.00 86.50 354 TYR A N 1
ATOM 2693 C CA . TYR A 1 354 ? -1.628 0.417 5.830 1.00 86.50 354 TYR A CA 1
ATOM 2694 C C . TYR A 1 354 ? -0.645 0.466 4.651 1.00 86.50 354 TYR A C 1
ATOM 2696 O O . TYR A 1 354 ? -0.304 1.545 4.152 1.00 86.50 354 TYR A O 1
ATOM 2704 N N . LYS A 1 355 ? -0.254 -0.705 4.132 1.00 85.31 355 LYS A N 1
ATOM 2705 C CA . LYS A 1 355 ? 0.568 -0.809 2.921 1.00 85.31 355 LYS A CA 1
ATOM 2706 C C . LYS A 1 355 ? -0.296 -0.484 1.700 1.00 85.31 355 LYS A C 1
ATOM 2708 O O . LYS A 1 355 ? -1.180 -1.251 1.319 1.00 85.31 355 LYS A O 1
ATOM 2713 N N . LEU A 1 356 ? -0.066 0.663 1.065 1.00 84.69 356 LEU A N 1
ATOM 2714 C CA . LEU A 1 356 ? -0.865 1.089 -0.088 1.00 84.69 356 LEU A CA 1
ATOM 2715 C C . LEU A 1 356 ? -0.728 0.116 -1.265 1.00 84.69 356 LEU A C 1
ATOM 2717 O O . LEU A 1 356 ? 0.375 -0.166 -1.721 1.00 84.69 356 LEU A O 1
ATOM 2721 N N . THR A 1 357 ? -1.863 -0.328 -1.807 1.00 86.19 357 THR A N 1
ATOM 2722 C CA . THR A 1 357 ? -1.916 -1.054 -3.083 1.00 86.19 357 THR A CA 1
ATOM 2723 C C . THR A 1 357 ? -2.335 -0.094 -4.190 1.00 86.19 357 THR A C 1
ATOM 2725 O O . THR A 1 357 ? -3.350 0.595 -4.067 1.00 86.19 357 THR A O 1
ATOM 2728 N N . TRP A 1 358 ? -1.561 -0.056 -5.272 1.00 84.44 358 TRP A N 1
ATOM 2729 C CA . TRP A 1 358 ? -1.845 0.756 -6.453 1.00 84.44 358 TRP A CA 1
ATOM 2730 C C . TRP A 1 358 ? -2.111 -0.152 -7.646 1.00 84.44 358 TRP A C 1
ATOM 2732 O O . TRP A 1 358 ? -1.459 -1.181 -7.805 1.00 84.44 358 TRP A O 1
ATOM 2742 N N . VAL A 1 359 ? -3.055 0.246 -8.494 1.00 89.25 359 VAL A N 1
ATOM 2743 C CA . VAL A 1 359 ? -3.325 -0.430 -9.764 1.00 89.25 359 VAL A CA 1
ATOM 2744 C C . VAL A 1 359 ? -3.018 0.541 -10.885 1.00 89.25 359 VAL A C 1
ATOM 2746 O O . VAL A 1 359 ? -3.529 1.662 -10.907 1.00 89.25 359 VAL A O 1
ATOM 2749 N N . MET A 1 360 ? -2.158 0.115 -11.805 1.00 90.44 360 MET A N 1
ATOM 2750 C CA . MET A 1 360 ? -1.795 0.929 -12.954 1.00 90.44 360 MET A CA 1
ATOM 2751 C C . MET A 1 360 ? -2.871 0.842 -14.041 1.00 90.44 360 MET A C 1
ATOM 2753 O O . MET A 1 360 ? -3.513 -0.192 -14.232 1.00 90.44 360 MET A O 1
ATOM 2757 N N . ASN A 1 361 ? -3.079 1.938 -14.770 1.00 92.38 361 ASN A N 1
ATOM 2758 C CA . ASN A 1 361 ? -4.124 2.028 -15.786 1.00 92.38 361 ASN A CA 1
ATOM 2759 C C . ASN A 1 361 ? -3.694 1.358 -17.101 1.00 92.38 361 ASN A C 1
ATOM 2761 O O . ASN A 1 361 ? -3.303 2.045 -18.042 1.00 92.38 361 ASN A O 1
ATOM 2765 N N . PHE A 1 362 ? -3.771 0.025 -17.170 1.00 92.56 362 PHE A N 1
ATOM 2766 C CA . PHE A 1 362 ? -3.357 -0.744 -18.353 1.00 92.56 362 PHE A CA 1
ATOM 2767 C C . PHE A 1 362 ? -4.094 -0.328 -19.632 1.00 92.56 362 PHE A C 1
ATOM 2769 O O . PHE A 1 362 ? -3.489 -0.300 -20.695 1.00 92.56 362 PHE A O 1
ATOM 2776 N N . LYS A 1 363 ? -5.376 0.060 -19.535 1.00 91.00 363 LYS A N 1
ATOM 2777 C CA . LYS A 1 363 ? -6.142 0.547 -20.695 1.00 91.00 363 LYS A CA 1
ATOM 2778 C C . LYS A 1 363 ? -5.526 1.810 -21.293 1.00 91.00 363 LYS A C 1
ATOM 2780 O O . LYS A 1 363 ? -5.471 1.944 -22.506 1.00 91.00 363 LYS A O 1
ATOM 2785 N N . LYS A 1 364 ? -5.054 2.719 -20.437 1.00 88.38 364 LYS A N 1
ATOM 2786 C CA . LYS A 1 364 ? -4.488 4.003 -20.858 1.00 88.38 364 LYS A CA 1
ATOM 2787 C C . LYS A 1 364 ? -3.008 3.925 -21.223 1.00 88.38 364 LYS A C 1
ATOM 2789 O O . LYS A 1 364 ? -2.570 4.634 -22.121 1.00 88.38 364 LYS A O 1
ATOM 2794 N N . PHE A 1 365 ? -2.241 3.095 -20.517 1.00 87.44 365 PHE A N 1
ATOM 2795 C CA . PHE A 1 365 ? -0.779 3.030 -20.627 1.00 87.44 365 PHE A CA 1
ATOM 2796 C C . PHE A 1 365 ? -0.261 1.583 -20.728 1.00 87.44 365 PHE A C 1
ATOM 2798 O O . PHE A 1 365 ? 0.534 1.159 -19.887 1.00 87.44 365 PHE A O 1
ATOM 2805 N N . PRO A 1 366 ? -0.686 0.799 -21.731 1.00 88.44 366 PRO A N 1
ATOM 2806 C CA . PRO A 1 366 ? -0.397 -0.634 -21.789 1.00 88.44 366 PRO A CA 1
ATOM 2807 C C . PRO A 1 366 ? 1.107 -0.947 -21.782 1.00 88.44 366 PRO A C 1
ATOM 2809 O O . PRO A 1 366 ? 1.536 -1.808 -21.017 1.00 88.44 366 PRO A O 1
ATOM 2812 N N . ALA A 1 367 ? 1.920 -0.206 -22.547 1.00 85.94 367 ALA A N 1
ATOM 2813 C CA . ALA A 1 367 ? 3.372 -0.402 -22.612 1.00 85.94 367 ALA A CA 1
ATOM 2814 C C . ALA A 1 367 ? 4.083 -0.136 -21.271 1.00 85.94 367 ALA A C 1
ATOM 2816 O O . ALA A 1 367 ? 4.846 -0.978 -20.802 1.00 85.94 367 ALA A O 1
ATOM 2817 N N . ALA A 1 368 ? 3.790 0.991 -20.613 1.00 86.94 368 ALA A N 1
ATOM 2818 C CA . ALA A 1 368 ? 4.386 1.335 -19.316 1.00 86.94 368 ALA A CA 1
ATOM 2819 C C . ALA A 1 368 ? 4.002 0.325 -18.221 1.00 86.94 368 ALA A C 1
ATOM 2821 O O . ALA A 1 368 ? 4.827 -0.084 -17.405 1.00 86.94 368 ALA A O 1
ATOM 2822 N N . VAL A 1 369 ? 2.747 -0.132 -18.228 1.00 91.62 369 VAL A N 1
ATOM 2823 C CA . VAL A 1 369 ? 2.277 -1.141 -17.273 1.00 91.62 369 VAL A CA 1
ATOM 2824 C C . VAL A 1 369 ? 2.895 -2.511 -17.549 1.00 91.62 369 VAL A C 1
ATOM 2826 O O . VAL A 1 369 ? 3.246 -3.207 -16.600 1.00 91.62 369 VAL A O 1
ATOM 2829 N N . ALA A 1 370 ? 3.077 -2.894 -18.815 1.00 90.94 370 ALA A N 1
ATOM 2830 C CA . ALA A 1 370 ? 3.781 -4.123 -19.173 1.00 90.94 370 ALA A CA 1
ATOM 2831 C C . ALA A 1 370 ? 5.255 -4.083 -18.733 1.00 90.94 370 ALA A C 1
ATOM 2833 O O . ALA A 1 370 ? 5.743 -5.061 -18.165 1.00 90.94 370 ALA A O 1
ATOM 2834 N N . HIS A 1 371 ? 5.932 -2.943 -18.917 1.00 90.12 371 HIS A N 1
ATOM 2835 C CA . HIS A 1 371 ? 7.289 -2.722 -18.413 1.00 90.12 371 HIS A CA 1
ATOM 2836 C C . HIS A 1 371 ? 7.355 -2.910 -16.890 1.00 90.12 371 HIS A C 1
ATOM 2838 O O . HIS A 1 371 ? 8.129 -3.732 -16.399 1.00 90.12 371 HIS A O 1
ATOM 2844 N N . ALA A 1 372 ? 6.486 -2.225 -16.137 1.00 92.81 372 ALA A N 1
ATOM 2845 C CA . ALA A 1 372 ? 6.435 -2.355 -14.682 1.00 92.81 372 ALA A CA 1
ATOM 2846 C C . ALA A 1 372 ? 6.116 -3.788 -14.226 1.00 92.81 372 ALA A C 1
ATOM 2848 O O . ALA A 1 372 ? 6.757 -4.297 -13.307 1.00 92.81 372 ALA A O 1
ATOM 2849 N N . TRP A 1 373 ? 5.167 -4.462 -14.885 1.00 92.69 373 TRP A N 1
ATOM 2850 C CA . TRP A 1 373 ? 4.825 -5.853 -14.588 1.00 92.69 373 TRP A CA 1
ATOM 2851 C C . TRP A 1 373 ? 6.012 -6.790 -14.812 1.00 92.69 373 TRP A C 1
ATOM 2853 O O . TRP A 1 373 ? 6.282 -7.637 -13.964 1.00 92.69 373 TRP A O 1
ATOM 2863 N N . MET A 1 374 ? 6.745 -6.639 -15.919 1.00 90.94 374 MET A N 1
ATOM 2864 C CA . MET A 1 374 ? 7.917 -7.470 -16.189 1.00 90.94 374 MET A CA 1
ATOM 2865 C C . MET A 1 374 ? 8.983 -7.263 -15.112 1.00 90.94 374 MET A C 1
ATOM 2867 O O . MET A 1 374 ? 9.507 -8.242 -14.583 1.00 90.94 374 MET A O 1
ATOM 2871 N N . THR A 1 375 ? 9.244 -6.014 -14.728 1.00 92.25 375 THR A N 1
ATOM 2872 C CA . THR A 1 375 ? 10.173 -5.693 -13.642 1.00 92.25 375 THR A CA 1
ATOM 2873 C C . THR A 1 375 ? 9.735 -6.334 -12.320 1.00 92.25 375 THR A C 1
ATOM 2875 O O . THR A 1 375 ? 10.530 -7.015 -11.677 1.00 92.25 375 THR A O 1
ATOM 2878 N N . GLN A 1 376 ? 8.457 -6.214 -11.947 1.00 93.69 376 GLN A N 1
ATOM 2879 C CA . GLN A 1 376 ? 7.890 -6.836 -10.741 1.00 93.69 376 GLN A CA 1
ATOM 2880 C C . GLN A 1 376 ? 7.945 -8.370 -10.767 1.00 93.69 376 GLN A C 1
ATOM 2882 O O . GLN A 1 376 ? 8.194 -9.005 -9.744 1.00 93.69 376 GLN A O 1
ATOM 2887 N N . ALA A 1 377 ? 7.678 -8.983 -11.919 1.00 92.00 377 ALA A N 1
ATOM 2888 C CA . ALA A 1 377 ? 7.520 -10.428 -12.040 1.00 92.00 377 ALA A CA 1
ATOM 2889 C C . ALA A 1 377 ? 8.843 -11.170 -12.261 1.00 92.00 377 ALA A C 1
ATOM 2891 O O . ALA A 1 377 ? 8.918 -12.362 -11.962 1.00 92.00 377 ALA A O 1
ATOM 2892 N N . LYS A 1 378 ? 9.852 -10.507 -12.840 1.00 89.88 378 LYS A N 1
ATOM 2893 C CA . LYS A 1 378 ? 11.069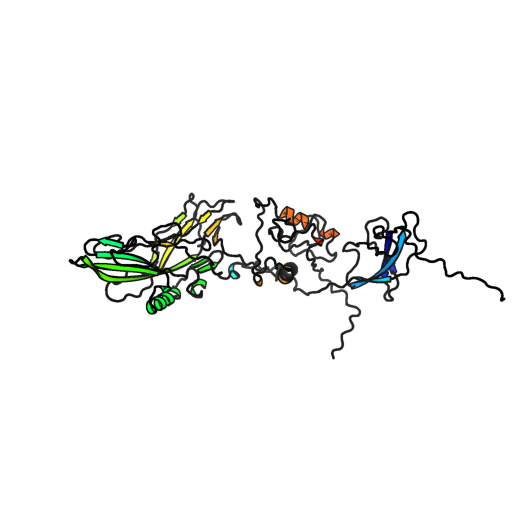 -11.165 -13.338 1.00 89.88 378 LYS A CA 1
ATOM 2894 C C . LYS A 1 378 ? 12.352 -10.732 -12.646 1.00 89.88 378 LYS A C 1
ATOM 2896 O O . LYS A 1 378 ? 13.300 -11.513 -12.674 1.00 89.88 378 LYS A O 1
ATOM 2901 N N . LEU A 1 379 ? 12.412 -9.546 -12.036 1.00 89.62 379 LEU A N 1
ATOM 2902 C CA . LEU A 1 379 ? 13.598 -9.188 -11.261 1.00 89.62 379 LEU A CA 1
ATOM 2903 C C . LEU A 1 379 ? 13.651 -9.964 -9.937 1.00 89.62 379 LEU A C 1
ATOM 2905 O O . LEU A 1 379 ? 12.603 -10.149 -9.318 1.00 89.62 379 LEU A O 1
ATOM 2909 N N . PRO A 1 380 ? 14.850 -10.366 -9.465 1.00 89.44 380 PRO A N 1
ATOM 2910 C CA . PRO A 1 380 ? 14.999 -11.190 -8.263 1.00 89.44 380 PRO A CA 1
ATOM 2911 C C . PRO A 1 380 ? 14.387 -10.606 -6.984 1.00 89.44 380 PRO A C 1
ATOM 2913 O O . PRO A 1 380 ? 13.983 -11.357 -6.106 1.00 89.44 380 PRO A O 1
ATOM 2916 N N . ASN A 1 381 ? 14.329 -9.278 -6.864 1.00 89.12 381 ASN A N 1
ATOM 2917 C CA . ASN A 1 381 ? 13.799 -8.584 -5.688 1.00 89.12 381 ASN A CA 1
ATOM 2918 C C . ASN A 1 381 ? 12.363 -8.069 -5.864 1.00 89.12 381 ASN A C 1
ATOM 2920 O O . ASN A 1 381 ? 11.884 -7.325 -5.016 1.00 89.12 381 ASN A O 1
ATOM 2924 N N . HIS A 1 382 ? 11.695 -8.426 -6.967 1.00 92.69 382 HIS A N 1
ATOM 2925 C CA . HIS A 1 382 ? 10.263 -8.208 -7.187 1.00 92.69 382 HIS A CA 1
ATOM 2926 C C . HIS A 1 382 ? 9.725 -6.824 -6.768 1.00 92.69 382 HIS A C 1
ATOM 2928 O O . HIS A 1 382 ? 8.695 -6.733 -6.094 1.00 92.69 382 HIS A O 1
ATOM 2934 N N . PRO A 1 383 ? 10.377 -5.711 -7.136 1.00 92.75 383 PRO A N 1
ATOM 2935 C CA . PRO A 1 383 ? 10.154 -4.461 -6.437 1.00 92.75 383 PRO A CA 1
ATOM 2936 C C . PRO A 1 383 ? 8.765 -3.893 -6.758 1.00 92.75 383 PRO A C 1
ATOM 2938 O O . PRO A 1 383 ? 8.372 -3.764 -7.914 1.00 92.75 383 PRO A O 1
ATOM 2941 N N . GLY A 1 384 ? 7.994 -3.546 -5.730 1.00 91.06 384 GLY A N 1
ATOM 2942 C CA . GLY A 1 384 ? 6.601 -3.113 -5.861 1.00 91.06 384 GLY A CA 1
ATOM 2943 C C . GLY A 1 384 ? 5.585 -4.240 -6.078 1.00 91.06 384 GLY A C 1
ATOM 2944 O O . GLY A 1 384 ? 4.439 -3.946 -6.422 1.00 91.06 384 GLY A O 1
ATOM 2945 N N . SER A 1 385 ? 5.973 -5.507 -5.913 1.00 91.75 385 SER A N 1
ATOM 2946 C CA . SER A 1 385 ? 5.104 -6.671 -6.101 1.00 91.75 385 SER A CA 1
ATOM 2947 C C . SER A 1 385 ? 4.288 -6.981 -4.844 1.00 91.75 385 SER A C 1
ATOM 2949 O O . SER A 1 385 ? 4.830 -7.350 -3.804 1.00 91.75 385 SER A O 1
ATOM 2951 N N . LYS A 1 386 ? 2.953 -6.913 -4.954 1.00 87.62 386 LYS A N 1
ATOM 2952 C CA . LYS A 1 386 ? 2.039 -7.369 -3.889 1.00 87.62 386 LYS A CA 1
ATOM 2953 C C . LYS A 1 386 ? 2.164 -8.881 -3.619 1.00 87.62 386 LYS A C 1
ATOM 2955 O O . LYS A 1 386 ? 2.246 -9.236 -2.448 1.00 87.62 386 LYS A O 1
ATOM 2960 N N . PRO A 1 387 ? 2.193 -9.779 -4.630 1.00 89.25 387 PRO A N 1
ATOM 2961 C CA . PRO A 1 387 ? 2.349 -11.217 -4.385 1.00 89.25 387 PRO A CA 1
ATOM 2962 C C . PRO A 1 387 ? 3.652 -11.614 -3.681 1.00 89.25 387 PRO A C 1
ATOM 2964 O O . PRO A 1 387 ? 3.662 -12.631 -2.996 1.00 89.25 387 PRO A O 1
ATOM 2967 N N . ALA A 1 388 ? 4.725 -10.833 -3.850 1.00 90.25 388 ALA A N 1
ATOM 2968 C CA . ALA A 1 388 ? 6.011 -11.082 -3.197 1.00 90.25 388 ALA A CA 1
ATOM 2969 C C . ALA A 1 388 ? 6.170 -10.360 -1.840 1.00 90.25 388 ALA A C 1
ATOM 2971 O O . ALA A 1 388 ? 7.189 -10.542 -1.194 1.00 90.25 388 ALA A O 1
ATOM 2972 N N . ASP A 1 389 ? 5.183 -9.558 -1.410 1.00 88.06 389 ASP A N 1
ATOM 2973 C CA . ASP A 1 389 ? 5.260 -8.648 -0.247 1.00 88.06 389 ASP A CA 1
ATOM 2974 C C . ASP A 1 389 ? 6.460 -7.678 -0.278 1.00 88.06 389 ASP A C 1
ATOM 2976 O O . ASP A 1 389 ? 7.014 -7.313 0.755 1.00 88.06 389 ASP A O 1
ATOM 2980 N N . GLU A 1 390 ? 6.816 -7.203 -1.473 1.00 90.25 390 GLU A N 1
ATOM 2981 C CA . GLU A 1 390 ? 7.943 -6.292 -1.704 1.00 90.25 390 GLU A CA 1
ATOM 2982 C C . GLU A 1 390 ? 7.422 -4.903 -2.115 1.00 90.25 390 GLU A C 1
ATOM 2984 O O . GLU A 1 390 ? 7.325 -4.601 -3.307 1.00 90.25 390 GLU A O 1
ATOM 2989 N N . PRO A 1 391 ? 6.996 -4.034 -1.179 1.00 89.81 391 PRO A N 1
ATOM 2990 C CA . PRO A 1 391 ? 6.426 -2.733 -1.515 1.00 89.81 391 PRO A CA 1
ATOM 2991 C C . PRO A 1 391 ? 7.475 -1.757 -2.068 1.00 89.81 391 PRO A C 1
ATOM 2993 O O . PRO A 1 391 ? 8.662 -1.820 -1.751 1.00 89.81 391 PRO A O 1
ATOM 2996 N N . LEU A 1 392 ? 7.016 -0.771 -2.844 1.00 90.62 392 LEU A N 1
ATOM 2997 C CA . LEU A 1 392 ? 7.847 0.392 -3.160 1.00 90.62 392 LEU A CA 1
ATOM 2998 C C . LEU A 1 392 ? 7.967 1.301 -1.935 1.00 90.62 392 LEU A C 1
ATOM 3000 O O . LEU A 1 392 ? 6.967 1.644 -1.300 1.00 90.62 392 LEU A O 1
ATOM 3004 N N . LEU A 1 393 ? 9.185 1.754 -1.659 1.00 88.44 393 LEU A N 1
ATOM 3005 C CA . LEU A 1 393 ? 9.484 2.682 -0.578 1.00 88.44 393 LEU A CA 1
ATOM 3006 C C . LEU A 1 393 ? 9.497 4.109 -1.116 1.00 88.44 393 LEU A C 1
ATOM 3008 O O . LEU A 1 393 ? 10.325 4.448 -1.957 1.00 88.44 393 LEU A O 1
ATOM 3012 N N . TYR A 1 394 ? 8.579 4.947 -0.641 1.00 86.06 394 TYR A N 1
ATOM 3013 C CA . TYR A 1 394 ? 8.454 6.332 -1.094 1.00 86.06 394 TYR A CA 1
ATOM 3014 C C . TYR A 1 394 ? 9.703 7.163 -0.759 1.00 86.06 394 TYR A C 1
ATOM 3016 O O . TYR A 1 394 ? 10.112 7.245 0.398 1.00 86.06 394 TYR A O 1
ATOM 3024 N N . LEU A 1 395 ? 10.256 7.835 -1.769 1.00 86.94 395 LEU A N 1
ATOM 3025 C CA . LEU A 1 395 ? 11.312 8.833 -1.636 1.00 86.94 395 LEU A CA 1
ATOM 3026 C C . LEU A 1 395 ? 10.705 10.234 -1.836 1.00 86.94 395 LEU A C 1
ATOM 3028 O O . LEU A 1 395 ? 10.287 10.568 -2.952 1.00 86.94 395 LEU A O 1
ATOM 3032 N N . PRO A 1 396 ? 10.652 11.077 -0.791 1.00 80.31 396 PRO A N 1
ATOM 3033 C CA . PRO A 1 396 ? 10.068 12.404 -0.906 1.00 80.31 396 PRO A CA 1
ATOM 3034 C C . PRO A 1 396 ? 10.932 13.339 -1.758 1.00 80.31 396 PRO A C 1
ATOM 3036 O O . PRO A 1 396 ? 12.159 13.268 -1.764 1.00 80.31 396 PRO A O 1
ATOM 3039 N N . ALA A 1 397 ? 10.281 14.285 -2.441 1.00 78.19 397 ALA A N 1
ATOM 3040 C CA . ALA A 1 397 ? 10.968 15.284 -3.263 1.00 78.19 397 ALA A CA 1
ATOM 3041 C C . ALA A 1 397 ? 11.858 16.253 -2.458 1.00 78.19 397 ALA A C 1
ATOM 3043 O O . ALA A 1 397 ? 12.772 16.854 -3.017 1.00 78.19 397 ALA A O 1
ATOM 3044 N N . LYS A 1 398 ? 11.583 16.418 -1.158 1.00 72.19 398 LYS A N 1
ATOM 3045 C CA . LYS A 1 398 ? 12.357 17.232 -0.212 1.00 72.19 398 LYS A CA 1
ATOM 3046 C C . LYS A 1 398 ? 12.446 16.514 1.131 1.00 72.19 398 LYS A C 1
ATOM 3048 O O . LYS A 1 398 ? 11.492 15.848 1.522 1.00 72.19 398 LYS A O 1
ATOM 3053 N N . GLY A 1 399 ? 13.556 16.709 1.842 1.00 66.50 399 GLY A N 1
ATOM 3054 C CA . GLY A 1 399 ? 13.729 16.191 3.203 1.00 66.50 399 GLY A CA 1
ATOM 3055 C C . GLY A 1 399 ? 13.874 14.671 3.283 1.00 66.50 399 GLY A C 1
ATOM 3056 O O . GLY A 1 399 ? 13.524 14.086 4.302 1.00 66.50 399 GLY A O 1
ATOM 3057 N N . SER A 1 400 ? 14.352 14.019 2.217 1.00 75.06 400 SER A N 1
ATOM 3058 C CA . SER A 1 400 ? 14.773 12.621 2.307 1.00 75.06 400 SER A CA 1
ATOM 3059 C C . SER A 1 400 ? 15.966 12.508 3.259 1.00 75.06 400 SER A C 1
ATOM 3061 O O . SER A 1 400 ? 16.856 13.360 3.253 1.00 75.06 400 SER A O 1
ATOM 3063 N N . ALA A 1 401 ? 15.997 11.450 4.073 1.00 72.06 401 ALA A N 1
ATOM 3064 C CA . ALA A 1 401 ? 17.091 11.212 5.018 1.00 72.06 401 ALA A CA 1
ATOM 3065 C C . ALA A 1 401 ? 18.454 11.067 4.313 1.00 72.06 401 ALA A C 1
ATOM 3067 O O . ALA A 1 401 ? 19.473 11.491 4.845 1.00 72.06 401 ALA A O 1
ATOM 3068 N N . SER A 1 402 ? 18.449 10.544 3.084 1.00 75.38 402 SER A N 1
ATOM 3069 C CA . SER A 1 402 ? 19.625 10.392 2.223 1.00 75.38 402 SER A CA 1
ATOM 3070 C C . SER A 1 402 ? 20.073 11.690 1.537 1.00 75.38 402 SER A C 1
ATOM 3072 O O . SER A 1 402 ? 21.080 11.707 0.833 1.00 75.38 402 SER A O 1
ATOM 3074 N N . GLY A 1 403 ? 19.290 12.774 1.632 1.00 83.69 403 GLY A N 1
ATOM 3075 C CA . GLY A 1 403 ? 19.488 13.998 0.847 1.00 83.69 403 GLY A CA 1
ATOM 3076 C C . GLY A 1 403 ? 19.257 13.828 -0.663 1.00 83.69 403 GLY A C 1
ATOM 3077 O O . GLY A 1 403 ? 19.381 14.793 -1.419 1.00 83.69 403 GLY A O 1
ATOM 3078 N N . ARG A 1 404 ? 18.902 12.618 -1.120 1.00 88.00 404 ARG A N 1
ATOM 3079 C CA . ARG A 1 404 ? 18.657 12.287 -2.525 1.00 88.00 404 ARG A CA 1
ATOM 3080 C C . ARG A 1 404 ? 17.246 12.678 -2.947 1.00 88.00 404 ARG A C 1
ATOM 3082 O O . ARG A 1 404 ? 16.278 12.410 -2.239 1.00 88.00 404 ARG A O 1
ATOM 3089 N N . THR A 1 405 ? 17.116 13.269 -4.128 1.00 91.06 405 THR A N 1
ATOM 3090 C CA . THR A 1 405 ? 15.834 13.697 -4.702 1.00 91.06 405 THR A CA 1
ATOM 3091 C C . THR A 1 405 ? 15.435 12.839 -5.908 1.00 91.06 405 THR A C 1
ATOM 3093 O O . THR A 1 405 ? 16.311 12.302 -6.595 1.00 91.06 405 THR A O 1
ATOM 3096 N N . PRO A 1 406 ? 14.133 12.774 -6.253 1.00 91.12 406 PRO A N 1
ATOM 3097 C CA . PRO A 1 406 ? 13.672 12.100 -7.464 1.00 91.12 406 PRO A CA 1
ATOM 3098 C C . PRO A 1 406 ? 14.352 12.626 -8.736 1.00 91.12 406 PRO A C 1
ATOM 3100 O O . PRO A 1 406 ? 14.729 11.848 -9.603 1.00 91.12 406 PRO A O 1
ATOM 3103 N N . THR A 1 407 ? 14.600 13.935 -8.838 1.00 90.50 407 THR A N 1
ATOM 3104 C CA . THR A 1 407 ? 15.304 14.521 -9.992 1.00 90.50 407 THR A CA 1
ATOM 3105 C C . THR A 1 407 ? 16.722 13.975 -10.143 1.00 90.50 407 THR A C 1
ATOM 3107 O O . THR A 1 407 ? 17.168 13.724 -11.259 1.00 90.50 407 THR A O 1
ATOM 3110 N N . GLN A 1 408 ? 17.435 13.760 -9.036 1.00 92.38 408 GLN A N 1
ATOM 3111 C CA . GLN A 1 408 ? 18.785 13.202 -9.080 1.00 92.38 408 GLN A CA 1
ATOM 3112 C C . GLN A 1 408 ? 18.775 11.714 -9.449 1.00 92.38 408 GLN A C 1
ATOM 3114 O O . GLN A 1 408 ? 19.622 11.297 -10.231 1.00 92.38 408 GLN A O 1
ATOM 3119 N N . ASN A 1 409 ? 17.807 10.933 -8.950 1.00 92.81 409 ASN A N 1
ATOM 3120 C CA . ASN A 1 409 ? 17.618 9.544 -9.388 1.00 92.81 409 ASN A CA 1
ATOM 3121 C C . ASN A 1 409 ? 17.335 9.487 -10.891 1.00 92.81 409 ASN A C 1
ATOM 3123 O O . ASN A 1 409 ? 18.009 8.768 -11.627 1.00 92.81 409 ASN A O 1
ATOM 3127 N N . ARG A 1 410 ? 16.414 10.335 -11.357 1.00 91.38 410 ARG A N 1
ATOM 3128 C CA . ARG A 1 410 ? 16.072 10.449 -12.771 1.00 91.38 410 ARG A CA 1
ATOM 3129 C C . ARG A 1 410 ? 17.269 10.837 -13.636 1.00 91.38 410 ARG A C 1
ATOM 3131 O O . ARG A 1 410 ? 17.401 10.329 -14.740 1.00 91.38 410 ARG A O 1
ATOM 3138 N N . GLY A 1 411 ? 18.147 11.705 -13.136 1.00 90.56 411 GLY A N 1
ATOM 3139 C CA . GLY A 1 411 ? 19.361 12.121 -13.839 1.00 90.56 411 GLY A CA 1
ATOM 3140 C C . GLY A 1 411 ? 20.383 11.001 -14.061 1.00 90.56 411 GLY A C 1
ATOM 3141 O O . GLY A 1 411 ? 21.195 11.122 -14.970 1.00 90.56 411 GLY A O 1
ATOM 3142 N N . VAL A 1 412 ? 20.339 9.918 -13.277 1.00 91.50 412 VAL A N 1
ATOM 3143 C CA . VAL A 1 412 ? 21.174 8.721 -13.501 1.00 91.50 412 VAL A CA 1
ATOM 3144 C C . VAL A 1 412 ? 20.550 7.811 -14.558 1.00 91.50 412 VAL A C 1
ATOM 3146 O O . VAL A 1 412 ? 21.252 7.298 -15.422 1.00 91.50 412 VAL A O 1
ATOM 3149 N N . ILE A 1 413 ? 19.229 7.626 -14.501 1.00 90.19 413 ILE A N 1
ATOM 3150 C CA . ILE A 1 413 ? 18.520 6.681 -15.374 1.00 90.19 413 ILE A CA 1
ATOM 3151 C C . ILE A 1 413 ? 18.260 7.258 -16.766 1.00 90.19 413 ILE A C 1
ATOM 3153 O O . ILE A 1 413 ? 18.456 6.583 -17.767 1.00 90.19 413 ILE A O 1
ATOM 3157 N N . CYS A 1 414 ? 17.835 8.514 -16.841 1.00 85.38 414 CYS A N 1
ATOM 3158 C CA . CYS A 1 414 ? 17.585 9.215 -18.095 1.00 85.38 414 CYS A CA 1
ATOM 3159 C C . CYS A 1 414 ? 18.125 10.648 -18.011 1.00 85.38 414 CYS A C 1
ATOM 3161 O O . CYS A 1 414 ? 17.357 11.608 -17.842 1.00 85.38 414 CYS A O 1
ATOM 3163 N N . PRO A 1 415 ? 19.457 10.817 -18.104 1.00 83.94 415 PRO A N 1
ATOM 3164 C CA . PRO A 1 415 ? 20.043 12.127 -18.326 1.00 83.94 415 PRO A CA 1
ATOM 3165 C C . PRO A 1 415 ? 19.587 12.705 -19.674 1.00 83.94 415 PRO A C 1
ATOM 3167 O O . PRO A 1 415 ? 19.135 11.993 -20.571 1.00 83.94 415 PRO A O 1
ATOM 3170 N N . SER A 1 416 ? 19.698 14.026 -19.828 1.00 80.44 416 SER A N 1
ATOM 3171 C CA . SER A 1 416 ? 19.268 14.717 -21.050 1.00 80.44 416 SER A CA 1
ATOM 3172 C C . SER A 1 416 ? 19.947 14.139 -22.297 1.00 80.44 416 SER A C 1
ATOM 3174 O O . SER A 1 416 ? 21.169 14.009 -22.330 1.00 80.44 416 SER A O 1
ATOM 3176 N N . GLY A 1 417 ? 19.157 13.821 -23.328 1.00 74.81 417 GLY A N 1
ATOM 3177 C CA . GLY A 1 417 ? 19.637 13.245 -24.590 1.00 74.81 417 GLY A CA 1
ATOM 3178 C C . GLY A 1 417 ? 20.009 11.760 -24.525 1.00 74.81 417 GLY A C 1
ATOM 3179 O O . GLY A 1 417 ? 20.460 11.212 -25.531 1.00 74.81 417 GLY A O 1
ATOM 3180 N N . TRP A 1 418 ? 19.830 11.097 -23.377 1.00 79.75 418 TRP A N 1
ATOM 3181 C CA . TRP A 1 418 ? 20.160 9.684 -23.243 1.00 79.75 418 TRP A CA 1
ATOM 3182 C C . TRP A 1 418 ? 19.255 8.787 -24.084 1.00 79.75 418 TRP A C 1
ATOM 3184 O O . TRP A 1 418 ? 19.807 7.968 -24.806 1.00 79.75 418 TRP A O 1
ATOM 3194 N N . ALA A 1 419 ? 17.920 8.926 -24.092 1.00 77.31 419 ALA A N 1
ATOM 3195 C CA . ALA A 1 419 ? 17.111 8.031 -24.932 1.00 77.31 419 ALA A CA 1
ATOM 3196 C C . ALA A 1 419 ? 17.248 8.359 -26.420 1.00 77.31 419 ALA A C 1
ATOM 3198 O O . ALA A 1 419 ? 17.230 7.449 -27.248 1.00 77.31 419 ALA A O 1
ATOM 3199 N N . ALA A 1 420 ? 17.510 9.614 -26.779 1.00 72.88 420 ALA A N 1
ATOM 3200 C CA . ALA A 1 420 ? 17.911 9.956 -28.142 1.00 72.88 420 ALA A CA 1
ATOM 3201 C C . ALA A 1 420 ? 19.211 9.243 -28.585 1.00 72.88 420 ALA A C 1
ATOM 3203 O O . ALA A 1 420 ? 19.324 8.852 -29.748 1.00 72.88 420 ALA A O 1
ATOM 3204 N N . LYS A 1 421 ? 20.182 9.046 -27.680 1.00 73.25 421 LYS A N 1
ATOM 3205 C CA . LYS A 1 421 ? 21.457 8.366 -27.974 1.00 73.25 421 LYS A CA 1
ATOM 3206 C C . LYS A 1 421 ? 21.372 6.838 -27.859 1.00 73.25 421 LYS A C 1
ATOM 3208 O O . LYS A 1 421 ? 21.913 6.145 -28.708 1.00 73.25 421 LYS A O 1
ATOM 3213 N N . SER A 1 422 ? 20.750 6.347 -26.795 1.00 73.56 422 SER A N 1
ATOM 3214 C CA . SER A 1 422 ? 20.833 4.959 -26.325 1.00 73.56 422 SER A CA 1
ATOM 3215 C C . SER A 1 422 ? 19.499 4.216 -26.408 1.00 73.56 422 SER A C 1
ATOM 3217 O O . SER A 1 422 ? 19.474 2.992 -26.357 1.00 73.56 422 SER A O 1
ATOM 3219 N N . GLY A 1 423 ? 18.379 4.937 -26.500 1.00 72.69 423 GLY A N 1
ATOM 3220 C CA . GLY A 1 423 ? 17.054 4.340 -26.633 1.00 72.69 423 GLY A CA 1
ATOM 3221 C C . GLY A 1 423 ? 16.832 3.781 -28.034 1.00 72.69 423 GLY A C 1
ATOM 3222 O O . GLY A 1 423 ? 17.372 4.294 -29.016 1.00 72.69 423 GLY A O 1
ATOM 3223 N N . ASN A 1 424 ? 16.001 2.743 -28.129 1.00 73.50 424 ASN A N 1
ATOM 3224 C CA . ASN A 1 424 ? 15.672 2.117 -29.405 1.00 73.50 424 ASN A CA 1
ATOM 3225 C C . ASN A 1 424 ? 15.051 3.155 -30.370 1.00 73.50 424 ASN A C 1
ATOM 3227 O O . ASN A 1 424 ? 14.149 3.896 -29.953 1.00 73.50 424 ASN A O 1
ATOM 3231 N N . PRO A 1 425 ? 15.510 3.226 -31.636 1.00 69.75 425 PRO A N 1
ATOM 3232 C CA . PRO A 1 425 ? 15.082 4.252 -32.581 1.00 69.75 425 PRO A CA 1
ATOM 3233 C C . PRO A 1 425 ? 13.581 4.271 -32.866 1.00 69.75 425 PRO A C 1
ATOM 3235 O O . PRO A 1 425 ? 13.046 5.354 -33.103 1.00 69.75 425 PRO A O 1
ATOM 3238 N N . ASP A 1 426 ? 12.914 3.124 -32.751 1.00 71.56 426 ASP A N 1
ATOM 3239 C CA . ASP A 1 426 ? 11.496 2.944 -33.061 1.00 71.56 426 ASP A CA 1
ATOM 3240 C C . ASP A 1 426 ? 10.574 3.288 -31.879 1.00 71.56 426 ASP A C 1
ATOM 3242 O O . ASP A 1 426 ? 9.349 3.268 -32.014 1.00 71.56 426 ASP A O 1
ATOM 3246 N N . THR A 1 427 ? 11.143 3.616 -30.712 1.00 74.81 427 THR A N 1
ATOM 3247 C CA . THR A 1 427 ? 10.389 3.888 -29.478 1.00 74.81 427 THR A CA 1
ATOM 3248 C C . THR A 1 427 ? 9.393 5.036 -29.658 1.00 74.81 427 THR A C 1
ATOM 3250 O O . THR A 1 427 ? 9.778 6.174 -29.931 1.00 74.81 427 THR A O 1
ATOM 3253 N N . THR A 1 428 ? 8.110 4.766 -29.407 1.00 65.69 428 THR A N 1
ATOM 3254 C CA . THR A 1 428 ? 7.048 5.785 -29.405 1.00 65.69 428 THR A CA 1
ATOM 3255 C C . THR A 1 428 ? 7.183 6.789 -28.261 1.00 65.69 428 THR A C 1
ATOM 3257 O O . THR A 1 428 ? 7.626 6.445 -27.160 1.00 65.69 428 THR A O 1
ATOM 3260 N N . THR A 1 429 ? 6.657 7.999 -28.454 1.00 63.84 429 THR A N 1
ATOM 3261 C CA . THR A 1 429 ? 6.256 8.855 -27.333 1.00 63.84 429 THR A CA 1
ATOM 3262 C C . THR A 1 429 ? 5.016 8.268 -26.649 1.00 63.84 429 THR A C 1
ATOM 3264 O O . THR A 1 429 ? 4.066 7.845 -27.305 1.00 63.84 429 THR A O 1
ATOM 3267 N N . LEU A 1 430 ? 4.997 8.241 -25.312 1.00 61.47 430 LEU A N 1
ATOM 3268 C CA . LEU A 1 430 ? 3.796 7.835 -24.574 1.00 61.47 430 LEU A CA 1
ATOM 3269 C C . LEU A 1 430 ? 2.657 8.854 -24.799 1.00 61.47 430 LEU A C 1
ATOM 3271 O O . LEU A 1 430 ? 2.914 10.063 -24.743 1.00 61.47 430 LEU A O 1
ATOM 3275 N N . PRO A 1 431 ? 1.397 8.409 -24.984 1.00 56.22 431 PRO A N 1
ATOM 3276 C CA . PRO A 1 431 ? 0.252 9.304 -25.129 1.00 56.22 431 PRO A CA 1
ATOM 3277 C C . PRO A 1 431 ? 0.157 10.311 -23.974 1.00 56.22 431 PRO A C 1
ATOM 3279 O O . PRO A 1 431 ? 0.117 9.931 -22.804 1.00 56.22 431 PRO A O 1
ATOM 3282 N N . GLY A 1 432 ? 0.099 11.605 -24.299 1.00 53.00 432 GLY A N 1
ATOM 3283 C CA . GLY A 1 432 ? -0.037 12.683 -23.312 1.00 53.00 432 GLY A CA 1
ATOM 3284 C C . GLY A 1 432 ? 1.269 13.167 -22.668 1.00 53.00 432 GLY A C 1
ATOM 3285 O O . GLY A 1 432 ? 1.219 14.097 -21.865 1.00 53.00 432 GLY A O 1
ATOM 3286 N N . ASN A 1 433 ? 2.429 12.610 -23.033 1.00 54.75 433 ASN A N 1
ATOM 3287 C CA . ASN A 1 433 ? 3.717 13.198 -22.671 1.00 54.75 433 ASN A CA 1
ATOM 3288 C C . ASN A 1 433 ? 4.144 14.229 -23.721 1.00 54.75 433 ASN A C 1
ATOM 3290 O O . ASN A 1 433 ? 4.456 13.885 -24.858 1.00 54.75 433 ASN A O 1
ATOM 3294 N N . THR A 1 434 ? 4.242 15.496 -23.318 1.00 54.00 434 THR A N 1
ATOM 3295 C CA . THR A 1 434 ? 5.120 16.444 -24.012 1.00 54.00 434 THR A CA 1
ATOM 3296 C C . THR A 1 434 ? 6.558 15.966 -23.795 1.00 54.00 434 THR A C 1
ATOM 3298 O O . THR A 1 434 ? 6.922 15.753 -22.632 1.00 54.00 434 THR A O 1
ATOM 3301 N N . PRO A 1 435 ? 7.379 15.794 -24.848 1.00 55.19 435 PRO A N 1
ATOM 3302 C CA . PRO A 1 435 ? 8.804 15.510 -24.706 1.00 55.19 435 PRO A CA 1
ATOM 3303 C C . PRO A 1 435 ? 9.433 16.438 -23.659 1.00 55.19 435 PRO A C 1
ATOM 3305 O O . PRO A 1 435 ? 9.480 17.655 -23.841 1.00 55.19 435 PRO A O 1
ATOM 3308 N N . LYS A 1 436 ? 9.863 15.889 -22.518 1.00 51.09 436 LYS A N 1
ATOM 3309 C CA . LYS A 1 436 ? 10.652 16.643 -21.537 1.00 51.09 436 LYS A CA 1
ATOM 3310 C C . LYS A 1 436 ? 12.116 16.551 -21.957 1.00 51.09 436 LYS A C 1
ATOM 3312 O O . LYS A 1 436 ? 12.569 15.486 -22.356 1.00 51.09 436 LYS A O 1
ATOM 3317 N N . ASN A 1 437 ? 12.851 17.658 -21.851 1.00 52.34 437 ASN A N 1
ATOM 3318 C CA . ASN A 1 437 ? 14.284 17.746 -22.177 1.00 52.34 437 ASN A CA 1
ATOM 3319 C C . ASN A 1 437 ? 14.634 17.474 -23.656 1.00 52.34 437 ASN A C 1
ATOM 3321 O O . ASN A 1 437 ? 15.718 16.971 -23.938 1.00 52.34 437 ASN A O 1
ATOM 3325 N N . ASN A 1 438 ? 13.735 17.803 -24.594 1.00 50.81 438 ASN A N 1
ATOM 3326 C CA . ASN A 1 438 ? 13.904 17.556 -26.035 1.00 50.81 438 ASN A CA 1
ATOM 3327 C C . ASN A 1 438 ? 14.144 16.080 -26.411 1.00 50.81 438 ASN A C 1
ATOM 3329 O O . ASN A 1 438 ? 14.647 15.821 -27.501 1.00 50.81 438 ASN A O 1
ATOM 3333 N N . ASP A 1 439 ? 13.786 15.119 -25.552 1.00 55.25 439 ASP A N 1
ATOM 3334 C CA . ASP A 1 439 ? 13.907 13.701 -25.891 1.00 55.25 439 ASP A CA 1
ATOM 3335 C C . ASP A 1 439 ? 12.615 13.203 -26.563 1.00 55.25 439 ASP A C 1
ATOM 3337 O O . ASP A 1 439 ? 11.580 13.100 -25.893 1.00 55.25 439 ASP A O 1
ATOM 3341 N N . PRO A 1 440 ? 12.622 12.929 -27.883 1.00 59.62 440 PRO A N 1
ATOM 3342 C CA . PRO A 1 440 ? 11.453 12.398 -28.570 1.00 59.62 440 PRO A CA 1
ATOM 3343 C C . PRO A 1 440 ? 11.158 10.945 -28.174 1.00 59.62 440 PRO A C 1
ATOM 3345 O O . PRO A 1 440 ? 10.108 10.436 -28.549 1.00 59.62 440 PRO A O 1
ATOM 3348 N N . ARG A 1 441 ? 12.044 10.262 -27.435 1.00 72.38 441 ARG A N 1
ATOM 3349 C CA . ARG A 1 441 ? 11.856 8.869 -27.017 1.00 72.38 441 ARG A CA 1
ATOM 3350 C C . ARG A 1 441 ? 11.534 8.793 -25.531 1.00 72.38 441 ARG A C 1
ATOM 3352 O O . ARG A 1 441 ? 12.079 9.519 -24.700 1.00 72.38 441 ARG A O 1
ATOM 3359 N N . SER A 1 442 ? 10.607 7.905 -25.178 1.00 72.88 442 SER A N 1
ATOM 3360 C CA . SER A 1 442 ? 10.253 7.696 -23.777 1.00 72.88 442 SER A CA 1
ATOM 3361 C C . SER A 1 442 ? 11.377 6.961 -23.041 1.00 72.88 442 SER A C 1
ATOM 3363 O O . SER A 1 442 ? 11.723 5.843 -23.397 1.00 72.88 442 SER A O 1
ATOM 3365 N N . CYS A 1 443 ? 11.905 7.574 -21.982 1.00 78.81 443 CYS A N 1
ATOM 3366 C CA . CYS A 1 443 ? 12.746 6.911 -20.984 1.00 78.81 443 CYS A CA 1
ATOM 3367 C C . CYS A 1 443 ? 11.914 6.462 -19.763 1.00 78.81 443 CYS A C 1
ATOM 3369 O O . CYS A 1 443 ? 12.249 6.848 -18.642 1.00 78.81 443 CYS A O 1
ATOM 3371 N N . ASP A 1 444 ? 10.748 5.836 -19.896 1.00 79.62 444 ASP A N 1
ATOM 3372 C CA . ASP A 1 444 ? 9.979 5.514 -18.679 1.00 79.62 444 ASP A CA 1
ATOM 3373 C C . ASP A 1 444 ? 10.786 4.602 -17.733 1.00 79.62 444 ASP A C 1
ATOM 3375 O O . ASP A 1 444 ? 11.607 3.810 -18.190 1.00 79.62 444 ASP A O 1
ATOM 3379 N N . GLU A 1 445 ? 10.624 4.765 -16.419 1.00 87.75 445 GLU A N 1
ATOM 3380 C CA . GLU A 1 445 ? 11.403 3.996 -15.440 1.00 87.75 445 GLU A CA 1
ATOM 3381 C C . GLU A 1 445 ? 10.505 3.350 -14.388 1.00 87.75 445 GLU A C 1
ATOM 3383 O O . GLU A 1 445 ? 9.646 3.991 -13.773 1.00 87.75 445 GLU A O 1
ATOM 3388 N N . PHE A 1 446 ? 10.763 2.071 -14.135 1.00 92.44 446 PHE A N 1
ATOM 3389 C CA . PHE A 1 446 ? 10.239 1.366 -12.983 1.00 92.44 446 PHE A CA 1
ATOM 3390 C C . PHE A 1 446 ? 11.383 0.603 -12.297 1.00 92.44 446 PHE A C 1
ATOM 3392 O O . PHE A 1 446 ? 12.066 -0.194 -12.929 1.00 92.44 446 PHE A O 1
ATOM 3399 N N . CYS A 1 447 ? 11.641 0.791 -11.004 1.00 93.50 447 CYS A N 1
ATOM 3400 C CA . CYS A 1 447 ? 10.914 1.623 -10.040 1.00 93.50 447 CYS A CA 1
ATOM 3401 C C . CYS A 1 447 ? 11.063 3.132 -10.286 1.00 93.50 447 CYS A C 1
ATOM 3403 O O . CYS A 1 447 ? 12.129 3.606 -10.674 1.00 93.50 447 CYS A O 1
ATOM 3405 N N . TYR A 1 448 ? 10.003 3.885 -9.983 1.00 92.75 448 TYR A N 1
ATOM 3406 C CA . TYR A 1 448 ? 9.954 5.341 -10.150 1.00 92.75 448 TYR A CA 1
ATOM 3407 C C . TYR A 1 448 ? 11.106 6.058 -9.429 1.00 92.75 448 TYR A C 1
ATOM 3409 O O . TYR A 1 448 ? 11.452 5.678 -8.311 1.00 92.75 448 TYR A O 1
ATOM 3417 N N . ALA A 1 449 ? 11.618 7.166 -9.977 1.00 92.12 449 ALA A N 1
ATOM 3418 C CA . ALA A 1 449 ? 12.595 8.042 -9.313 1.00 92.12 449 ALA A CA 1
ATOM 3419 C C . ALA A 1 449 ? 12.193 8.472 -7.897 1.00 92.12 449 ALA A C 1
ATOM 3421 O O . ALA A 1 449 ? 13.056 8.716 -7.054 1.00 92.12 449 ALA A O 1
ATOM 3422 N N . SER A 1 450 ? 10.889 8.580 -7.635 1.00 90.56 450 SER A N 1
ATOM 3423 C CA . SER A 1 450 ? 10.307 8.884 -6.326 1.00 90.56 450 SER A CA 1
ATOM 3424 C C . SER A 1 450 ? 10.194 7.670 -5.401 1.00 90.56 450 SER A C 1
ATOM 3426 O O . SER A 1 450 ? 9.411 7.694 -4.451 1.00 90.56 450 SER A O 1
ATOM 3428 N N . ALA A 1 451 ? 10.973 6.618 -5.647 1.00 91.25 451 ALA A N 1
ATOM 3429 C CA . ALA A 1 451 ? 11.115 5.476 -4.762 1.00 91.25 451 ALA A CA 1
ATOM 3430 C C . ALA A 1 451 ? 12.589 5.200 -4.433 1.00 91.25 451 ALA A C 1
ATOM 3432 O O . ALA A 1 451 ? 13.464 5.360 -5.284 1.00 91.25 451 ALA A O 1
ATOM 3433 N N . ALA A 1 452 ? 12.867 4.716 -3.220 1.00 90.06 452 ALA A N 1
ATOM 3434 C CA . ALA A 1 452 ? 14.205 4.243 -2.844 1.00 90.06 452 ALA A CA 1
ATOM 3435 C C . ALA A 1 452 ? 14.622 2.989 -3.641 1.00 90.06 452 ALA A C 1
ATOM 3437 O O . ALA A 1 452 ? 15.806 2.710 -3.808 1.00 90.06 452 ALA A O 1
ATOM 3438 N N . ASN A 1 453 ? 13.646 2.260 -4.196 1.00 93.25 453 ASN A N 1
ATOM 3439 C CA . ASN A 1 453 ? 13.872 1.140 -5.108 1.00 93.25 453 ASN A CA 1
ATOM 3440 C C . ASN A 1 453 ? 14.328 1.578 -6.512 1.00 93.25 453 ASN A C 1
ATOM 3442 O O . ASN A 1 453 ? 14.609 0.701 -7.331 1.00 93.25 453 ASN A O 1
ATOM 3446 N N . SER A 1 454 ? 14.329 2.884 -6.821 1.00 93.69 454 SER A N 1
ATOM 3447 C CA . SER A 1 454 ? 14.798 3.413 -8.107 1.00 93.69 454 SER A CA 1
ATOM 3448 C C . SER A 1 454 ? 16.232 2.977 -8.378 1.00 93.69 454 SER A C 1
ATOM 3450 O O . SER A 1 454 ? 17.071 3.025 -7.479 1.00 93.69 454 SER A O 1
ATOM 3452 N N . GLY A 1 455 ? 16.535 2.641 -9.634 1.00 92.69 455 GLY A N 1
ATOM 3453 C CA . GLY A 1 455 ? 17.904 2.316 -10.024 1.00 92.69 455 GLY A CA 1
ATOM 3454 C C . GLY A 1 455 ? 18.884 3.476 -9.817 1.00 92.69 455 GLY A C 1
ATOM 3455 O O . GLY A 1 455 ? 20.054 3.276 -9.509 1.00 92.69 455 GLY A O 1
ATOM 3456 N N . GLY A 1 456 ? 18.391 4.715 -9.913 1.00 92.94 456 GLY A N 1
ATOM 3457 C CA . GLY A 1 456 ? 19.204 5.911 -9.711 1.00 92.94 456 GLY A CA 1
ATOM 3458 C C . GLY A 1 456 ? 19.515 6.216 -8.244 1.00 92.94 456 GLY A C 1
ATOM 3459 O O . GLY A 1 456 ? 20.213 7.199 -7.979 1.00 92.94 456 GLY A O 1
ATOM 3460 N N . MET A 1 457 ? 18.984 5.434 -7.298 1.00 92.69 457 MET A N 1
ATOM 3461 C CA . MET A 1 457 ? 19.252 5.584 -5.870 1.00 92.69 457 MET A CA 1
ATOM 3462 C C . MET A 1 457 ? 20.589 4.899 -5.523 1.00 92.69 457 MET A C 1
ATOM 3464 O O . MET A 1 457 ? 20.706 3.690 -5.715 1.00 92.69 457 MET A O 1
ATOM 3468 N N . PRO A 1 458 ? 21.605 5.624 -5.017 1.00 91.31 458 PRO A N 1
ATOM 3469 C CA . PRO A 1 458 ? 22.907 5.034 -4.700 1.00 91.31 458 PRO A CA 1
ATOM 3470 C C . PRO A 1 458 ? 22.875 4.194 -3.415 1.00 91.31 458 PRO A C 1
ATOM 3472 O O . PRO A 1 458 ? 22.106 4.477 -2.497 1.00 91.31 458 PRO A O 1
ATOM 3475 N N . ALA A 1 459 ? 23.763 3.201 -3.318 1.00 88.75 459 ALA A N 1
ATOM 3476 C CA . ALA A 1 459 ? 24.037 2.489 -2.068 1.00 88.75 459 ALA A CA 1
ATOM 3477 C C . ALA A 1 459 ? 24.619 3.441 -0.993 1.00 88.75 459 ALA A C 1
ATOM 3479 O O . ALA A 1 459 ? 25.292 4.412 -1.350 1.00 88.75 459 ALA A O 1
ATOM 3480 N N . PRO A 1 460 ? 24.412 3.169 0.311 1.00 86.38 460 PRO A N 1
ATOM 3481 C CA . PRO A 1 460 ? 23.707 2.011 0.879 1.00 86.38 460 PRO A CA 1
ATOM 3482 C C . PRO A 1 460 ? 22.176 2.152 0.914 1.00 86.38 460 PRO A C 1
ATOM 3484 O O . PRO A 1 460 ? 21.488 1.173 1.179 1.00 86.38 460 PRO A O 1
ATOM 3487 N N . ASP A 1 461 ? 21.640 3.340 0.636 1.00 84.88 461 ASP A N 1
ATOM 3488 C CA . ASP A 1 461 ? 20.207 3.631 0.790 1.00 84.88 461 ASP A CA 1
ATOM 3489 C C . ASP A 1 461 ? 19.349 3.111 -0.379 1.00 84.88 461 ASP A C 1
ATOM 3491 O O . ASP A 1 461 ? 18.133 2.951 -0.256 1.00 84.88 461 ASP A O 1
ATOM 3495 N N . GLY A 1 462 ? 19.968 2.896 -1.540 1.00 87.06 462 GLY A N 1
ATOM 3496 C CA . GLY A 1 462 ? 19.335 2.366 -2.741 1.00 87.06 462 GLY A CA 1
ATOM 3497 C C . GLY A 1 462 ? 19.295 0.848 -2.770 1.00 87.06 462 GLY A C 1
ATOM 3498 O O . GLY A 1 462 ? 20.287 0.180 -2.490 1.00 87.06 462 GLY A O 1
ATOM 3499 N N . LEU A 1 463 ? 18.146 0.307 -3.178 1.00 87.25 463 LEU A N 1
ATOM 3500 C CA . LEU A 1 463 ? 17.920 -1.141 -3.234 1.00 87.25 463 LEU A CA 1
ATOM 3501 C C . LEU A 1 463 ? 18.281 -1.768 -4.592 1.00 87.25 463 LEU A C 1
ATOM 3503 O O . LEU A 1 463 ? 18.329 -2.989 -4.693 1.00 87.25 463 LEU A O 1
ATOM 3507 N N . ASN A 1 464 ? 18.518 -0.951 -5.627 1.00 87.50 464 ASN A N 1
ATOM 3508 C CA . ASN A 1 464 ? 18.837 -1.387 -6.997 1.00 87.50 464 ASN A CA 1
ATOM 3509 C C . ASN A 1 464 ? 19.877 -0.487 -7.701 1.00 87.50 464 ASN A C 1
ATOM 3511 O O . ASN A 1 464 ? 19.655 -0.110 -8.849 1.00 87.50 464 ASN A O 1
ATOM 3515 N N . PRO A 1 465 ? 20.976 -0.072 -7.049 1.00 91.62 465 PRO A N 1
ATOM 3516 C CA . PRO A 1 465 ? 21.836 0.982 -7.578 1.00 91.62 465 PRO A CA 1
ATOM 3517 C C . PRO A 1 465 ? 22.456 0.604 -8.929 1.00 91.62 465 PRO A C 1
ATOM 3519 O O . PRO A 1 465 ? 23.106 -0.433 -9.058 1.00 91.62 465 PRO A O 1
ATOM 3522 N N . VAL A 1 466 ? 22.310 1.491 -9.910 1.00 91.00 466 VAL A N 1
ATOM 3523 C CA . VAL A 1 466 ? 23.011 1.442 -11.199 1.00 91.00 466 VAL A CA 1
ATOM 3524 C C . VAL A 1 466 ? 23.814 2.722 -11.412 1.00 91.00 466 VAL A C 1
ATOM 3526 O O . VAL A 1 466 ? 23.512 3.769 -10.837 1.00 91.00 466 VAL A O 1
ATOM 3529 N N . SER A 1 467 ? 24.843 2.657 -12.256 1.00 87.81 467 SER A N 1
ATOM 3530 C CA . SER A 1 467 ? 25.618 3.835 -12.657 1.00 87.81 467 SER A CA 1
ATOM 3531 C C . SER A 1 467 ? 25.021 4.567 -13.861 1.00 87.81 467 SER A C 1
ATOM 3533 O O . SER A 1 467 ? 25.370 5.721 -14.096 1.00 87.81 467 SER A O 1
ATOM 3535 N N . SER A 1 468 ? 24.150 3.910 -14.633 1.00 85.12 468 SER A N 1
ATOM 3536 C CA . SER A 1 468 ? 23.469 4.481 -15.802 1.00 85.12 468 SER A CA 1
ATOM 3537 C C . SER A 1 468 ? 22.243 3.635 -16.181 1.00 85.12 468 SER A C 1
ATOM 3539 O O . SER A 1 468 ? 22.146 2.463 -15.814 1.00 85.12 468 SER A O 1
ATOM 3541 N N . GLY A 1 469 ? 21.290 4.240 -16.897 1.00 82.75 469 GLY A N 1
ATOM 3542 C CA . GLY A 1 469 ? 20.032 3.605 -17.296 1.00 82.75 469 GLY A CA 1
ATOM 3543 C C . GLY A 1 469 ? 20.172 2.390 -18.217 1.00 82.75 469 GLY A C 1
ATOM 3544 O O . GLY A 1 469 ? 19.284 1.549 -18.218 1.00 82.75 469 GLY A O 1
ATOM 3545 N N . ASP A 1 470 ? 21.279 2.237 -18.945 1.00 81.19 470 ASP A N 1
ATOM 3546 C CA . ASP A 1 470 ? 21.570 1.081 -19.816 1.00 81.19 470 ASP A CA 1
ATOM 3547 C C . ASP A 1 470 ? 21.762 -0.232 -19.044 1.00 81.19 470 ASP A C 1
ATOM 3549 O O . ASP A 1 470 ? 21.603 -1.313 -19.605 1.00 81.19 470 ASP A O 1
ATOM 3553 N N . GLN A 1 471 ? 22.041 -0.145 -17.743 1.00 85.44 471 GLN A N 1
ATOM 3554 C CA . GLN A 1 471 ? 22.109 -1.299 -16.845 1.00 85.44 471 GLN A CA 1
ATOM 3555 C C . GLN A 1 471 ? 20.722 -1.756 -16.367 1.00 85.44 471 GLN A C 1
ATOM 3557 O O . GLN A 1 471 ? 20.592 -2.830 -15.776 1.00 85.44 471 GLN A O 1
ATOM 3562 N N . CYS A 1 472 ? 19.680 -0.948 -16.584 1.00 86.56 472 CYS A N 1
ATOM 3563 C CA . CYS A 1 472 ? 18.308 -1.310 -16.252 1.00 86.56 472 CYS A CA 1
ATOM 3564 C C . CYS A 1 472 ? 17.690 -2.205 -17.331 1.00 86.56 472 CYS A C 1
ATOM 3566 O O . CYS A 1 472 ? 18.130 -2.233 -18.480 1.00 86.56 472 CYS A O 1
ATOM 3568 N N . VAL A 1 473 ? 16.603 -2.889 -16.971 1.00 86.69 473 VAL A N 1
ATOM 3569 C CA . VAL A 1 473 ? 15.769 -3.619 -17.931 1.00 86.69 473 VAL A CA 1
ATOM 3570 C C . VAL A 1 473 ? 15.267 -2.656 -19.006 1.00 86.69 473 VAL A C 1
ATOM 3572 O O . VAL A 1 473 ? 14.603 -1.672 -18.691 1.00 86.69 473 VAL A O 1
ATOM 3575 N N . GLN A 1 474 ? 15.562 -2.958 -20.269 1.00 83.06 474 GLN A N 1
ATOM 3576 C CA . GLN A 1 474 ? 15.138 -2.149 -21.408 1.00 83.06 474 GLN A CA 1
ATOM 3577 C C . GLN A 1 474 ? 13.937 -2.785 -22.102 1.00 83.06 474 GLN A C 1
ATOM 3579 O O . GLN A 1 474 ? 13.965 -3.955 -22.482 1.00 83.06 474 GLN A O 1
ATOM 3584 N N . THR A 1 475 ? 12.892 -1.990 -22.308 1.00 83.88 475 THR A N 1
ATOM 3585 C CA . THR A 1 475 ? 11.756 -2.319 -23.175 1.00 83.88 475 THR A CA 1
ATOM 3586 C C . THR A 1 475 ? 11.471 -1.138 -24.072 1.00 83.88 475 THR A C 1
ATOM 3588 O O . THR A 1 475 ? 11.585 0.003 -23.629 1.00 83.88 475 THR A O 1
ATOM 3591 N N . TYR A 1 476 ? 11.002 -1.396 -25.282 1.00 80.62 476 TYR A N 1
ATOM 3592 C CA . TYR A 1 476 ? 10.495 -0.354 -26.158 1.00 80.62 476 TYR A CA 1
ATOM 3593 C C . TYR A 1 476 ? 9.161 -0.789 -26.755 1.00 80.62 476 TYR A C 1
ATOM 3595 O O . TYR A 1 476 ? 8.847 -1.976 -26.816 1.00 80.62 476 TYR A O 1
ATOM 3603 N N . SER A 1 477 ? 8.367 0.195 -27.161 1.00 77.81 477 SER A N 1
ATOM 3604 C CA . SER A 1 477 ? 7.140 -0.016 -27.921 1.00 77.81 477 SER A CA 1
ATOM 3605 C C . SER A 1 477 ? 7.321 0.688 -29.260 1.00 77.81 477 SER A C 1
ATOM 3607 O O . SER A 1 477 ? 7.495 1.913 -29.246 1.00 77.81 477 SER A O 1
ATOM 3609 N N . PRO A 1 478 ? 7.325 -0.036 -30.391 1.00 72.19 478 PRO A N 1
ATOM 3610 C CA . PRO A 1 478 ? 7.424 0.583 -31.704 1.00 72.19 478 PRO A CA 1
ATOM 3611 C C . PRO A 1 478 ? 6.139 1.342 -32.053 1.00 72.19 478 PRO A C 1
ATOM 3613 O O . PRO A 1 478 ? 5.054 1.006 -31.569 1.00 72.19 478 PRO A O 1
ATOM 3616 N N . THR A 1 479 ? 6.243 2.371 -32.900 1.00 59.00 479 THR A N 1
ATOM 3617 C CA . THR A 1 479 ? 5.048 2.988 -33.507 1.00 59.00 479 THR A CA 1
ATOM 3618 C C . THR A 1 479 ? 4.406 1.965 -34.428 1.00 59.00 479 THR A C 1
ATOM 3620 O O . THR A 1 479 ? 5.124 1.269 -35.141 1.00 59.00 479 THR A O 1
ATOM 3623 N N . GLY A 1 480 ? 3.071 1.864 -34.392 1.00 51.44 480 GLY A N 1
ATOM 3624 C CA . GLY A 1 480 ? 2.271 0.936 -35.190 1.00 51.44 480 GLY A CA 1
ATOM 3625 C C . GLY A 1 480 ? 2.578 1.018 -36.685 1.00 51.44 480 GLY A C 1
ATOM 3626 O O . GLY A 1 480 ? 1.886 1.673 -37.455 1.00 51.44 480 GLY A O 1
ATOM 3627 N N . THR A 1 481 ? 3.622 0.318 -37.090 1.00 37.41 481 THR A N 1
ATOM 3628 C CA . THR A 1 481 ? 3.872 -0.160 -38.431 1.00 37.41 481 THR A CA 1
ATOM 3629 C C . THR A 1 481 ? 4.059 -1.649 -38.257 1.00 37.41 481 THR A C 1
ATOM 3631 O O . THR A 1 481 ? 4.766 -2.105 -37.359 1.00 37.41 481 THR A O 1
ATOM 3634 N N . THR A 1 482 ? 3.285 -2.394 -39.037 1.00 33.31 482 THR A N 1
ATOM 3635 C CA . THR A 1 482 ? 3.317 -3.846 -39.167 1.00 33.31 482 THR A CA 1
ATOM 3636 C C . THR A 1 482 ? 4.730 -4.378 -38.919 1.00 33.31 482 THR A C 1
ATOM 3638 O O . THR A 1 482 ? 5.658 -3.814 -39.509 1.00 33.31 482 THR A O 1
ATOM 3641 N N . PRO A 1 483 ? 4.922 -5.432 -38.097 1.00 35.31 483 PRO A N 1
ATOM 3642 C CA . PRO A 1 483 ? 6.243 -6.027 -37.952 1.00 35.31 483 PRO A CA 1
ATOM 3643 C C . PRO A 1 483 ? 6.804 -6.278 -39.355 1.00 35.31 483 PRO A C 1
ATOM 3645 O O . PRO A 1 483 ? 6.019 -6.674 -40.232 1.00 35.31 483 PRO A O 1
ATOM 3648 N N . PRO A 1 484 ? 8.102 -6.014 -39.612 1.00 33.97 484 PRO A N 1
ATOM 3649 C CA . PRO A 1 484 ? 8.694 -6.398 -40.879 1.00 33.97 484 PRO A CA 1
ATOM 3650 C C . PRO A 1 484 ? 8.341 -7.864 -41.049 1.00 33.97 484 PRO A C 1
ATOM 3652 O O . PRO A 1 484 ? 8.603 -8.673 -40.158 1.00 33.97 484 PRO A O 1
ATOM 3655 N N . SER A 1 485 ? 7.613 -8.166 -42.126 1.00 32.88 485 SER A N 1
ATOM 3656 C CA . SER A 1 485 ? 7.201 -9.524 -42.434 1.00 32.88 485 SER A CA 1
ATOM 3657 C C . SER A 1 485 ? 8.418 -10.400 -42.209 1.00 32.88 485 SER A C 1
ATOM 3659 O O . SER A 1 485 ? 9.454 -10.152 -42.832 1.00 32.88 485 SER A O 1
ATOM 3661 N N . SER A 1 486 ? 8.306 -11.367 -41.305 1.00 36.09 486 SER A N 1
ATOM 3662 C CA . SER A 1 486 ? 9.259 -12.453 -41.195 1.00 36.09 486 SER A CA 1
ATOM 3663 C C . SER A 1 486 ? 9.247 -13.183 -42.534 1.00 36.09 486 SER A C 1
ATOM 3665 O O . SER A 1 486 ? 8.524 -14.153 -42.754 1.00 36.09 486 SER A O 1
ATOM 3667 N N . GLN A 1 487 ? 10.020 -12.672 -43.490 1.00 36.03 487 GLN A N 1
ATOM 3668 C CA . GLN A 1 487 ? 10.404 -13.438 -44.649 1.00 36.03 487 GLN A CA 1
ATOM 3669 C C . GLN A 1 487 ? 11.258 -14.579 -44.105 1.00 36.03 487 GLN A C 1
ATOM 3671 O O . GLN A 1 487 ? 12.416 -14.392 -43.755 1.00 36.03 487 GLN A O 1
ATOM 3676 N N . GLY A 1 488 ? 10.638 -15.753 -43.986 1.00 34.00 488 GLY A N 1
ATOM 3677 C CA . GLY A 1 488 ? 11.353 -17.011 -43.822 1.00 34.00 488 GLY A CA 1
ATOM 3678 C C . GLY A 1 488 ? 11.359 -17.645 -42.433 1.00 34.00 488 GLY A C 1
ATOM 3679 O O . GLY A 1 488 ? 12.277 -18.405 -42.154 1.00 34.00 488 GLY A O 1
ATOM 3680 N N . ALA A 1 489 ? 10.352 -17.443 -41.578 1.00 30.16 489 ALA A N 1
ATOM 3681 C CA . ALA A 1 489 ? 10.105 -18.430 -40.523 1.00 30.16 489 ALA A CA 1
ATOM 3682 C C . ALA A 1 489 ? 9.315 -19.597 -41.133 1.00 30.16 489 ALA A C 1
ATOM 3684 O O . ALA A 1 489 ? 8.086 -19.559 -41.223 1.00 30.16 489 ALA A O 1
ATOM 3685 N N . ALA A 1 490 ? 10.032 -20.615 -41.615 1.00 31.00 490 ALA A N 1
ATOM 3686 C CA . ALA A 1 490 ? 9.431 -21.893 -41.966 1.00 31.00 490 ALA A CA 1
ATOM 3687 C C . ALA A 1 490 ? 8.567 -22.366 -40.788 1.00 31.00 490 ALA A C 1
ATOM 3689 O O . ALA A 1 490 ? 9.053 -22.505 -39.664 1.00 31.00 490 ALA A O 1
ATOM 3690 N N . GLN A 1 491 ? 7.273 -22.569 -41.045 1.00 27.30 491 GLN A N 1
ATOM 3691 C CA . GLN A 1 491 ? 6.369 -23.163 -40.070 1.00 27.30 491 GLN A CA 1
ATOM 3692 C C . GLN A 1 491 ? 6.970 -24.489 -39.581 1.00 27.30 491 GLN A C 1
ATOM 3694 O O . GLN A 1 491 ? 7.295 -25.337 -40.417 1.00 27.30 491 GLN A O 1
ATOM 3699 N N . PRO A 1 492 ? 7.090 -24.725 -38.264 1.00 30.42 492 PRO A N 1
ATOM 3700 C CA . PRO A 1 492 ? 7.361 -26.063 -37.780 1.00 30.42 492 PRO A CA 1
ATOM 3701 C C . PRO A 1 492 ? 6.140 -26.923 -38.111 1.00 30.42 492 PRO A C 1
ATOM 3703 O O . PRO A 1 492 ? 5.049 -26.725 -37.567 1.00 30.42 492 PRO A O 1
ATOM 3706 N N . GLN A 1 493 ? 6.316 -27.867 -39.037 1.00 32.34 493 GLN A N 1
ATOM 3707 C CA . GLN A 1 493 ? 5.384 -28.974 -39.173 1.00 32.34 493 GLN A CA 1
ATOM 3708 C C . GLN A 1 493 ? 5.341 -29.708 -37.831 1.00 32.34 493 GLN A C 1
ATOM 3710 O O . GLN A 1 493 ? 6.374 -30.097 -37.284 1.00 32.34 493 GLN A O 1
ATOM 3715 N N . ARG A 1 494 ? 4.135 -29.821 -37.275 1.00 30.56 494 ARG A N 1
ATOM 3716 C CA . ARG A 1 494 ? 3.873 -30.610 -36.071 1.00 30.56 494 ARG A CA 1
ATOM 3717 C C . ARG A 1 494 ? 4.197 -32.087 -36.340 1.00 30.56 494 ARG A C 1
ATOM 3719 O O . ARG A 1 494 ? 3.877 -32.548 -37.436 1.00 30.56 494 ARG A O 1
ATOM 3726 N N . PRO A 1 495 ? 4.746 -32.829 -35.364 1.00 37.69 495 PRO A N 1
ATOM 3727 C CA . PRO A 1 495 ? 4.470 -34.254 -35.263 1.00 37.69 495 PRO A CA 1
ATOM 3728 C C . PRO A 1 495 ? 3.002 -34.509 -34.895 1.00 37.69 495 PRO A C 1
ATOM 3730 O O . PRO A 1 495 ? 2.424 -33.702 -34.122 1.00 37.69 495 PRO A O 1
#

Foldseek 3Di:
DDDDDDDDDPPPPDDDQPVFWKKKKKWKAAADPVRHGDGTFQQDPPPVSIFIFPTDGPPDDTDGDGAPPRDDAQGKMKMWIWIDRPPDIDPDIGDIDIDHHHHDPDDDDADDADQVDDDDPLVVVWDKDWDPDDQDPDPPDPPQDDDDDDDPPDDDWWDDDDQKIKGKHWAFLVVDDPVRNVLLQCLQLDDDPDPPDVCLNVDDALTKIFTFFKTKFRRWIKMKMWMWGQDPVRDIDTPDIDIDTDIDIGGDDPDDDADPFDWDKDDWDKPPDPDFDPPDDDRDDMDTDMDIDGYDAAAPDKDKDKDWDKDFDDDPDDDDRNTPIDTNGMCPDQNIWIWHCHPHRDIDITRPNHQRDDDDDCNRFVQLVVVQVCCLPPPPQSDCDPVVVHRFAFAGQPDGPVRDHLVQLCCQQDNQCCCVPRNDPQAQDRPPDDDDNPDRHDSDDPVHSRTLCRCSNDPPSRPNDDRHNVPPDDDGDGDPDPDPPPPDPDDPDDD

Organism: NCBI:txid68171

Sequence (495 aa):
MAGRPYDRDPARHRDRPDGDKSDLTFDVWTVNPDGTPKAHVDTDKNQYGMPVSGYVKSGERASATIDYGYLHPGWTYAFRTSAFDGSLYEQTWSPWATFTVRDHAVDVTLPEPDKDAPAVDLAKYQEPQVSNDHVNSSPGNPDSLSRNKLPTPLGKGCKETGDKIYCATVGKPADMTPDERAHVAKGLRAIGASSLVSWCDGAAVGKDYIKRTEGCVKKANEITNTVYTKLPNGETWPVGRAVFASRSRSRRPSTRTPSPSKCTTSAPTWSPPPTWSTTGVDYHDTTATFTHTVTGVTAGNVVPVQLIWEWNGTVPDQVPDAFPDGNIGNSVPDLDIRCDAVATATPGCVFSAYKLTWVMNFKKFPAAVAHAWMTQAKLPNHPGSKPADEPLLYLPAKGSASGRTPTQNRGVICPSGWAAKSGNPDTTTLPGNTPKNNDPRSCDEFCYASAANSGGMPAPDGLNPVSSGDQCVQTYSPTGTTPPSSQGAAQPQRP